Protein AF-0000000081531976 (afdb_homodimer)

Structure (mmCIF, N/CA/C/O backbone):
data_AF-0000000081531976-model_v1
#
loop_
_entity.id
_entity.type
_entity.pdbx_description
1 polymer 'Uncharacterized protein'
#
loop_
_atom_site.group_PDB
_atom_site.id
_atom_site.type_symbol
_atom_site.label_atom_id
_atom_site.label_alt_id
_atom_site.label_comp_id
_atom_site.label_asym_id
_atom_site.label_entity_id
_atom_site.label_seq_id
_atom_site.pdbx_PDB_ins_code
_atom_site.Cartn_x
_atom_site.Cartn_y
_atom_site.Cartn_z
_atom_site.occupancy
_atom_site.B_iso_or_equiv
_atom_site.auth_seq_id
_atom_site.auth_comp_id
_atom_site.auth_asym_id
_atom_site.auth_atom_id
_atom_site.pdbx_PDB_model_num
ATOM 1 N N . MET A 1 1 ? 35.062 -13.469 -3.305 1 40.75 1 MET A N 1
ATOM 2 C CA . MET A 1 1 ? 35.156 -13.234 -1.867 1 40.75 1 MET A CA 1
ATOM 3 C C . MET A 1 1 ? 34.031 -12.359 -1.364 1 40.75 1 MET A C 1
ATOM 5 O O . MET A 1 1 ? 33.406 -12.656 -0.335 1 40.75 1 MET A O 1
ATOM 9 N N . GLN A 1 2 ? 33.688 -11.203 -2.113 1 46.59 2 GLN A N 1
ATOM 10 C CA . GLN A 1 2 ? 32.656 -10.234 -1.742 1 46.59 2 GLN A CA 1
ATOM 11 C C . GLN A 1 2 ? 31.266 -10.867 -1.777 1 46.59 2 GLN A C 1
ATOM 13 O O . GLN A 1 2 ? 30.453 -10.617 -0.894 1 46.59 2 GLN A O 1
ATOM 18 N N . ILE A 1 3 ? 31.141 -11.781 -2.701 1 50.5 3 ILE A N 1
ATOM 19 C CA . ILE A 1 3 ? 29.859 -12.461 -2.887 1 50.5 3 ILE A CA 1
ATOM 20 C C . ILE A 1 3 ? 29.641 -13.461 -1.749 1 50.5 3 ILE A C 1
ATOM 22 O O . ILE A 1 3 ? 28.531 -13.555 -1.205 1 50.5 3 ILE A O 1
ATOM 26 N N . PHE A 1 4 ? 30.734 -14.195 -1.341 1 53.34 4 PHE A N 1
ATOM 27 C CA . PHE A 1 4 ? 30.641 -15.156 -0.247 1 53.34 4 PHE A CA 1
ATOM 28 C C . PHE A 1 4 ? 30.234 -14.461 1.05 1 53.34 4 PHE A C 1
ATOM 30 O O . PHE A 1 4 ? 29.453 -15 1.827 1 53.34 4 PHE A O 1
ATOM 37 N N . ASN A 1 5 ? 30.656 -13.227 1.118 1 65.69 5 ASN A N 1
ATOM 38 C CA . ASN A 1 5 ? 30.422 -12.461 2.334 1 65.69 5 ASN A CA 1
ATOM 39 C C . ASN A 1 5 ? 28.984 -11.953 2.402 1 65.69 5 ASN A C 1
ATOM 41 O O . ASN A 1 5 ? 28.359 -11.992 3.465 1 65.69 5 ASN A O 1
ATOM 45 N N . MET A 1 6 ? 28.422 -11.852 1.236 1 72.12 6 MET A N 1
ATOM 46 C CA . MET A 1 6 ? 27.062 -11.328 1.263 1 72.12 6 MET A CA 1
ATOM 47 C C . MET A 1 6 ? 26.062 -12.445 1.523 1 72.12 6 MET A C 1
ATOM 49 O O . MET A 1 6 ? 25.078 -12.25 2.24 1 72.12 6 MET A O 1
ATOM 53 N N . ASP A 1 7 ? 26.453 -13.656 1.087 1 76.12 7 ASP A N 1
ATOM 54 C CA . ASP A 1 7 ? 25.578 -14.805 1.316 1 76.12 7 ASP A CA 1
ATOM 55 C C . ASP A 1 7 ? 25.531 -15.172 2.799 1 76.12 7 ASP A C 1
ATOM 57 O O . ASP A 1 7 ? 24.469 -15.453 3.338 1 76.12 7 ASP A O 1
ATOM 61 N N . MET A 1 8 ? 26.75 -15.117 3.314 1 76.88 8 MET A N 1
ATOM 62 C CA . MET A 1 8 ? 26.844 -15.453 4.734 1 76.88 8 MET A CA 1
ATOM 63 C C . MET A 1 8 ? 26.078 -14.43 5.578 1 76.88 8 MET A C 1
ATOM 65 O O . MET A 1 8 ? 25.422 -14.797 6.559 1 76.88 8 MET A O 1
ATOM 69 N N . LEU A 1 9 ? 26.188 -13.266 5.113 1 80.44 9 LEU A N 1
ATOM 70 C CA . LEU A 1 9 ? 25.5 -12.211 5.852 1 80.44 9 LEU A CA 1
ATOM 71 C C . LEU A 1 9 ? 23.984 -12.422 5.805 1 80.44 9 LEU A C 1
ATOM 73 O O . LEU A 1 9 ? 23.312 -12.273 6.82 1 80.44 9 LEU A O 1
ATOM 77 N N . HIS A 1 10 ? 23.484 -12.812 4.68 1 82.56 10 HIS A N 1
ATOM 78 C CA . HIS A 1 10 ? 22.047 -13.047 4.559 1 82.56 10 HIS A CA 1
ATOM 79 C C . HIS A 1 10 ? 21.609 -14.234 5.41 1 82.56 10 HIS A C 1
ATOM 81 O O . HIS A 1 10 ? 20.531 -14.211 6.012 1 82.56 10 HIS A O 1
ATOM 87 N N . ILE A 1 11 ? 22.438 -15.164 5.48 1 79 11 ILE A N 1
ATOM 88 C CA . ILE A 1 11 ? 22.141 -16.344 6.293 1 79 11 ILE A CA 1
ATOM 89 C C . ILE A 1 11 ? 22.109 -15.945 7.77 1 79 11 ILE A C 1
ATOM 91 O O . ILE A 1 11 ? 21.203 -16.344 8.5 1 79 11 ILE A O 1
ATOM 95 N N . ILE A 1 12 ? 23.094 -15.164 8.156 1 80.69 12 ILE A N 1
ATOM 96 C CA . ILE A 1 12 ? 23.188 -14.719 9.539 1 80.69 12 ILE A CA 1
ATOM 97 C C . ILE A 1 12 ? 21.938 -13.891 9.898 1 80.69 12 ILE A C 1
ATOM 99 O O . ILE A 1 12 ? 21.344 -14.086 10.961 1 80.69 12 ILE A O 1
ATOM 103 N N . LEU A 1 13 ? 21.562 -13.102 8.969 1 82.44 13 LEU A N 1
ATOM 104 C CA . LEU A 1 13 ? 20.406 -12.25 9.219 1 82.44 13 LEU A CA 1
ATOM 105 C C . LEU A 1 13 ? 19.125 -13.078 9.281 1 82.44 13 LEU A C 1
ATOM 107 O O . LEU A 1 13 ? 18.25 -12.812 10.102 1 82.44 13 LEU A O 1
ATOM 111 N N . ASP A 1 14 ? 19.031 -14.086 8.5 1 82.38 14 ASP A N 1
ATOM 112 C CA . ASP A 1 14 ? 17.844 -14.938 8.477 1 82.38 14 ASP A CA 1
ATOM 113 C C . ASP A 1 14 ? 17.703 -15.719 9.781 1 82.38 14 ASP A C 1
ATOM 115 O O . ASP A 1 14 ? 16.578 -16.016 10.211 1 82.38 14 ASP A O 1
ATOM 119 N N . ILE A 1 15 ? 18.797 -15.953 10.422 1 80.44 15 ILE A N 1
ATOM 120 C CA . ILE A 1 15 ? 18.781 -16.781 11.625 1 80.44 15 ILE A CA 1
ATOM 121 C C . ILE A 1 15 ? 18.641 -15.891 12.859 1 80.44 15 ILE A C 1
ATOM 123 O O . ILE A 1 15 ? 17.859 -16.188 13.766 1 80.44 15 ILE A O 1
ATOM 127 N N . LEU A 1 16 ? 19.359 -14.734 12.82 1 80.94 16 LEU A N 1
ATOM 128 C CA . LEU A 1 16 ? 19.5 -13.977 14.055 1 80.94 16 LEU A CA 1
ATOM 129 C C . LEU A 1 16 ? 18.422 -12.898 14.156 1 80.94 16 LEU A C 1
ATOM 131 O O . LEU A 1 16 ? 18 -12.539 15.258 1 80.94 16 LEU A O 1
ATOM 135 N N . LEU A 1 17 ? 17.953 -12.461 13.102 1 82.56 17 LEU A N 1
ATOM 136 C CA . LEU A 1 17 ? 17.078 -11.289 13.141 1 82.56 17 LEU A CA 1
ATOM 137 C C . LEU A 1 17 ? 15.727 -11.641 13.766 1 82.56 17 LEU A C 1
ATOM 139 O O . LEU A 1 17 ? 15.188 -10.867 14.555 1 82.56 17 LEU A O 1
ATOM 143 N N . PRO A 1 18 ? 15.164 -12.805 13.477 1 80.19 18 PRO A N 1
ATOM 144 C CA . PRO A 1 18 ? 13.859 -13.125 14.047 1 80.19 18 PRO A CA 1
ATOM 145 C C . PRO A 1 18 ? 13.859 -13.125 15.57 1 80.19 18 PRO A C 1
ATOM 147 O O . PRO A 1 18 ? 13.172 -12.312 16.203 1 80.19 18 PRO A O 1
ATOM 150 N N . PRO A 1 19 ? 14.781 -13.906 16.188 1 77.62 19 PRO A N 1
ATOM 151 C CA . PRO A 1 19 ? 14.773 -13.859 17.656 1 77.62 19 PRO A CA 1
ATOM 152 C C . PRO A 1 19 ? 15.203 -12.5 18.203 1 77.62 19 PRO A C 1
ATOM 154 O O . PRO A 1 19 ? 14.688 -12.062 19.234 1 77.62 19 PRO A O 1
ATOM 157 N N . LEU A 1 20 ? 16.125 -11.812 17.547 1 81.25 20 LEU A N 1
ATOM 158 C CA . LEU A 1 20 ? 16.578 -10.508 18.016 1 81.25 20 LEU A CA 1
ATOM 159 C C . LEU A 1 20 ? 15.453 -9.484 17.953 1 81.25 20 LEU A C 1
ATOM 161 O O . LEU A 1 20 ? 15.297 -8.664 18.859 1 81.25 20 LEU A O 1
ATOM 165 N N . THR A 1 21 ? 14.68 -9.531 16.859 1 81.62 21 THR A N 1
ATOM 166 C CA . THR A 1 21 ? 13.562 -8.609 16.719 1 81.62 21 THR A CA 1
ATOM 167 C C . THR A 1 21 ? 12.5 -8.875 17.781 1 81.62 21 THR A C 1
ATOM 169 O O . THR A 1 21 ? 11.977 -7.941 18.391 1 81.62 21 THR A O 1
ATOM 172 N N . LEU A 1 22 ? 12.227 -10.117 18.031 1 79.25 22 LEU A N 1
ATOM 173 C CA . LEU A 1 22 ? 11.219 -10.484 19.016 1 79.25 22 LEU A CA 1
ATOM 174 C C . LEU A 1 22 ? 11.648 -10.07 20.422 1 79.25 22 LEU A C 1
ATOM 176 O O . LEU A 1 22 ? 10.844 -9.547 21.188 1 79.25 22 LEU A O 1
ATOM 180 N N . ILE A 1 23 ? 12.93 -10.273 20.688 1 78.12 23 ILE A N 1
ATOM 181 C CA . ILE A 1 23 ? 13.477 -9.883 21.984 1 78.12 23 ILE A CA 1
ATOM 182 C C . ILE A 1 23 ? 13.438 -8.367 22.125 1 78.12 23 ILE A C 1
ATOM 184 O O . ILE A 1 23 ? 13.031 -7.844 23.172 1 78.12 23 ILE A O 1
ATOM 188 N N . PHE A 1 24 ? 13.812 -7.73 21.094 1 79.94 24 PHE A N 1
ATOM 189 C CA . PHE A 1 24 ? 13.797 -6.273 21.094 1 79.94 24 PHE A CA 1
ATOM 190 C C . PHE A 1 24 ? 12.383 -5.746 21.328 1 79.94 24 PHE A C 1
ATOM 192 O O . PHE A 1 24 ? 12.18 -4.875 22.172 1 79.94 24 PHE A O 1
ATOM 199 N N . LEU A 1 25 ? 11.43 -6.27 20.609 1 78.69 25 LEU A N 1
ATOM 200 C CA . LEU A 1 25 ? 10.047 -5.824 20.75 1 78.69 25 LEU A CA 1
ATOM 201 C C . LEU A 1 25 ? 9.508 -6.16 22.141 1 78.69 25 LEU A C 1
ATOM 203 O O . LEU A 1 25 ? 8.82 -5.344 22.75 1 78.69 25 LEU A O 1
ATOM 207 N N . PHE A 1 26 ? 9.922 -7.281 22.578 1 76.31 26 PHE A N 1
ATOM 208 C CA . PHE A 1 26 ? 9.469 -7.691 23.906 1 76.31 26 PHE A CA 1
ATOM 209 C C . PHE A 1 26 ? 10.055 -6.781 24.984 1 76.31 26 PHE A C 1
ATOM 211 O O . PHE A 1 26 ? 9.344 -6.379 25.906 1 76.31 26 PHE A O 1
ATOM 218 N N . LEU A 1 27 ? 11.297 -6.395 24.844 1 75.69 27 LEU A N 1
ATOM 219 C CA . LEU A 1 27 ? 12.008 -5.637 25.875 1 75.69 27 LEU A CA 1
ATOM 220 C C . LEU A 1 27 ? 11.648 -4.156 25.797 1 75.69 27 LEU A C 1
ATOM 222 O O . LEU A 1 27 ? 11.547 -3.484 26.828 1 75.69 27 LEU A O 1
ATOM 226 N N . PHE A 1 28 ? 11.359 -3.742 24.578 1 79.88 28 PHE A N 1
ATOM 227 C CA . PHE A 1 28 ? 11.352 -2.291 24.438 1 79.88 28 PHE A CA 1
ATOM 228 C C . PHE A 1 28 ? 9.961 -1.786 24.062 1 79.88 28 PHE A C 1
ATOM 230 O O . PHE A 1 28 ? 9.711 -0.579 24.078 1 79.88 28 PHE A O 1
ATOM 237 N N . TYR A 1 29 ? 9.023 -2.648 23.781 1 79.81 29 TYR A N 1
ATOM 238 C CA . TYR A 1 29 ? 7.703 -2.205 23.359 1 79.81 29 TYR A CA 1
ATOM 239 C C . TYR A 1 29 ? 6.977 -1.477 24.484 1 79.81 29 TYR A C 1
ATOM 241 O O . TYR A 1 29 ? 6.262 -0.5 24.234 1 79.81 29 TYR A O 1
ATOM 249 N N . SER A 1 30 ? 7.184 -1.973 25.703 1 77.75 30 SER A N 1
ATOM 250 C CA . SER A 1 30 ? 6.562 -1.285 26.844 1 77.75 30 SER A CA 1
ATOM 251 C C . SER A 1 30 ? 7.113 0.129 27 1 77.75 30 SER A C 1
ATOM 253 O O . SER A 1 30 ? 6.371 1.057 27.312 1 77.75 30 SER A O 1
ATOM 255 N N . PHE A 1 31 ? 8.406 0.309 26.766 1 80.69 31 PHE A N 1
ATOM 256 C CA . PHE A 1 31 ? 9.023 1.628 26.812 1 80.69 31 PHE A CA 1
ATOM 257 C C . PHE A 1 31 ? 8.5 2.52 25.703 1 80.69 31 PHE A C 1
ATOM 259 O O . PHE A 1 31 ? 8.25 3.707 25.906 1 80.69 31 PHE A O 1
ATOM 266 N N . TYR A 1 32 ? 8.312 1.874 24.625 1 83.06 32 TYR A N 1
ATOM 267 C CA . TYR A 1 32 ? 7.758 2.594 23.484 1 83.06 32 TYR A CA 1
ATOM 268 C C . TYR A 1 32 ? 6.359 3.119 23.797 1 83.06 32 TYR A C 1
ATOM 270 O O . TYR A 1 32 ? 6.051 4.281 23.531 1 83.06 32 TYR A O 1
ATOM 278 N N . LEU A 1 33 ? 5.555 2.297 24.391 1 78.62 33 LEU A N 1
ATOM 279 C CA . LEU A 1 33 ? 4.199 2.699 24.734 1 78.62 33 LEU A CA 1
ATOM 280 C C . LEU A 1 33 ? 4.215 3.822 25.766 1 78.62 33 LEU A C 1
ATOM 282 O O . LEU A 1 33 ? 3.375 4.723 25.734 1 78.62 33 LEU A O 1
ATOM 286 N N . PHE A 1 34 ? 5.219 3.766 26.609 1 80.19 34 PHE A N 1
ATOM 287 C CA . PHE A 1 34 ? 5.367 4.805 27.609 1 80.19 34 PHE A CA 1
ATOM 288 C C . PHE A 1 34 ? 5.758 6.133 26.984 1 80.19 34 PHE A C 1
ATOM 290 O O . PHE A 1 34 ? 5.203 7.18 27.312 1 80.19 34 PHE A O 1
ATOM 297 N N . ILE A 1 35 ? 6.633 6.121 26.078 1 83.44 35 ILE A N 1
ATOM 298 C CA . ILE A 1 35 ? 7.07 7.324 25.375 1 83.44 35 ILE A CA 1
ATOM 299 C C . ILE A 1 35 ? 5.906 7.902 24.578 1 83.44 35 ILE A C 1
ATOM 301 O O . ILE A 1 35 ? 5.719 9.117 24.531 1 83.44 35 ILE A O 1
ATOM 305 N N . LYS A 1 36 ? 5.16 7.086 24 1 82.38 36 LYS A N 1
ATOM 306 C CA . LYS A 1 36 ? 3.998 7.52 23.219 1 82.38 36 LYS A CA 1
ATOM 307 C C . LYS A 1 36 ? 2.977 8.211 24.109 1 82.38 36 LYS A C 1
ATOM 309 O O . LYS A 1 36 ? 2.361 9.203 23.719 1 82.38 36 LYS A O 1
ATOM 314 N N . LEU A 1 37 ? 2.846 7.652 25.266 1 80.5 37 LEU A N 1
ATOM 315 C CA . LEU A 1 37 ? 1.92 8.25 26.219 1 80.5 37 LEU A CA 1
ATOM 316 C C . LEU A 1 37 ? 2.396 9.633 26.641 1 80.5 37 LEU A C 1
ATOM 318 O O . LEU A 1 37 ? 1.599 10.57 26.734 1 80.5 37 LEU A O 1
ATOM 322 N N . LEU A 1 38 ? 3.668 9.781 26.859 1 83.12 38 LEU A N 1
ATOM 323 C CA . LEU A 1 38 ? 4.23 11.07 27.25 1 83.12 38 LEU A CA 1
ATOM 324 C C . LEU A 1 38 ? 4.102 12.094 26.125 1 83.12 38 LEU A C 1
ATOM 326 O O . LEU A 1 38 ? 3.795 13.258 26.375 1 83.12 38 LEU A O 1
ATOM 330 N N . ASN A 1 39 ? 4.32 11.609 25 1 82.69 39 ASN A N 1
ATOM 331 C CA . ASN A 1 39 ? 4.215 12.5 23.859 1 82.69 39 ASN A CA 1
ATOM 332 C C . ASN A 1 39 ? 2.775 12.938 23.609 1 82.69 39 ASN A C 1
ATOM 334 O O . ASN A 1 39 ? 2.527 14.07 23.188 1 82.69 39 ASN A O 1
ATOM 338 N N . CYS A 1 40 ? 1.938 12.031 23.781 1 79.62 40 CYS A N 1
ATOM 339 C CA . CYS A 1 40 ? 0.523 12.359 23.672 1 79.62 40 CYS A CA 1
ATOM 340 C C . CYS A 1 40 ? 0.143 13.484 24.625 1 79.62 40 CYS A C 1
ATOM 342 O O . CYS A 1 40 ? -0.577 14.414 24.25 1 79.62 40 CYS A O 1
ATOM 344 N N . ASP A 1 41 ? 0.653 13.438 25.75 1 79.69 41 ASP A N 1
ATOM 345 C CA . ASP A 1 41 ? 0.372 14.469 26.75 1 79.69 41 ASP A CA 1
ATOM 346 C C . ASP A 1 41 ? 0.975 15.812 26.344 1 79.69 41 ASP A C 1
ATOM 348 O O . ASP A 1 41 ? 0.343 16.859 26.516 1 79.69 41 ASP A O 1
ATOM 352 N N . ARG A 1 42 ? 2.09 15.719 25.875 1 81.44 42 ARG A N 1
ATOM 353 C CA . ARG A 1 42 ? 2.752 16.938 25.438 1 81.44 42 ARG A CA 1
ATOM 354 C C . ARG A 1 42 ? 2.014 17.562 24.266 1 81.44 42 ARG A C 1
ATOM 356 O O . ARG A 1 42 ? 1.795 18.781 24.234 1 81.44 42 ARG A O 1
ATOM 363 N N . LYS A 1 43 ? 1.581 16.781 23.359 1 82.06 43 LYS A N 1
ATOM 364 C CA . LYS A 1 43 ? 0.874 17.266 22.172 1 82.06 43 LYS A CA 1
ATOM 365 C C . LYS A 1 43 ? -0.488 17.844 22.547 1 82.06 43 LYS A C 1
ATOM 367 O O . LYS A 1 43 ? -0.981 18.75 21.875 1 82.06 43 LYS A O 1
ATOM 372 N N . HIS A 1 44 ? -0.987 17.266 23.578 1 82.38 44 HIS A N 1
ATOM 373 C CA . HIS A 1 44 ? -2.264 17.781 24.062 1 82.38 44 HIS A CA 1
ATOM 374 C C . HIS A 1 44 ? -2.119 19.203 24.609 1 82.38 44 HIS A C 1
ATOM 376 O O . HIS A 1 44 ? -3.088 19.969 24.625 1 82.38 44 HIS A O 1
ATOM 382 N N . LEU A 1 45 ? -0.881 19.516 24.906 1 83.69 45 LEU A N 1
ATOM 383 C CA . LEU A 1 45 ? -0.621 20.828 25.469 1 83.69 45 LEU A CA 1
ATOM 384 C C . LEU A 1 45 ? -0.251 21.828 24.375 1 83.69 45 LEU A C 1
ATOM 386 O O . LEU A 1 45 ? -0.36 23.031 24.578 1 83.69 45 LEU A O 1
ATOM 390 N N . CYS A 1 46 ? 0.185 21.328 23.219 1 85.69 46 CYS A N 1
ATOM 391 C CA . CYS A 1 46 ? 0.612 22.203 22.125 1 85.69 46 CYS A CA 1
ATOM 392 C C . CYS A 1 46 ? -0.285 22.031 20.906 1 85.69 46 CYS A C 1
ATOM 394 O O . CYS A 1 46 ? 0.167 21.578 19.859 1 85.69 46 CYS A O 1
ATOM 396 N N . VAL A 1 47 ? -1.494 22.5 21.094 1 92 47 VAL A N 1
ATOM 397 C CA . VAL A 1 47 ? -2.473 22.391 20.016 1 92 47 VAL A CA 1
ATOM 398 C C . VAL A 1 47 ? -2.402 23.609 19.109 1 92 47 VAL A C 1
ATOM 400 O O . VAL A 1 47 ? -2.373 24.75 19.594 1 92 47 VAL A O 1
ATOM 403 N N . GLU A 1 48 ? -2.338 23.375 17.844 1 96.06 48 GLU A N 1
ATOM 404 C CA . GLU A 1 48 ? -2.248 24.469 16.875 1 96.06 48 GLU A CA 1
ATOM 405 C C . GLU A 1 48 ? -3.541 25.281 16.828 1 96.06 48 GLU A C 1
ATOM 407 O O . GLU A 1 48 ? -4.637 24.703 16.797 1 96.06 48 GLU A O 1
ATOM 412 N N . ASN A 1 49 ? -3.385 26.562 16.922 1 96.44 49 ASN A N 1
ATOM 413 C CA . ASN A 1 49 ? -4.504 27.469 16.688 1 96.44 49 ASN A CA 1
ATOM 414 C C . ASN A 1 49 ? -4.75 27.688 15.195 1 96.44 49 ASN A C 1
ATOM 416 O O . ASN A 1 49 ? -3.887 28.219 14.492 1 96.44 49 ASN A O 1
ATOM 420 N N . VAL A 1 50 ? -5.961 27.391 14.703 1 97.44 50 VAL A N 1
ATOM 421 C CA . VAL A 1 50 ? -6.195 27.422 13.266 1 97.44 50 VAL A CA 1
ATOM 422 C C . VAL A 1 50 ? -6.977 28.688 12.891 1 97.44 50 VAL A C 1
ATOM 424 O O . VAL A 1 50 ? -7.387 28.844 11.742 1 97.44 50 VAL A O 1
ATOM 427 N N . VAL A 1 51 ? -7.203 29.562 13.859 1 97.44 51 VAL A N 1
ATOM 428 C CA . VAL A 1 51 ? -7.918 30.812 13.578 1 97.44 51 VAL A CA 1
ATOM 429 C C . VAL A 1 51 ? -7.227 31.562 12.445 1 97.44 51 VAL A C 1
ATOM 431 O O . VAL A 1 51 ? -6.02 31.828 12.508 1 97.44 51 VAL A O 1
ATOM 434 N N . GLY A 1 52 ? -7.938 31.828 11.398 1 96.44 52 GLY A N 1
ATOM 435 C CA . GLY A 1 52 ? -7.441 32.625 10.297 1 96.44 52 GLY A CA 1
ATOM 436 C C . GLY A 1 52 ? -6.586 31.844 9.32 1 96.44 52 GLY A C 1
ATOM 437 O O . GLY A 1 52 ? -6.207 32.344 8.266 1 96.44 52 GLY A O 1
ATOM 438 N N . LYS A 1 53 ? -6.297 30.609 9.602 1 96.94 53 LYS A N 1
ATOM 439 C CA . LYS A 1 53 ? -5.504 29.797 8.688 1 96.94 53 LYS A CA 1
ATOM 440 C C . LYS A 1 53 ? -6.316 29.391 7.461 1 96.94 53 LYS A C 1
ATOM 442 O O . LYS A 1 53 ? -7.523 29.156 7.555 1 96.94 53 LYS A O 1
ATOM 447 N N . VAL A 1 54 ? -5.613 29.359 6.348 1 97.31 54 VAL A N 1
ATOM 448 C CA . VAL A 1 54 ? -6.25 28.969 5.094 1 97.31 54 VAL A CA 1
ATOM 449 C C . VAL A 1 54 ? -6.129 27.453 4.895 1 97.31 54 VAL A C 1
ATOM 451 O O . VAL A 1 54 ? -5.02 26.922 4.785 1 97.31 54 VAL A O 1
ATOM 454 N N . VAL A 1 55 ? -7.301 26.797 4.84 1 97.62 55 VAL A N 1
ATOM 455 C CA . VAL A 1 55 ? -7.359 25.344 4.727 1 97.62 55 VAL A CA 1
ATOM 456 C C . VAL A 1 55 ? -8.023 24.953 3.408 1 97.62 55 VAL A C 1
ATOM 458 O O . VAL A 1 55 ? -9.188 25.297 3.166 1 97.62 55 VAL A O 1
ATOM 461 N N . LEU A 1 56 ? -7.266 24.359 2.535 1 96.81 56 LEU A N 1
ATOM 462 C CA . LEU A 1 56 ? -7.762 23.828 1.272 1 96.81 56 LEU A CA 1
ATOM 463 C C . LEU A 1 56 ? -8.195 22.375 1.434 1 96.81 56 LEU A C 1
ATOM 465 O O . LEU A 1 56 ? -7.387 21.516 1.797 1 96.81 56 LEU A O 1
ATOM 469 N N . ILE A 1 57 ? -9.477 22.031 1.199 1 96.69 57 ILE A N 1
ATOM 470 C CA . ILE A 1 57 ? -10.023 20.703 1.393 1 96.69 57 ILE A CA 1
ATOM 471 C C . ILE A 1 57 ? -10.617 20.188 0.08 1 96.69 57 ILE A C 1
ATOM 473 O O . ILE A 1 57 ? -11.492 20.828 -0.506 1 96.69 57 ILE A O 1
ATOM 477 N N . THR A 1 58 ? -10.133 19.094 -0.386 1 95.81 58 THR A N 1
ATOM 478 C CA . THR A 1 58 ? -10.734 18.438 -1.545 1 95.81 58 THR A CA 1
ATOM 479 C C . THR A 1 58 ? -11.805 17.438 -1.11 1 95.81 58 THR A C 1
ATOM 481 O O . THR A 1 58 ? -11.688 16.828 -0.052 1 95.81 58 THR A O 1
ATOM 484 N N . GLY A 1 59 ? -12.852 17.297 -1.963 1 92.88 59 GLY A N 1
ATOM 485 C CA . GLY A 1 59 ? -13.93 16.375 -1.622 1 92.88 59 GLY A CA 1
ATOM 486 C C . GLY A 1 59 ? -14.719 16.812 -0.404 1 92.88 59 GLY A C 1
ATOM 487 O O . GLY A 1 59 ? -15.055 16 0.455 1 92.88 59 GLY A O 1
ATOM 488 N N . ALA A 1 60 ? -14.953 18.062 -0.288 1 91.38 60 ALA A N 1
ATOM 489 C CA . ALA A 1 60 ? -15.562 18.625 0.911 1 91.38 60 ALA A CA 1
ATOM 490 C C . ALA A 1 60 ? -17.078 18.656 0.792 1 91.38 60 ALA A C 1
ATOM 492 O O . ALA A 1 60 ? -17.781 19.125 1.7 1 91.38 60 ALA A O 1
ATOM 493 N N . SER A 1 61 ? -17.641 18.109 -0.227 1 86.88 61 SER A N 1
ATOM 494 C CA . SER A 1 61 ? -19.078 18.219 -0.467 1 86.88 61 SER A CA 1
ATOM 495 C C . SER A 1 61 ? -19.859 17.172 0.314 1 86.88 61 SER A C 1
ATOM 497 O O . SER A 1 61 ? -21.078 17.281 0.474 1 86.88 61 SER A O 1
ATOM 499 N N . SER A 1 62 ? -19.188 16.109 0.765 1 85.56 62 SER A N 1
ATOM 500 C CA . SER A 1 62 ? -19.875 15.062 1.502 1 85.56 62 SER A CA 1
ATOM 501 C C . SER A 1 62 ? -18.922 14.266 2.377 1 85.56 62 SER A C 1
ATOM 503 O O . SER A 1 62 ? -17.703 14.484 2.328 1 85.56 62 SER A O 1
ATOM 505 N N . GLY A 1 63 ? -19.484 13.555 3.332 1 90.81 63 GLY A N 1
ATOM 506 C CA . GLY A 1 63 ? -18.734 12.555 4.082 1 90.81 63 GLY A CA 1
ATOM 507 C C . GLY A 1 63 ? -17.75 13.164 5.059 1 90.81 63 GLY A C 1
ATOM 508 O O . GLY A 1 63 ? -18.078 14.109 5.781 1 90.81 63 GLY A O 1
ATOM 509 N N . ILE A 1 64 ? -16.594 12.609 5.109 1 94.44 64 ILE A N 1
ATOM 510 C CA . ILE A 1 64 ? -15.547 13 6.055 1 94.44 64 ILE A CA 1
ATOM 511 C C . ILE A 1 64 ? -15.094 14.43 5.766 1 94.44 64 ILE A C 1
ATOM 513 O O . ILE A 1 64 ? -14.953 15.234 6.684 1 94.44 64 ILE A O 1
ATOM 517 N N . GLY A 1 65 ? -14.93 14.75 4.473 1 94.69 65 GLY A N 1
ATOM 518 C CA . GLY A 1 65 ? -14.469 16.078 4.078 1 94.69 65 GLY A CA 1
ATOM 519 C C . GLY A 1 65 ? -15.375 17.188 4.543 1 94.69 65 GLY A C 1
ATOM 520 O O . GLY A 1 65 ? -14.906 18.219 5.031 1 94.69 65 GLY A O 1
ATOM 521 N N . GLU A 1 66 ? -16.641 16.969 4.391 1 93.62 66 GLU A N 1
ATOM 522 C CA . GLU A 1 66 ? -17.625 17.953 4.824 1 93.62 66 GLU A CA 1
ATOM 523 C C . GLU A 1 66 ? -17.547 18.188 6.328 1 93.62 66 GLU A C 1
ATOM 525 O O . GLU A 1 66 ? -17.547 19.344 6.781 1 93.62 66 GLU A O 1
ATOM 530 N N . HIS A 1 67 ? -17.453 17.156 7.062 1 95.75 67 HIS A N 1
ATOM 531 C CA . HIS A 1 67 ? -17.469 17.266 8.516 1 95.75 67 HIS A CA 1
ATOM 532 C C . HIS A 1 67 ? -16.141 17.812 9.047 1 95.75 67 HIS A C 1
ATOM 534 O O . HIS A 1 67 ? -16.109 18.5 10.055 1 95.75 67 HIS A O 1
ATOM 540 N N . VAL A 1 68 ? -15.062 17.453 8.383 1 97.56 68 VAL A N 1
ATOM 541 C CA . VAL A 1 68 ? -13.773 18.047 8.734 1 97.56 68 VAL A CA 1
ATOM 542 C C . VAL A 1 68 ? -13.805 19.547 8.484 1 97.56 68 VAL A C 1
ATOM 544 O O . VAL A 1 68 ? -13.305 20.328 9.297 1 97.56 68 VAL A O 1
ATOM 547 N N . ALA A 1 69 ? -14.383 19.938 7.355 1 96.44 69 ALA A N 1
ATOM 548 C CA . ALA A 1 69 ? -14.539 21.359 7.051 1 96.44 69 ALA A CA 1
ATOM 549 C C . ALA A 1 69 ? -15.297 22.078 8.164 1 96.44 69 ALA A C 1
ATOM 551 O O . ALA A 1 69 ? -14.922 23.188 8.57 1 96.44 69 ALA A O 1
ATOM 552 N N . TYR A 1 70 ? -16.328 21.438 8.688 1 96.69 70 TYR A N 1
ATOM 553 C CA . TYR A 1 70 ? -17.109 22.016 9.766 1 96.69 70 TYR A CA 1
ATOM 554 C C . TYR A 1 70 ? -16.266 22.219 11.016 1 96.69 70 TYR A C 1
ATOM 556 O O . TYR A 1 70 ? -16.375 23.25 11.688 1 96.69 70 TYR A O 1
ATOM 564 N N . GLU A 1 71 ? -15.43 21.234 11.336 1 97.62 71 GLU A N 1
ATOM 565 C CA . GLU A 1 71 ? -14.57 21.344 12.516 1 97.62 71 GLU A CA 1
ATOM 566 C C . GLU A 1 71 ? -13.609 22.516 12.391 1 97.62 71 GLU A C 1
ATOM 568 O O . GLU A 1 71 ? -13.383 23.25 13.352 1 97.62 71 GLU A O 1
ATOM 573 N N . TYR A 1 72 ? -13.039 22.766 11.219 1 97.44 72 TYR A N 1
ATOM 574 C CA . TYR A 1 72 ? -12.141 23.875 10.969 1 97.44 72 TYR A CA 1
ATOM 575 C C . TYR A 1 72 ? -12.891 25.203 11.039 1 97.44 72 TYR A C 1
ATOM 577 O O . TYR A 1 72 ? -12.398 26.172 11.633 1 97.44 72 TYR A O 1
ATOM 585 N N . ALA A 1 73 ? -14.07 25.234 10.438 1 97 73 ALA A N 1
ATOM 586 C CA . ALA A 1 73 ? -14.883 26.438 10.414 1 97 73 ALA A CA 1
ATOM 587 C C . ALA A 1 73 ? -15.258 26.875 11.828 1 97 73 ALA A C 1
ATOM 589 O O . ALA A 1 73 ? -15.195 28.062 12.156 1 97 73 ALA A O 1
ATOM 590 N N . LYS A 1 74 ? -15.633 25.906 12.617 1 97.19 74 LYS A N 1
ATOM 591 C CA . LYS A 1 74 ? -16.016 26.172 14.008 1 97.19 74 LYS A CA 1
ATOM 592 C C . LYS A 1 74 ? -14.875 26.859 14.766 1 97.19 74 LYS A C 1
ATOM 594 O O . LYS A 1 74 ? -15.125 27.609 15.711 1 97.19 74 LYS A O 1
ATOM 599 N N . LYS A 1 75 ? -13.672 26.609 14.336 1 97.38 75 LYS A N 1
ATOM 600 C CA . LYS A 1 75 ? -12.508 27.125 15.047 1 97.38 75 LYS A CA 1
ATOM 601 C C . LYS A 1 75 ? -11.953 28.375 14.367 1 97.38 75 LYS A C 1
ATOM 603 O O . LYS A 1 75 ? -10.875 28.859 14.734 1 97.38 75 LYS A O 1
ATOM 608 N N . GLY A 1 76 ? -12.594 28.875 13.289 1 97.19 76 GLY A N 1
ATOM 609 C CA . GLY A 1 76 ? -12.281 30.172 12.727 1 97.19 76 GLY A CA 1
ATOM 610 C C . GLY A 1 76 ? -11.312 30.109 11.562 1 97.19 76 GLY A C 1
ATOM 611 O O . GLY A 1 76 ? -10.703 31.109 11.195 1 97.19 76 GLY A O 1
ATOM 612 N N . ALA A 1 77 ? -11.141 28.938 10.945 1 97.12 77 ALA A N 1
ATOM 613 C CA . ALA A 1 77 ? -10.289 28.812 9.773 1 97.12 77 ALA A CA 1
ATOM 614 C C . ALA A 1 77 ? -10.977 29.359 8.523 1 97.12 77 ALA A C 1
ATOM 616 O O . ALA A 1 77 ? -12.211 29.438 8.469 1 97.12 77 ALA A O 1
ATOM 617 N N . ASN A 1 78 ? -10.172 29.859 7.523 1 96 78 ASN A N 1
ATOM 618 C CA . ASN A 1 78 ? -10.648 30.203 6.191 1 96 78 ASN A CA 1
ATOM 619 C C . ASN A 1 78 ? -10.609 29.016 5.246 1 96 78 ASN A C 1
ATOM 621 O O . ASN A 1 78 ? -9.539 28.469 4.973 1 96 78 ASN A O 1
ATOM 625 N N . LEU A 1 79 ? -11.773 28.672 4.738 1 95 79 LEU A N 1
ATOM 626 C CA . LEU A 1 79 ? -11.875 27.422 4.008 1 95 79 LEU A CA 1
ATOM 627 C C . LEU A 1 79 ? -11.945 27.672 2.504 1 95 79 LEU A C 1
ATOM 629 O O . LEU A 1 79 ? -12.625 28.578 2.053 1 95 79 LEU A O 1
ATOM 633 N N . ALA A 1 80 ? -11.133 26.969 1.722 1 93.44 80 ALA A N 1
ATOM 634 C CA . ALA A 1 80 ? -11.266 26.781 0.28 1 93.44 80 ALA A CA 1
ATOM 635 C C . ALA A 1 80 ? -11.719 25.359 -0.043 1 93.44 80 ALA A C 1
ATOM 637 O O . ALA A 1 80 ? -10.914 24.422 0.014 1 93.44 80 ALA A O 1
ATOM 638 N N . LEU A 1 81 ? -12.992 25.188 -0.405 1 89.5 81 LEU A N 1
ATOM 639 C CA . LEU A 1 81 ? -13.594 23.875 -0.617 1 89.5 81 LEU A CA 1
ATOM 640 C C . LEU A 1 81 ? -13.633 23.531 -2.102 1 89.5 81 LEU A C 1
ATOM 642 O O . LEU A 1 81 ? -14.18 24.297 -2.904 1 89.5 81 LEU A O 1
ATOM 646 N N . VAL A 1 82 ? -13 22.484 -2.424 1 84.69 82 VAL A N 1
ATOM 647 C CA . VAL A 1 82 ? -12.867 22.078 -3.82 1 84.69 82 VAL A CA 1
ATOM 648 C C . VAL A 1 82 ? -13.547 20.734 -4.039 1 84.69 82 VAL A C 1
ATOM 650 O O . VAL A 1 82 ? -13.375 19.797 -3.246 1 84.69 82 VAL A O 1
ATOM 653 N N . ALA A 1 83 ? -14.297 20.688 -5.102 1 77.5 83 ALA A N 1
ATOM 654 C CA . ALA A 1 83 ? -14.883 19.406 -5.496 1 77.5 83 ALA A CA 1
ATOM 655 C C . ALA A 1 83 ? -13.836 18.5 -6.141 1 77.5 83 ALA A C 1
ATOM 657 O O . ALA A 1 83 ? -12.758 18.969 -6.516 1 77.5 83 ALA A O 1
ATOM 658 N N . ARG A 1 84 ? -14.102 17.344 -6.359 1 71.38 84 ARG A N 1
ATOM 659 C CA . ARG A 1 84 ? -13.156 16.328 -6.82 1 71.38 84 ARG A CA 1
ATOM 660 C C . ARG A 1 84 ? -12.766 16.578 -8.273 1 71.38 84 ARG A C 1
ATOM 662 O O . ARG A 1 84 ? -11.68 16.172 -8.703 1 71.38 84 ARG A O 1
ATOM 669 N N . ARG A 1 85 ? -13.469 17.281 -9.031 1 70.25 85 ARG A N 1
ATOM 670 C CA . ARG A 1 85 ? -13.289 17.312 -10.477 1 70.25 85 ARG A CA 1
ATOM 671 C C . ARG A 1 85 ? -12.617 18.609 -10.906 1 70.25 85 ARG A C 1
ATOM 673 O O . ARG A 1 85 ? -12.297 18.781 -12.086 1 70.25 85 ARG A O 1
ATOM 680 N N . GLU A 1 86 ? -12.242 19.344 -10.055 1 72.38 86 GLU A N 1
ATOM 681 C CA . GLU A 1 86 ? -11.727 20.656 -10.438 1 72.38 86 GLU A CA 1
ATOM 682 C C . GLU A 1 86 ? -10.234 20.594 -10.758 1 72.38 86 GLU A C 1
ATOM 684 O O . GLU A 1 86 ? -9.539 19.672 -10.312 1 72.38 86 GLU A O 1
ATOM 689 N N . ASP A 1 87 ? -9.852 21.547 -11.625 1 75.25 87 ASP A N 1
ATOM 690 C CA . ASP A 1 87 ? -8.438 21.641 -12 1 75.25 87 ASP A CA 1
ATOM 691 C C . ASP A 1 87 ? -7.57 21.953 -10.781 1 75.25 87 ASP A C 1
ATOM 693 O O . ASP A 1 87 ? -7.719 23 -10.156 1 75.25 87 ASP A O 1
ATOM 697 N N . ARG A 1 88 ? -6.656 21.219 -10.469 1 80.94 88 ARG A N 1
ATOM 698 C CA . ARG A 1 88 ? -5.883 21.25 -9.234 1 80.94 88 ARG A CA 1
ATOM 699 C C . ARG A 1 88 ? -4.938 22.453 -9.211 1 80.94 88 ARG A C 1
ATOM 701 O O . ARG A 1 88 ? -4.754 23.078 -8.172 1 80.94 88 ARG A O 1
ATOM 708 N N . LEU A 1 89 ? -4.305 22.641 -10.367 1 76.19 89 LEU A N 1
ATOM 709 C CA . LEU A 1 89 ? -3.422 23.812 -10.438 1 76.19 89 LEU A CA 1
ATOM 710 C C . LEU A 1 89 ? -4.199 25.094 -10.203 1 76.19 89 LEU A C 1
ATOM 712 O O . LEU A 1 89 ? -3.775 25.938 -9.414 1 76.19 89 LEU A O 1
ATOM 716 N N . GLN A 1 90 ? -5.25 25.203 -10.82 1 77.19 90 GLN A N 1
ATOM 717 C CA . GLN A 1 90 ? -6.066 26.406 -10.734 1 77.19 90 GLN A CA 1
ATOM 718 C C . GLN A 1 90 ? -6.602 26.609 -9.32 1 77.19 90 GLN A C 1
ATOM 720 O O . GLN A 1 90 ? -6.633 27.734 -8.812 1 77.19 90 GLN A O 1
ATOM 725 N N . ILE A 1 91 ? -6.879 25.594 -8.672 1 80.62 91 ILE A N 1
ATOM 726 C CA . ILE A 1 91 ? -7.48 25.656 -7.348 1 80.62 91 ILE A CA 1
ATOM 727 C C . ILE A 1 91 ? -6.453 26.172 -6.344 1 80.62 91 ILE A C 1
ATOM 729 O O . ILE A 1 91 ? -6.758 27.047 -5.531 1 80.62 91 ILE A O 1
ATOM 733 N N . VAL A 1 92 ? -5.289 25.703 -6.406 1 84 92 VAL A N 1
ATOM 734 C CA . VAL A 1 92 ? -4.246 26.125 -5.469 1 84 92 VAL A CA 1
ATOM 735 C C . VAL A 1 92 ? -3.885 27.594 -5.715 1 84 92 VAL A C 1
ATOM 737 O O . VAL A 1 92 ? -3.756 28.375 -4.77 1 84 92 VAL A O 1
ATOM 740 N N . ALA A 1 93 ? -3.785 27.891 -7 1 77.75 93 ALA A N 1
ATOM 741 C CA . ALA A 1 93 ? -3.441 29.25 -7.363 1 77.75 93 ALA A CA 1
ATOM 742 C C . ALA A 1 93 ? -4.52 30.234 -6.902 1 77.75 93 ALA A C 1
ATOM 744 O O . ALA A 1 93 ? -4.215 31.266 -6.305 1 77.75 93 ALA A O 1
ATOM 745 N N . GLU A 1 94 ? -5.68 29.906 -7.129 1 82.5 94 GLU A N 1
ATOM 746 C CA . GLU A 1 94 ? -6.797 30.781 -6.777 1 82.5 94 GLU A CA 1
ATOM 747 C C . GLU A 1 94 ? -6.934 30.922 -5.262 1 82.5 94 GLU A C 1
ATOM 749 O O . GLU A 1 94 ? -7.211 32 -4.754 1 82.5 94 GLU A O 1
ATOM 754 N N . THR A 1 95 ? -6.789 29.828 -4.621 1 83.06 95 THR A N 1
ATOM 755 C CA . THR A 1 95 ? -6.855 29.859 -3.162 1 83.06 95 THR A CA 1
ATOM 756 C C . THR A 1 95 ? -5.773 30.766 -2.584 1 83.06 95 THR A C 1
ATOM 758 O O . THR A 1 95 ? -6.047 31.594 -1.713 1 83.06 95 THR A O 1
ATOM 761 N N . SER A 1 96 ? -4.605 30.641 -3.111 1 80.94 96 SER A N 1
ATOM 762 C CA . SER A 1 96 ? -3.49 31.438 -2.629 1 80.94 96 SER A CA 1
ATOM 763 C C . SER A 1 96 ? -3.693 32.906 -2.951 1 80.94 96 SER A C 1
ATOM 765 O O . SER A 1 96 ? -3.371 33.781 -2.139 1 80.94 96 SER A O 1
ATOM 767 N N . GLN A 1 97 ? -4.168 33.156 -4.109 1 79.06 97 GLN A N 1
ATOM 768 C CA . GLN A 1 97 ? -4.391 34.531 -4.547 1 79.06 97 GLN A CA 1
ATOM 769 C C . GLN A 1 97 ? -5.516 35.188 -3.75 1 79.06 97 GLN A C 1
ATOM 771 O O . GLN A 1 97 ? -5.402 36.344 -3.342 1 79.06 97 GLN A O 1
ATOM 776 N N . GLN A 1 98 ? -6.5 34.469 -3.484 1 83.94 98 GLN A N 1
ATOM 777 C CA . GLN A 1 98 ? -7.691 35 -2.857 1 83.94 98 GLN A CA 1
ATOM 778 C C . GLN A 1 98 ? -7.535 35.062 -1.341 1 83.94 98 GLN A C 1
ATOM 780 O O . GLN A 1 98 ? -8 36.031 -0.705 1 83.94 98 GLN A O 1
ATOM 785 N N . LEU A 1 99 ? -6.82 34.094 -0.833 1 84.81 99 LEU A N 1
ATOM 786 C CA . LEU A 1 99 ? -6.812 34 0.623 1 84.81 99 LEU A CA 1
ATOM 787 C C . LEU A 1 99 ? -5.414 34.25 1.178 1 84.81 99 LEU A C 1
ATOM 789 O O . LEU A 1 99 ? -5.227 34.312 2.395 1 84.81 99 LEU A O 1
ATOM 793 N N . GLY A 1 100 ? -4.387 34.406 0.332 1 81.62 100 GLY A N 1
ATOM 794 C CA . GLY A 1 100 ? -3.061 34.875 0.702 1 81.62 100 GLY A CA 1
ATOM 795 C C . GLY A 1 100 ? -2.092 33.75 1.007 1 81.62 100 GLY A C 1
ATOM 796 O O . GLY A 1 100 ? -0.876 33.938 1.011 1 81.62 100 GLY A O 1
ATOM 797 N N . SER A 1 101 ? -2.604 32.719 1.414 1 88.56 101 SER A N 1
ATOM 798 C CA . SER A 1 101 ? -1.729 31.594 1.775 1 88.56 101 SER A CA 1
ATOM 799 C C . SER A 1 101 ? -2.465 30.266 1.695 1 88.56 101 SER A C 1
ATOM 801 O O . SER A 1 101 ? -3.654 30.219 1.377 1 88.56 101 SER A O 1
ATOM 803 N N . VAL A 1 102 ? -1.759 29.156 1.775 1 95.12 102 VAL A N 1
ATOM 804 C CA . VAL A 1 102 ? -2.289 27.828 2.064 1 95.12 102 VAL A CA 1
ATOM 805 C C . VAL A 1 102 ? -1.561 27.234 3.268 1 95.12 102 VAL A C 1
ATOM 807 O O . VAL A 1 102 ? -0.363 26.953 3.195 1 95.12 102 VAL A O 1
ATOM 810 N N . ASP A 1 103 ? -2.316 27.062 4.285 1 97.81 103 ASP A N 1
ATOM 811 C CA . ASP A 1 103 ? -1.701 26.609 5.527 1 97.81 103 ASP A CA 1
ATOM 812 C C . ASP A 1 103 ? -1.891 25.109 5.711 1 97.81 103 ASP A C 1
ATOM 814 O O . ASP A 1 103 ? -0.992 24.422 6.199 1 97.81 103 ASP A O 1
ATOM 818 N N . HIS A 1 104 ? -3.09 24.609 5.398 1 98.44 104 HIS A N 1
ATOM 819 C CA . HIS A 1 104 ? -3.379 23.188 5.441 1 98.44 104 HIS A CA 1
ATOM 820 C C . HIS A 1 104 ? -3.973 22.703 4.121 1 98.44 104 HIS A C 1
ATOM 822 O O . HIS A 1 104 ? -4.875 23.344 3.572 1 98.44 104 HIS A O 1
ATOM 828 N N . LEU A 1 105 ? -3.447 21.672 3.582 1 98.25 105 LEU A N 1
ATOM 829 C CA . LEU A 1 105 ? -4.047 20.938 2.477 1 98.25 105 LEU A CA 1
ATOM 830 C C . LEU A 1 105 ? -4.621 19.609 2.9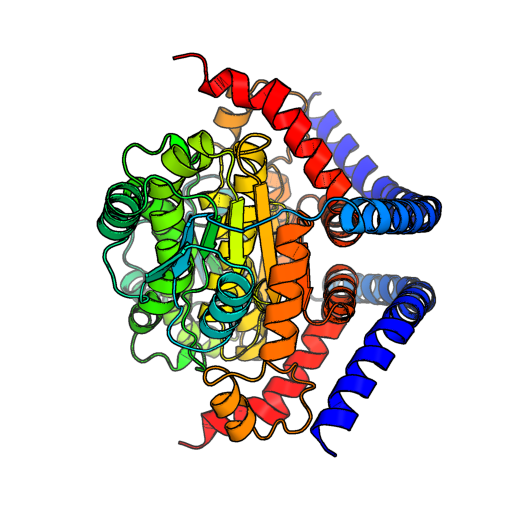61 1 98.25 105 LEU A C 1
ATOM 832 O O . LEU A 1 105 ? -3.889 18.75 3.465 1 98.25 105 LEU A O 1
ATOM 836 N N . ILE A 1 106 ? -5.922 19.453 2.861 1 98.38 106 ILE A N 1
ATOM 837 C CA . ILE A 1 106 ? -6.598 18.219 3.227 1 98.38 106 ILE A CA 1
ATOM 838 C C . ILE A 1 106 ? -7.016 17.469 1.965 1 98.38 106 ILE A C 1
ATOM 840 O O . ILE A 1 106 ? -8.008 17.828 1.327 1 98.38 106 ILE A O 1
ATOM 844 N N . ASN A 1 107 ? -6.27 16.484 1.641 1 97.88 107 ASN A N 1
ATOM 845 C CA . ASN A 1 107 ? -6.602 15.586 0.545 1 97.88 107 ASN A CA 1
ATOM 846 C C . ASN A 1 107 ? -7.629 14.539 0.972 1 97.88 107 ASN A C 1
ATOM 848 O O . ASN A 1 107 ? -7.27 13.5 1.535 1 97.88 107 ASN A O 1
ATOM 852 N N . ASN A 1 108 ? -8.844 14.734 0.616 1 96.75 108 ASN A N 1
ATOM 853 C CA . ASN A 1 108 ? -9.938 13.875 1.068 1 96.75 108 ASN A CA 1
ATOM 854 C C . ASN A 1 108 ? -10.742 13.32 -0.105 1 96.75 108 ASN A C 1
ATOM 856 O O . ASN A 1 108 ? -11.438 12.312 0.033 1 96.75 108 ASN A O 1
ATOM 860 N N . ALA A 1 109 ? -10.641 13.984 -1.284 1 94.31 109 ALA A N 1
ATOM 861 C CA . ALA A 1 109 ? -11.422 13.539 -2.436 1 94.31 109 ALA A CA 1
ATOM 862 C C . ALA A 1 109 ? -11.133 12.078 -2.77 1 94.31 109 ALA A C 1
ATOM 864 O O . ALA A 1 109 ? -9.969 11.664 -2.795 1 94.31 109 ALA A O 1
ATOM 865 N N . GLY A 1 110 ? -12.141 11.312 -2.918 1 93.94 110 GLY A N 1
ATOM 866 C CA . GLY A 1 110 ? -12 9.914 -3.27 1 93.94 110 GLY A CA 1
ATOM 867 C C . GLY A 1 110 ? -13.297 9.273 -3.725 1 93.94 110 GLY A C 1
ATOM 868 O O . GLY A 1 110 ? -14.383 9.781 -3.422 1 93.94 110 GLY A O 1
ATOM 869 N N . VAL A 1 111 ? -13.188 8.289 -4.492 1 93.94 111 VAL A N 1
ATOM 870 C CA . VAL A 1 111 ? -14.328 7.492 -4.949 1 93.94 111 VAL A CA 1
ATOM 871 C C . VAL A 1 111 ? -14.039 6.008 -4.738 1 93.94 111 VAL A C 1
ATOM 873 O O . VAL A 1 111 ? -12.875 5.605 -4.629 1 93.94 111 VAL A O 1
ATOM 876 N N . SER A 1 112 ? -15.062 5.289 -4.57 1 92.25 112 SER A N 1
ATOM 877 C CA . SER A 1 112 ? -14.984 3.834 -4.465 1 92.25 112 SER A CA 1
ATOM 878 C C . SER A 1 112 ? -15.953 3.16 -5.434 1 92.25 112 SER A C 1
ATOM 880 O O . SER A 1 112 ? -16.844 3.809 -5.984 1 92.25 112 SER A O 1
ATOM 882 N N . GLN A 1 113 ? -15.672 1.981 -5.742 1 89.56 113 GLN A N 1
ATOM 883 C CA . GLN A 1 113 ? -16.562 1.136 -6.531 1 89.56 113 GLN A CA 1
ATOM 884 C C . GLN A 1 113 ? -16.547 -0.302 -6.02 1 89.56 113 GLN A C 1
ATOM 886 O O . GLN A 1 113 ? -15.492 -0.919 -5.914 1 89.56 113 GLN A O 1
ATOM 891 N N . THR A 1 114 ? -17.672 -0.768 -5.641 1 90.44 114 THR A N 1
ATOM 892 C CA . THR A 1 114 ? -17.828 -2.166 -5.254 1 90.44 114 THR A CA 1
ATOM 893 C C . THR A 1 114 ? -18.125 -3.035 -6.473 1 90.44 114 THR A C 1
ATOM 895 O O . THR A 1 114 ? -19.188 -2.908 -7.09 1 90.44 114 THR A O 1
ATOM 898 N N . VAL A 1 115 ? -17.234 -3.832 -6.832 1 92.56 115 VAL A N 1
ATOM 899 C CA . VAL A 1 115 ? -17.344 -4.664 -8.023 1 92.56 115 VAL A CA 1
ATOM 900 C C . VAL A 1 115 ? -16.312 -5.789 -7.969 1 92.56 115 VAL A C 1
ATOM 902 O O . VAL A 1 115 ? -15.203 -5.598 -7.469 1 92.56 115 VAL A O 1
ATOM 905 N N . LEU A 1 116 ? -16.734 -6.957 -8.383 1 95.06 116 LEU A N 1
ATOM 906 C CA . LEU A 1 116 ? -15.719 -7.977 -8.625 1 95.06 116 LEU A CA 1
ATOM 907 C C . LEU A 1 116 ? -14.766 -7.551 -9.742 1 95.06 116 LEU A C 1
ATOM 909 O O . LEU A 1 116 ? -15.203 -7.008 -10.758 1 95.06 116 LEU A O 1
ATOM 913 N N . PHE A 1 117 ? -13.531 -7.844 -9.57 1 96.81 117 PHE A N 1
ATOM 914 C CA . PHE A 1 117 ? -12.539 -7.383 -10.539 1 96.81 117 PHE A CA 1
ATOM 915 C C . PHE A 1 117 ? -12.867 -7.898 -11.93 1 96.81 117 PHE A C 1
ATOM 917 O O . PHE A 1 117 ? -12.766 -7.156 -12.914 1 96.81 117 PHE A O 1
ATOM 924 N N . GLU A 1 118 ? -13.344 -9.062 -11.992 1 94.94 118 GLU A N 1
ATOM 925 C CA . GLU A 1 118 ? -13.617 -9.703 -13.273 1 94.94 118 GLU A CA 1
ATOM 926 C C . GLU A 1 118 ? -14.898 -9.148 -13.898 1 94.94 118 GLU A C 1
ATOM 928 O O . GLU A 1 118 ? -15.172 -9.383 -15.078 1 94.94 118 GLU A O 1
ATOM 933 N N . ASP A 1 119 ? -15.641 -8.406 -13.148 1 94.19 119 ASP A N 1
ATOM 934 C CA . ASP A 1 119 ? -16.953 -7.973 -13.633 1 94.19 119 ASP A CA 1
ATOM 935 C C . ASP A 1 119 ? -16.875 -6.578 -14.242 1 94.19 119 ASP A C 1
ATOM 937 O O . ASP A 1 119 ? -17.859 -6.055 -14.742 1 94.19 119 ASP A O 1
ATOM 941 N N . PHE A 1 120 ? -15.68 -5.992 -14.195 1 95 120 PHE A N 1
ATOM 942 C CA . PHE A 1 120 ? -15.547 -4.773 -14.984 1 95 120 PHE A CA 1
ATOM 943 C C . PHE A 1 120 ? -15.828 -5.043 -16.453 1 95 120 PHE A C 1
ATOM 945 O O . PHE A 1 120 ? -15.32 -6.012 -17.031 1 95 120 PHE A O 1
ATOM 952 N N . SER A 1 121 ? -16.688 -4.195 -17.078 1 93.62 121 SER A N 1
ATOM 953 C CA . SER A 1 121 ? -16.984 -4.375 -18.5 1 93.62 121 SER A CA 1
ATOM 954 C C . SER A 1 121 ? -15.734 -4.23 -19.344 1 93.62 121 SER A C 1
ATOM 956 O O . SER A 1 121 ? -15.508 -5.016 -20.266 1 93.62 121 SER A O 1
ATOM 958 N N . GLN A 1 122 ? -15.031 -3.189 -19.016 1 94.69 122 GLN A N 1
ATOM 959 C CA . GLN A 1 122 ? -13.68 -2.939 -19.5 1 94.69 122 GLN A CA 1
ATOM 960 C C . GLN A 1 122 ? -12.773 -2.451 -18.375 1 94.69 122 GLN A C 1
ATOM 962 O O . GLN A 1 122 ? -13.203 -1.679 -17.516 1 94.69 122 GLN A O 1
ATOM 967 N N . ILE A 1 123 ? -11.609 -2.969 -18.391 1 93.19 123 ILE A N 1
ATOM 968 C CA . ILE A 1 123 ? -10.719 -2.709 -17.266 1 93.19 123 ILE A CA 1
ATOM 969 C C . ILE A 1 123 ? -10.469 -1.206 -17.141 1 93.19 123 ILE A C 1
ATOM 971 O O . ILE A 1 123 ? -10.305 -0.689 -16.031 1 93.19 123 ILE A O 1
ATOM 975 N N . GLN A 1 124 ? -10.562 -0.518 -18.234 1 94.75 124 GLN A N 1
ATOM 976 C CA . GLN A 1 124 ? -10.281 0.916 -18.25 1 94.75 124 GLN A CA 1
ATOM 977 C C . GLN A 1 124 ? -11.328 1.687 -17.453 1 94.75 124 GLN A C 1
ATOM 979 O O . GLN A 1 124 ? -11.094 2.83 -17.047 1 94.75 124 GLN A O 1
ATOM 984 N N . VAL A 1 125 ? -12.492 1.087 -17.234 1 96.06 125 VAL A N 1
ATOM 985 C CA . VAL A 1 125 ? -13.547 1.714 -16.438 1 96.06 125 VAL A CA 1
ATOM 986 C C . VAL A 1 125 ? -13.078 1.878 -15 1 96.06 125 VAL A C 1
ATOM 988 O O . VAL A 1 125 ? -13.641 2.674 -14.242 1 96.06 125 VAL A O 1
ATOM 991 N N . ALA A 1 126 ? -12.047 1.221 -14.625 1 97.25 126 ALA A N 1
ATOM 992 C CA . ALA A 1 126 ? -11.516 1.277 -13.266 1 97.25 126 ALA A CA 1
ATOM 993 C C . ALA A 1 126 ? -10.555 2.451 -13.102 1 97.25 126 ALA A C 1
ATOM 995 O O . ALA A 1 126 ? -10.234 2.852 -11.977 1 97.25 126 ALA A O 1
ATOM 996 N N . ASN A 1 127 ? -10.062 3.064 -14.164 1 97.44 127 ASN A N 1
ATOM 997 C CA . ASN A 1 127 ? -8.984 4.047 -14.141 1 97.44 127 ASN A CA 1
ATOM 998 C C . ASN A 1 127 ? -9.359 5.273 -13.32 1 97.44 127 ASN A C 1
ATOM 1000 O O . ASN A 1 127 ? -8.531 5.812 -12.586 1 97.44 127 ASN A O 1
ATOM 1004 N N . PRO A 1 128 ? -10.688 5.695 -13.406 1 96.56 128 PRO A N 1
ATOM 1005 C CA . PRO A 1 128 ? -11.07 6.922 -12.695 1 96.56 128 PRO A CA 1
ATOM 1006 C C . PRO A 1 128 ? -10.875 6.812 -11.188 1 96.56 128 PRO A C 1
ATOM 1008 O O . PRO A 1 128 ? -10.656 7.82 -10.508 1 96.56 128 PRO A O 1
ATOM 1011 N N . ILE A 1 129 ? -10.914 5.621 -10.625 1 97.25 129 ILE A N 1
ATOM 1012 C CA . ILE A 1 129 ? -10.719 5.434 -9.188 1 97.25 129 ILE A CA 1
ATOM 1013 C C . ILE A 1 129 ? -9.297 5.836 -8.797 1 97.25 129 ILE A C 1
ATOM 1015 O O . ILE A 1 129 ? -9.102 6.625 -7.871 1 97.25 129 ILE A O 1
ATOM 1019 N N . MET A 1 130 ? -8.32 5.359 -9.555 1 98.06 130 MET A N 1
ATOM 1020 C CA . MET A 1 130 ? -6.926 5.711 -9.32 1 98.06 130 MET A CA 1
ATOM 1021 C C . MET A 1 130 ? -6.668 7.176 -9.648 1 98.06 130 MET A C 1
ATOM 1023 O O . MET A 1 130 ? -5.926 7.855 -8.938 1 98.06 130 MET A O 1
ATOM 1027 N N . ASP A 1 131 ? -7.309 7.652 -10.688 1 96.69 131 ASP A N 1
ATOM 1028 C CA . ASP A 1 131 ? -7.148 9.039 -11.117 1 96.69 131 ASP A CA 1
ATOM 1029 C C . ASP A 1 131 ? -7.617 10.008 -10.031 1 96.69 131 ASP A C 1
ATOM 1031 O O . ASP A 1 131 ? -6.93 10.977 -9.719 1 96.69 131 ASP A O 1
ATOM 1035 N N . THR A 1 132 ? -8.719 9.719 -9.484 1 95.88 132 THR A N 1
ATOM 1036 C CA . THR A 1 132 ? -9.305 10.594 -8.477 1 95.88 132 THR A CA 1
ATOM 1037 C C . THR A 1 132 ? -8.594 10.438 -7.137 1 95.88 132 THR A C 1
ATOM 1039 O O . THR A 1 132 ? -8.117 11.414 -6.559 1 95.88 132 THR A O 1
ATOM 1042 N N . ASN A 1 133 ? -8.5 9.219 -6.695 1 97.56 133 ASN A N 1
ATOM 1043 C CA . ASN A 1 133 ? -8.008 8.969 -5.344 1 97.56 133 ASN A CA 1
ATOM 1044 C C . ASN A 1 133 ? -6.516 9.266 -5.23 1 97.56 133 ASN A C 1
ATOM 1046 O O . ASN A 1 133 ? -6.09 9.992 -4.332 1 97.56 133 ASN A O 1
ATOM 1050 N N . PHE A 1 134 ? -5.773 8.758 -6.16 1 98.31 134 PHE A N 1
ATOM 1051 C CA . PHE A 1 134 ? -4.324 8.859 -6.039 1 98.31 134 PHE A CA 1
ATOM 1052 C C . PHE A 1 134 ? -3.812 10.109 -6.746 1 98.31 134 PHE A C 1
ATOM 1054 O O . PHE A 1 134 ? -3.229 10.992 -6.113 1 98.31 134 PHE A O 1
ATOM 1061 N N . TRP A 1 135 ? -4.043 10.172 -8.055 1 97.5 135 TRP A N 1
ATOM 1062 C CA . TRP A 1 135 ? -3.463 11.266 -8.82 1 97.5 135 TRP A CA 1
ATOM 1063 C C . TRP A 1 135 ? -4.094 12.602 -8.422 1 97.5 135 TRP A C 1
ATOM 1065 O O . TRP A 1 135 ? -3.42 13.633 -8.398 1 97.5 135 TRP A O 1
ATOM 1075 N N . GLY A 1 136 ? -5.387 12.617 -8.133 1 95.62 136 GLY A N 1
ATOM 1076 C CA . GLY A 1 136 ? -6.023 13.82 -7.637 1 95.62 136 GLY A CA 1
ATOM 1077 C C . GLY A 1 136 ? -5.332 14.398 -6.418 1 95.62 136 GLY A C 1
ATOM 1078 O O . GLY A 1 136 ? -5.145 15.617 -6.32 1 95.62 136 GLY A O 1
ATOM 1079 N N . SER A 1 137 ? -4.914 13.539 -5.492 1 96.88 137 SER A N 1
ATOM 1080 C CA . SER A 1 137 ? -4.238 13.953 -4.266 1 96.88 137 SER A CA 1
ATOM 1081 C C . SER A 1 137 ? -2.789 14.344 -4.539 1 96.88 137 SER A C 1
ATOM 1083 O O . SER A 1 137 ? -2.279 15.297 -3.957 1 96.88 137 SER A O 1
ATOM 1085 N N . THR A 1 138 ? -2.135 13.625 -5.43 1 97.06 138 THR A N 1
ATOM 1086 C CA . THR A 1 138 ? -0.722 13.852 -5.707 1 97.06 138 THR A CA 1
ATOM 1087 C C . THR A 1 138 ? -0.529 15.148 -6.488 1 97.06 138 THR A C 1
ATOM 1089 O O . THR A 1 138 ? 0.393 15.922 -6.211 1 97.06 138 THR A O 1
ATOM 1092 N N . TYR A 1 139 ? -1.399 15.422 -7.465 1 95.81 139 TYR A N 1
ATOM 1093 C CA . TYR A 1 139 ? -1.288 16.625 -8.281 1 95.81 139 TYR A CA 1
ATOM 1094 C C . TYR A 1 139 ? -1.457 17.875 -7.438 1 95.81 139 TYR A C 1
ATOM 1096 O O . TYR A 1 139 ? -0.634 18.797 -7.504 1 95.81 139 TYR A O 1
ATOM 1104 N N . ILE A 1 140 ? -2.477 17.938 -6.652 1 95.88 140 ILE A N 1
ATOM 1105 C CA . ILE A 1 140 ? -2.719 19.141 -5.859 1 95.88 140 ILE A CA 1
ATOM 1106 C C . ILE A 1 140 ? -1.6 19.328 -4.836 1 95.88 140 ILE A C 1
ATOM 1108 O O . ILE A 1 140 ? -1.214 20.453 -4.516 1 95.88 140 ILE A O 1
ATOM 1112 N N . THR A 1 141 ? -1.102 18.219 -4.297 1 97.62 141 THR A N 1
ATOM 1113 C CA . THR A 1 141 ? 0.035 18.266 -3.385 1 97.62 141 THR A CA 1
ATOM 1114 C C . THR A 1 141 ? 1.245 18.906 -4.059 1 97.62 141 THR A C 1
ATOM 1116 O O . THR A 1 141 ? 1.886 19.781 -3.482 1 97.62 141 THR A O 1
ATOM 1119 N N . TYR A 1 142 ? 1.514 18.453 -5.281 1 96.94 142 TYR A N 1
ATOM 1120 C CA . TYR A 1 142 ? 2.641 18.969 -6.051 1 96.94 142 TYR A CA 1
ATOM 1121 C C . TYR A 1 142 ? 2.562 20.484 -6.176 1 96.94 142 TYR A C 1
ATOM 1123 O O . TYR A 1 142 ? 3.537 21.188 -5.895 1 96.94 142 TYR A O 1
ATOM 1131 N N . TYR A 1 143 ? 1.451 21.016 -6.473 1 94.75 143 TYR A N 1
ATOM 1132 C CA . TYR A 1 143 ? 1.282 22.453 -6.719 1 94.75 143 TYR A CA 1
ATOM 1133 C C . TYR A 1 143 ? 1.205 23.219 -5.41 1 94.75 143 TYR A C 1
ATOM 1135 O O . TYR A 1 143 ? 1.51 24.422 -5.367 1 94.75 143 TYR A O 1
ATOM 1143 N N . ALA A 1 144 ? 0.813 22.562 -4.336 1 96.31 144 ALA A N 1
ATOM 1144 C CA . ALA A 1 144 ? 0.615 23.234 -3.055 1 96.31 144 ALA A CA 1
ATOM 1145 C C . ALA A 1 144 ? 1.93 23.359 -2.289 1 96.31 144 ALA A C 1
ATOM 1147 O O . ALA A 1 144 ? 2.061 24.203 -1.396 1 96.31 144 ALA A O 1
ATOM 1148 N N . ILE A 1 145 ? 2.91 22.5 -2.557 1 96.94 145 ILE A N 1
ATOM 1149 C CA . ILE A 1 145 ? 4.129 22.359 -1.769 1 96.94 145 ILE A CA 1
ATOM 1150 C C . ILE A 1 145 ? 4.828 23.703 -1.629 1 96.94 145 ILE A C 1
ATOM 1152 O O . ILE A 1 145 ? 5.172 24.125 -0.521 1 96.94 145 ILE A O 1
ATOM 1156 N N . PRO A 1 146 ? 4.977 24.5 -2.738 1 94.62 146 PRO A N 1
ATOM 1157 C CA . PRO A 1 146 ? 5.656 25.781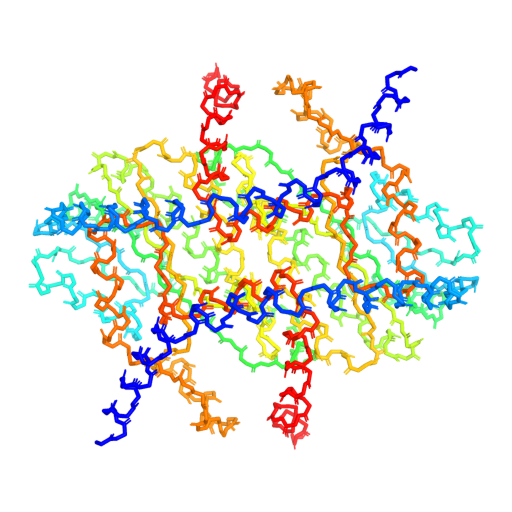 -2.566 1 94.62 146 PRO A CA 1
ATOM 1158 C C . PRO A 1 146 ? 4.914 26.719 -1.618 1 94.62 146 PRO A C 1
ATOM 1160 O O . PRO A 1 146 ? 5.543 27.453 -0.845 1 94.62 146 PRO A O 1
ATOM 1163 N N . HIS A 1 147 ? 3.66 26.734 -1.618 1 94.5 147 HIS A N 1
ATOM 1164 C CA . HIS A 1 147 ? 2.85 27.578 -0.759 1 94.5 147 HIS A CA 1
ATOM 1165 C C . HIS A 1 147 ? 2.885 27.109 0.688 1 94.5 147 HIS A C 1
ATOM 1167 O O . HIS A 1 147 ? 2.963 27.906 1.613 1 94.5 147 HIS A O 1
ATOM 1173 N N . LEU A 1 148 ? 2.842 25.797 0.867 1 97.31 148 LEU A N 1
ATOM 1174 C CA . LEU A 1 148 ? 2.863 25.188 2.199 1 97.31 148 LEU A CA 1
ATOM 1175 C C . LEU A 1 148 ? 4.215 25.422 2.871 1 97.31 148 LEU A C 1
ATOM 1177 O O . LEU A 1 148 ? 4.285 25.578 4.094 1 97.31 148 LEU A O 1
ATOM 1181 N N . ARG A 1 149 ? 5.211 25.375 2.064 1 95.75 149 ARG A N 1
ATOM 1182 C CA . ARG A 1 149 ? 6.539 25.625 2.615 1 95.75 149 ARG A CA 1
ATOM 1183 C C . ARG A 1 149 ? 6.641 27.031 3.172 1 95.75 149 ARG A C 1
ATOM 1185 O O . ARG A 1 149 ? 7.234 27.25 4.23 1 95.75 149 ARG A O 1
ATOM 1192 N N . GLN A 1 150 ? 6.074 27.984 2.508 1 94.12 150 GLN A N 1
ATOM 1193 C CA . GLN A 1 150 ? 6.098 29.375 2.93 1 94.12 150 GLN A CA 1
ATOM 1194 C C . GLN A 1 150 ? 5.324 29.578 4.23 1 94.12 150 GLN A C 1
ATOM 1196 O O . GLN A 1 150 ? 5.75 30.328 5.105 1 94.12 150 GLN A O 1
ATOM 1201 N N . SER A 1 151 ? 4.266 28.875 4.398 1 94.62 151 SER A N 1
ATOM 1202 C CA . SER A 1 151 ? 3.408 29.047 5.562 1 94.62 151 SER A CA 1
ATOM 1203 C C . SER A 1 151 ? 3.809 28.094 6.688 1 94.62 151 SER A C 1
ATOM 1205 O O . SER A 1 151 ? 3.229 28.125 7.773 1 94.62 151 SER A O 1
ATOM 1207 N N . LYS A 1 152 ? 4.836 27.203 6.391 1 94.38 152 LYS A N 1
ATOM 1208 C CA . LYS A 1 152 ? 5.152 26.109 7.312 1 94.38 152 LYS A CA 1
ATOM 1209 C C . LYS A 1 152 ? 3.906 25.297 7.648 1 94.38 152 LYS A C 1
ATOM 1211 O O . LYS A 1 152 ? 3.609 25.062 8.82 1 94.38 152 LYS A O 1
ATOM 1216 N N . GLY A 1 153 ? 3.223 24.969 6.574 1 96.81 153 GLY A N 1
ATOM 1217 C CA . GLY A 1 153 ? 1.904 24.359 6.68 1 96.81 153 GLY A CA 1
ATOM 1218 C C . GLY A 1 153 ? 1.95 22.844 6.793 1 96.81 153 GLY A C 1
ATOM 1219 O O . GLY A 1 153 ? 2.965 22.281 7.203 1 96.81 153 GLY A O 1
ATOM 1220 N N . LYS A 1 154 ? 0.701 22.234 6.594 1 98 154 LYS A N 1
ATOM 1221 C CA . LYS A 1 154 ? 0.519 20.797 6.781 1 98 154 LYS A CA 1
ATOM 1222 C C . LYS A 1 154 ? -0.229 20.172 5.602 1 98 154 LYS A C 1
ATOM 1224 O O . LYS A 1 154 ? -1.024 20.844 4.945 1 98 154 LYS A O 1
ATOM 1229 N N . ILE A 1 155 ? 0.11 18.984 5.367 1 98.75 155 ILE A N 1
ATOM 1230 C CA . ILE A 1 155 ? -0.662 18.156 4.453 1 98.75 155 ILE A CA 1
ATOM 1231 C C . ILE A 1 155 ? -1.354 17.047 5.234 1 98.75 155 ILE A C 1
ATOM 1233 O O . ILE A 1 155 ? -0.733 16.391 6.074 1 98.75 155 ILE A O 1
ATOM 1237 N N . VAL A 1 156 ? -2.621 16.875 5.055 1 98.88 156 VAL A N 1
ATOM 1238 C CA . VAL A 1 156 ? -3.406 15.773 5.582 1 98.88 156 VAL A CA 1
ATOM 1239 C C . VAL A 1 156 ? -3.951 14.93 4.43 1 98.88 156 VAL A C 1
ATOM 1241 O O . VAL A 1 156 ? -4.477 15.469 3.455 1 98.88 156 VAL A O 1
ATOM 1244 N N . VAL A 1 157 ? -3.77 13.672 4.484 1 98.81 157 VAL A N 1
ATOM 1245 C CA . VAL A 1 157 ? -4.328 12.789 3.467 1 98.81 157 VAL A CA 1
ATOM 1246 C C . VAL A 1 157 ? -5.242 11.758 4.121 1 98.81 157 VAL A C 1
ATOM 1248 O O . VAL A 1 157 ? -4.875 11.141 5.121 1 98.81 157 VAL A O 1
ATOM 1251 N N . ILE A 1 158 ? -6.414 11.656 3.578 1 98.38 158 ILE A N 1
ATOM 1252 C CA . ILE A 1 158 ? -7.367 10.648 4.035 1 98.38 158 ILE A CA 1
ATOM 1253 C C . ILE A 1 158 ? -7.223 9.383 3.195 1 98.38 158 ILE A C 1
ATOM 1255 O O . ILE A 1 158 ? -7.645 9.344 2.035 1 98.38 158 ILE A O 1
ATOM 1259 N N . THR A 1 159 ? -6.637 8.383 3.756 1 98.31 159 THR A N 1
ATOM 1260 C CA . THR A 1 159 ? -6.516 7.094 3.084 1 98.31 159 THR A CA 1
ATOM 1261 C C . THR A 1 159 ? -7.68 6.18 3.453 1 98.31 159 THR A C 1
ATOM 1263 O O . THR A 1 159 ? -8.82 6.43 3.055 1 98.31 159 THR A O 1
ATOM 1266 N N . SER A 1 160 ? -7.387 5.059 4.094 1 97.19 160 SER A N 1
ATOM 1267 C CA . SER A 1 160 ? -8.383 4.078 4.512 1 97.19 160 SER A CA 1
ATOM 1268 C C . SER A 1 160 ? -7.723 2.865 5.164 1 97.19 160 SER A C 1
ATOM 1270 O O . SER A 1 160 ? -6.551 2.574 4.906 1 97.19 160 SER A O 1
ATOM 1272 N N . ALA A 1 161 ? -8.492 2.215 6.035 1 96.25 161 ALA A N 1
ATOM 1273 C CA . ALA A 1 161 ? -8.039 0.919 6.527 1 96.25 161 ALA A CA 1
ATOM 1274 C C . ALA A 1 161 ? -7.789 -0.05 5.375 1 96.25 161 ALA A C 1
ATOM 1276 O O . ALA A 1 161 ? -6.938 -0.935 5.473 1 96.25 161 ALA A O 1
ATOM 1277 N N . ALA A 1 162 ? -8.414 0.168 4.254 1 96.75 162 ALA A N 1
ATOM 1278 C CA . ALA A 1 162 ? -8.266 -0.66 3.061 1 96.75 162 ALA A CA 1
ATOM 1279 C C . ALA A 1 162 ? -6.863 -0.529 2.471 1 96.75 162 ALA A C 1
ATOM 1281 O O . ALA A 1 162 ? -6.445 -1.356 1.659 1 96.75 162 ALA A O 1
ATOM 1282 N N . ALA A 1 163 ? -6.16 0.549 2.85 1 98.38 163 ALA A N 1
ATOM 1283 C CA . ALA A 1 163 ? -4.785 0.721 2.393 1 98.38 163 ALA A CA 1
ATOM 1284 C C . ALA A 1 163 ? -3.865 -0.328 3.012 1 98.38 163 ALA A C 1
ATOM 1286 O O . ALA A 1 163 ? -2.848 -0.699 2.422 1 98.38 163 ALA A O 1
ATOM 1287 N N . LYS A 1 164 ? -4.262 -0.796 4.172 1 97.56 164 LYS A N 1
ATOM 1288 C CA . LYS A 1 164 ? -3.428 -1.723 4.934 1 97.56 164 LYS A CA 1
ATOM 1289 C C . LYS A 1 164 ? -3.979 -3.145 4.863 1 97.56 164 LYS A C 1
ATOM 1291 O O . LYS A 1 164 ? -3.215 -4.113 4.887 1 97.56 164 LYS A O 1
ATOM 1296 N N . ILE A 1 165 ? -5.234 -3.264 4.859 1 97 165 ILE A N 1
ATOM 1297 C CA . ILE A 1 165 ? -5.934 -4.531 4.676 1 97 165 ILE A CA 1
ATOM 1298 C C . ILE A 1 165 ? -6.875 -4.434 3.479 1 97 165 ILE A C 1
ATOM 1300 O O . ILE A 1 165 ? -7.969 -3.877 3.586 1 97 165 ILE A O 1
ATOM 1304 N N . ALA A 1 166 ? -6.426 -4.988 2.402 1 97 166 ALA A N 1
ATOM 1305 C CA . ALA A 1 166 ? -7.148 -4.863 1.138 1 97 166 ALA A CA 1
ATOM 1306 C C . ALA A 1 166 ? -8.469 -5.625 1.182 1 97 166 ALA A C 1
ATOM 1308 O O . ALA A 1 166 ? -8.539 -6.719 1.746 1 97 166 ALA A O 1
ATOM 1309 N N . ILE A 1 167 ? -9.461 -5.098 0.529 1 94.12 167 ILE A N 1
ATOM 1310 C CA . ILE A 1 167 ? -10.828 -5.594 0.626 1 94.12 167 ILE A CA 1
ATOM 1311 C C . ILE A 1 167 ? -11.258 -6.207 -0.707 1 94.12 167 ILE A C 1
ATOM 1313 O O . ILE A 1 167 ? -11.211 -5.543 -1.745 1 94.12 167 ILE A O 1
ATOM 1317 N N . PRO A 1 168 ? -11.719 -7.496 -0.659 1 95.06 168 PRO A N 1
ATOM 1318 C CA . PRO A 1 168 ? -12.344 -8.016 -1.877 1 95.06 168 PRO A CA 1
ATOM 1319 C C . PRO A 1 168 ? -13.562 -7.203 -2.307 1 95.06 168 PRO A C 1
ATOM 1321 O O . PRO A 1 168 ? -14.203 -6.559 -1.475 1 95.06 168 PRO A O 1
ATOM 1324 N N . VAL A 1 169 ? -13.859 -7.141 -3.633 1 93.94 169 VAL A N 1
ATOM 1325 C CA . VAL A 1 169 ? -14.945 -6.418 -4.277 1 93.94 169 VAL A CA 1
ATOM 1326 C C . VAL A 1 169 ? -14.633 -4.926 -4.301 1 93.94 169 VAL A C 1
ATOM 1328 O O . VAL A 1 169 ? -15.484 -4.109 -4.672 1 93.94 169 VAL A O 1
ATOM 1331 N N . ALA A 1 170 ? -13.461 -4.562 -3.865 1 95.81 170 ALA A N 1
ATOM 1332 C CA . ALA A 1 170 ? -12.945 -3.199 -3.938 1 95.81 170 ALA A CA 1
ATOM 1333 C C . ALA A 1 170 ? -11.445 -3.195 -4.227 1 95.81 170 ALA A C 1
ATOM 1335 O O . ALA A 1 170 ? -10.68 -2.49 -3.564 1 95.81 170 ALA A O 1
ATOM 1336 N N . THR A 1 171 ? -11.039 -3.988 -5.152 1 97.75 171 THR A N 1
ATOM 1337 C CA . THR A 1 171 ? -9.633 -4.242 -5.426 1 97.75 171 THR A CA 1
ATOM 1338 C C . THR A 1 171 ? -8.93 -2.961 -5.863 1 97.75 171 THR A C 1
ATOM 1340 O O . THR A 1 171 ? -7.875 -2.613 -5.328 1 97.75 171 THR A O 1
ATOM 1343 N N . ILE A 1 172 ? -9.578 -2.191 -6.777 1 98.5 172 ILE A N 1
ATOM 1344 C CA . ILE A 1 172 ? -8.945 -0.987 -7.309 1 98.5 172 ILE A CA 1
ATOM 1345 C C . ILE A 1 172 ? -8.969 0.116 -6.254 1 98.5 172 ILE A C 1
ATOM 1347 O O . ILE A 1 172 ? -8.016 0.892 -6.133 1 98.5 172 ILE A O 1
ATOM 1351 N N . TYR A 1 173 ? -10.031 0.189 -5.5 1 97.5 173 TYR A N 1
ATOM 1352 C CA . TYR A 1 173 ? -10.094 1.13 -4.387 1 97.5 173 TYR A CA 1
ATOM 1353 C C . TYR A 1 173 ? -8.977 0.864 -3.387 1 97.5 173 TYR A C 1
ATOM 1355 O O . TYR A 1 173 ? -8.234 1.779 -3.012 1 97.5 173 TYR A O 1
ATOM 1363 N N . SER A 1 174 ? -8.844 -0.429 -2.969 1 98.44 174 SER A N 1
ATOM 1364 C CA . SER A 1 174 ? -7.789 -0.808 -2.035 1 98.44 174 SER A CA 1
ATOM 1365 C C . SER A 1 174 ? -6.41 -0.444 -2.578 1 98.44 174 SER A C 1
ATOM 1367 O O . SER A 1 174 ? -5.562 0.071 -1.846 1 98.44 174 SER A O 1
ATOM 1369 N N . ALA A 1 175 ? -6.23 -0.675 -3.855 1 98.88 175 ALA A N 1
ATOM 1370 C CA . ALA A 1 175 ? -4.969 -0.333 -4.508 1 98.88 175 ALA A CA 1
ATOM 1371 C C . ALA A 1 175 ? -4.707 1.169 -4.441 1 98.88 175 ALA A C 1
ATOM 1373 O O . ALA A 1 175 ? -3.598 1.598 -4.117 1 98.88 175 ALA A O 1
ATOM 1374 N N . SER A 1 176 ? -5.695 1.965 -4.723 1 98.81 176 SER A N 1
ATOM 1375 C CA . SER A 1 176 ? -5.543 3.416 -4.758 1 98.81 176 SER A CA 1
ATOM 1376 C C . SER A 1 176 ? -5.211 3.969 -3.375 1 98.81 176 SER A C 1
ATOM 1378 O O . SER A 1 176 ? -4.395 4.883 -3.246 1 98.81 176 SER A O 1
ATOM 1380 N N . LYS A 1 177 ? -5.859 3.402 -2.365 1 98.75 177 LYS A N 1
ATOM 1381 C CA . LYS A 1 177 ? -5.609 3.869 -1.004 1 98.75 177 LYS A CA 1
ATOM 1382 C C . LYS A 1 177 ? -4.254 3.391 -0.499 1 98.75 177 LYS A C 1
ATOM 1384 O O . LYS A 1 177 ? -3.578 4.098 0.251 1 98.75 177 LYS A O 1
ATOM 1389 N N . ALA A 1 178 ? -3.881 2.207 -0.935 1 98.88 178 ALA A N 1
ATOM 1390 C CA . ALA A 1 178 ? -2.527 1.744 -0.636 1 98.88 178 ALA A CA 1
ATOM 1391 C C . ALA A 1 178 ? -1.482 2.646 -1.284 1 98.88 178 ALA A C 1
ATOM 1393 O O . ALA A 1 178 ? -0.452 2.951 -0.677 1 98.88 178 ALA A O 1
ATOM 1394 N N . ALA A 1 179 ? -1.76 3.021 -2.484 1 98.94 179 ALA A N 1
ATOM 1395 C CA . ALA A 1 179 ? -0.862 3.938 -3.182 1 98.94 179 ALA A CA 1
ATOM 1396 C C . ALA A 1 179 ? -0.716 5.25 -2.418 1 98.94 179 ALA A C 1
ATOM 1398 O O . ALA A 1 179 ? 0.392 5.773 -2.275 1 98.94 179 ALA A O 1
ATOM 1399 N N . LEU A 1 180 ? -1.813 5.777 -1.911 1 98.88 180 LEU A N 1
ATOM 1400 C CA . LEU A 1 180 ? -1.779 7.004 -1.12 1 98.88 180 LEU A CA 1
ATOM 1401 C C . LEU A 1 180 ? -0.885 6.836 0.103 1 98.88 180 LEU A C 1
ATOM 1403 O O . LEU A 1 180 ? -0.043 7.691 0.384 1 98.88 180 LEU A O 1
ATOM 1407 N N . LEU A 1 181 ? -1.136 5.758 0.769 1 98.81 181 LEU A N 1
ATOM 1408 C CA . LEU A 1 181 ? -0.368 5.488 1.979 1 98.81 181 LEU A CA 1
ATOM 1409 C C . LEU A 1 181 ? 1.126 5.445 1.677 1 98.81 181 LEU A C 1
ATOM 1411 O O . LEU A 1 181 ? 1.916 6.137 2.326 1 98.81 181 LEU A O 1
ATOM 1415 N N . GLY A 1 182 ? 1.494 4.656 0.672 1 98.69 182 GLY A N 1
ATOM 1416 C CA . GLY A 1 182 ? 2.896 4.551 0.305 1 98.69 182 GLY A CA 1
ATOM 1417 C C . GLY A 1 182 ? 3.502 5.867 -0.137 1 98.69 182 GLY A C 1
ATOM 1418 O O . GLY A 1 182 ? 4.625 6.203 0.248 1 98.69 182 GLY A O 1
ATOM 1419 N N . PHE A 1 183 ? 2.764 6.645 -0.884 1 98.88 183 PHE A N 1
ATOM 1420 C CA . PHE A 1 183 ? 3.232 7.922 -1.407 1 98.88 183 PHE A CA 1
ATOM 1421 C C . PHE A 1 183 ? 3.52 8.898 -0.273 1 98.88 183 PHE A C 1
ATOM 1423 O O . PHE A 1 183 ? 4.613 9.461 -0.194 1 98.88 183 PHE A O 1
ATOM 1430 N N . TYR A 1 184 ? 2.625 9.086 0.566 1 98.88 184 TYR A N 1
ATOM 1431 C CA . TYR A 1 184 ? 2.738 10.141 1.569 1 98.88 184 TYR A CA 1
ATOM 1432 C C . TYR A 1 184 ? 3.699 9.734 2.68 1 98.88 184 TYR A C 1
ATOM 1434 O O . TYR A 1 184 ? 4.316 10.586 3.318 1 98.88 184 TYR A O 1
ATOM 1442 N N . GLU A 1 185 ? 3.834 8.398 2.93 1 98.5 185 GLU A N 1
ATOM 1443 C CA . GLU A 1 185 ? 4.863 7.965 3.869 1 98.5 185 GLU A CA 1
ATOM 1444 C C . GLU A 1 185 ? 6.258 8.32 3.365 1 98.5 185 GLU A C 1
ATOM 1446 O O . GLU A 1 185 ? 7.129 8.703 4.148 1 98.5 185 GLU A O 1
ATOM 1451 N N . ALA A 1 186 ? 6.441 8.188 2.088 1 97.94 186 ALA A N 1
ATOM 1452 C CA . ALA A 1 186 ? 7.727 8.562 1.507 1 97.94 186 ALA A CA 1
ATOM 1453 C C . ALA A 1 186 ? 7.871 10.086 1.441 1 97.94 186 ALA A C 1
ATOM 1455 O O . ALA A 1 186 ? 8.922 10.625 1.781 1 97.94 186 ALA A O 1
ATOM 1456 N N . LEU A 1 187 ? 6.84 10.734 1.039 1 98.5 187 LEU A N 1
ATOM 1457 C CA . LEU A 1 187 ? 6.867 12.18 0.854 1 98.5 187 LEU A CA 1
ATOM 1458 C C . LEU A 1 187 ? 7.16 12.891 2.172 1 98.5 187 LEU A C 1
ATOM 1460 O O . LEU A 1 187 ? 7.836 13.922 2.189 1 98.5 187 LEU A O 1
ATOM 1464 N N . ARG A 1 188 ? 6.652 12.383 3.234 1 97.88 188 ARG A N 1
ATOM 1465 C CA . ARG A 1 188 ? 6.832 12.984 4.551 1 97.88 188 ARG A CA 1
ATOM 1466 C C . ARG A 1 188 ? 8.312 13.141 4.883 1 97.88 188 ARG A C 1
ATOM 1468 O O . ARG A 1 188 ? 8.719 14.133 5.5 1 97.88 188 ARG A O 1
ATOM 1475 N N . ILE A 1 189 ? 9.07 12.172 4.488 1 97.06 189 ILE A N 1
ATOM 1476 C CA . ILE A 1 189 ? 10.508 12.211 4.742 1 97.06 189 ILE A CA 1
ATOM 1477 C C . ILE A 1 189 ? 11.141 13.344 3.934 1 97.06 189 ILE A C 1
ATOM 1479 O O . ILE A 1 189 ? 11.953 14.109 4.457 1 97.06 189 ILE A O 1
ATOM 1483 N N . GLU A 1 190 ? 10.727 13.5 2.717 1 96.75 190 GLU A N 1
ATOM 1484 C CA . GLU A 1 190 ? 11.305 14.5 1.822 1 96.75 190 GLU A CA 1
ATOM 1485 C C . GLU A 1 190 ? 10.953 15.914 2.281 1 96.75 190 GLU A C 1
ATOM 1487 O O . GLU A 1 190 ? 11.734 16.844 2.076 1 96.75 190 GLU A O 1
ATOM 1492 N N . LEU A 1 191 ? 9.828 16.062 2.891 1 97.38 191 LEU A N 1
ATOM 1493 C CA . LEU A 1 191 ? 9.328 17.391 3.223 1 97.38 191 LEU A CA 1
ATOM 1494 C C . LEU A 1 191 ? 9.727 17.797 4.641 1 97.38 191 LEU A C 1
ATOM 1496 O O . LEU A 1 191 ? 9.633 18.969 5.008 1 97.38 191 LEU A O 1
ATOM 1500 N N . ASN A 1 192 ? 10.133 16.797 5.371 1 94.75 192 ASN A N 1
ATOM 1501 C CA . ASN A 1 192 ? 10.523 17.062 6.754 1 94.75 192 ASN A CA 1
ATOM 1502 C C . ASN A 1 192 ? 11.766 17.938 6.836 1 94.75 192 ASN A C 1
ATOM 1504 O O . ASN A 1 192 ? 12.719 17.734 6.086 1 94.75 192 ASN A O 1
ATOM 1508 N N . PRO A 1 193 ? 11.812 18.922 7.617 1 93.69 193 PRO A N 1
ATOM 1509 C CA . PRO A 1 193 ? 10.805 19.328 8.602 1 93.69 193 PRO A CA 1
ATOM 1510 C C . PRO A 1 193 ? 9.914 20.469 8.102 1 93.69 193 PRO A C 1
ATOM 1512 O O . PRO A 1 193 ? 9.094 20.984 8.859 1 93.69 193 PRO A O 1
ATOM 1515 N N . ASP A 1 194 ? 10.008 20.875 6.922 1 95.62 194 ASP A N 1
ATOM 1516 C CA . ASP A 1 194 ? 9.375 22.078 6.406 1 95.62 194 ASP A CA 1
ATOM 1517 C C . ASP A 1 194 ? 7.855 21.969 6.434 1 95.62 194 ASP A C 1
ATOM 1519 O O . ASP A 1 194 ? 7.16 22.922 6.785 1 95.62 194 ASP A O 1
ATOM 1523 N N . ILE A 1 195 ? 7.352 20.875 6.027 1 97.75 195 ILE A N 1
ATOM 1524 C CA . ILE A 1 195 ? 5.922 20.609 5.93 1 97.75 195 ILE A CA 1
ATOM 1525 C C . ILE A 1 195 ? 5.586 19.312 6.668 1 97.75 195 ILE A C 1
ATOM 1527 O O . ILE A 1 195 ? 6.188 18.281 6.406 1 97.75 195 ILE A O 1
ATOM 1531 N N . GLN A 1 196 ? 4.652 19.375 7.59 1 97.12 196 GLN A N 1
ATOM 1532 C CA . GLN A 1 196 ? 4.215 18.188 8.312 1 97.12 196 GLN A CA 1
ATOM 1533 C C . GLN A 1 196 ? 3.162 17.422 7.512 1 97.12 196 GLN A C 1
ATOM 1535 O O . GLN A 1 196 ? 2.27 18.031 6.91 1 97.12 196 GLN A O 1
ATOM 1540 N N . VAL A 1 197 ? 3.279 16.125 7.492 1 98.44 197 VAL A N 1
ATOM 1541 C CA . VAL A 1 197 ? 2.324 15.281 6.789 1 98.44 197 VAL A CA 1
ATOM 1542 C C . VAL A 1 197 ? 1.616 14.359 7.785 1 98.44 197 VAL A C 1
ATOM 1544 O O . VAL A 1 197 ? 2.266 13.617 8.523 1 98.44 197 VAL A O 1
ATOM 1547 N N . THR A 1 198 ? 0.317 14.445 7.84 1 98.44 198 THR A N 1
ATOM 1548 C CA . THR A 1 198 ? -0.521 13.562 8.648 1 98.44 198 THR A CA 1
ATOM 1549 C C . THR A 1 198 ? -1.289 12.586 7.762 1 98.44 198 THR A C 1
ATOM 1551 O O . THR A 1 198 ? -1.939 12.992 6.797 1 98.44 198 THR A O 1
ATOM 1554 N N . ILE A 1 199 ? -1.178 11.344 8.055 1 98.69 199 ILE A N 1
ATOM 1555 C CA . ILE A 1 199 ? -1.88 10.297 7.312 1 98.69 199 ILE A CA 1
ATOM 1556 C C . ILE A 1 199 ? -3.039 9.766 8.148 1 98.69 199 ILE A C 1
ATOM 1558 O O . ILE A 1 199 ? -2.834 9.258 9.258 1 98.69 199 ILE A O 1
ATOM 1562 N N . VAL A 1 200 ? -4.219 9.906 7.633 1 98.75 200 VAL A N 1
ATOM 1563 C CA . VAL A 1 200 ? -5.43 9.445 8.305 1 98.75 200 VAL A CA 1
ATOM 1564 C C . VAL A 1 200 ? -5.855 8.094 7.734 1 98.75 200 VAL A C 1
ATOM 1566 O O . VAL A 1 200 ? -5.895 7.914 6.516 1 98.75 200 VAL A O 1
ATOM 1569 N N . ILE A 1 201 ? -6.164 7.164 8.609 1 98.06 201 ILE A N 1
ATOM 1570 C CA . ILE A 1 201 ? -6.547 5.809 8.227 1 98.06 201 ILE A CA 1
ATOM 1571 C C . ILE A 1 201 ? -7.895 5.457 8.859 1 98.06 201 ILE A C 1
ATOM 1573 O O . ILE A 1 201 ? -7.945 4.77 9.883 1 98.06 201 ILE A O 1
ATOM 1577 N N . PRO A 1 202 ? -8.953 5.852 8.195 1 96.44 202 PRO A N 1
ATOM 1578 C CA . PRO A 1 202 ? -10.281 5.523 8.719 1 96.44 202 PRO A CA 1
ATOM 1579 C C . PRO A 1 202 ? -10.688 4.078 8.438 1 96.44 202 PRO A C 1
ATOM 1581 O O . PRO A 1 202 ? -10.359 3.533 7.383 1 96.44 202 PRO A O 1
ATOM 1584 N N . GLY A 1 203 ? -11.328 3.521 9.406 1 92.69 203 GLY A N 1
ATOM 1585 C CA . GLY A 1 203 ? -12.039 2.273 9.164 1 92.69 203 GLY A CA 1
ATOM 1586 C C . GLY A 1 203 ? -13.375 2.471 8.484 1 92.69 203 GLY A C 1
ATOM 1587 O O . GLY A 1 203 ? -13.492 3.27 7.551 1 92.69 203 GLY A O 1
ATOM 1588 N N . LEU A 1 204 ? -14.32 1.716 8.906 1 85 204 LEU A N 1
ATOM 1589 C CA . LEU A 1 204 ? -15.664 1.861 8.352 1 85 204 LEU A CA 1
ATOM 1590 C C . LEU A 1 204 ? -16.391 3.035 8.992 1 85 204 LEU A C 1
ATOM 1592 O O . LEU A 1 204 ? -16.719 2.994 10.188 1 85 204 LEU A O 1
ATOM 1596 N N . ILE A 1 205 ? -16.562 4.027 8.156 1 86.62 205 ILE A N 1
ATOM 1597 C CA . ILE A 1 205 ? -17.219 5.238 8.633 1 86.62 205 ILE A CA 1
ATOM 1598 C C . ILE A 1 205 ? -18.609 5.359 7.992 1 86.62 205 ILE A C 1
ATOM 1600 O O . ILE A 1 205 ? -18.766 5.133 6.789 1 86.62 205 ILE A O 1
ATOM 1604 N N . SER A 1 206 ? -19.531 5.68 8.742 1 78.5 206 SER A N 1
ATOM 1605 C CA . SER A 1 206 ? -20.891 5.836 8.234 1 78.5 206 SER A CA 1
ATOM 1606 C C . SER A 1 206 ? -21.031 7.105 7.398 1 78.5 206 SER A C 1
ATOM 1608 O O . SER A 1 206 ? -21.125 8.211 7.945 1 78.5 206 SER A O 1
ATOM 1610 N N . THR A 1 207 ? -20.922 6.926 6.09 1 76.5 207 THR A N 1
ATOM 1611 C CA . THR A 1 207 ? -21.062 8.008 5.121 1 76.5 207 THR A CA 1
ATOM 1612 C C . THR A 1 207 ? -21.922 7.562 3.938 1 76.5 207 THR A C 1
ATOM 1614 O O . THR A 1 207 ? -22.328 6.402 3.863 1 76.5 207 THR A O 1
ATOM 1617 N N . ASP A 1 208 ? -22.25 8.445 3.129 1 68.81 208 ASP A N 1
ATOM 1618 C CA . ASP A 1 208 ? -22.984 8.125 1.907 1 68.81 208 ASP A CA 1
ATOM 1619 C C . ASP A 1 208 ? -22.203 7.141 1.043 1 68.81 208 ASP A C 1
ATOM 1621 O O . ASP A 1 208 ? -22.797 6.375 0.278 1 68.81 208 ASP A O 1
ATOM 1625 N N . MET A 1 209 ? -20.969 7.105 1.167 1 65.56 209 MET A N 1
ATOM 1626 C CA . MET A 1 209 ? -20.109 6.207 0.389 1 65.56 209 MET A CA 1
ATOM 1627 C C . MET A 1 209 ? -20.281 4.766 0.856 1 65.56 209 MET A C 1
ATOM 1629 O O . MET A 1 209 ? -20.281 3.842 0.041 1 65.56 209 MET A O 1
ATOM 1633 N N . THR A 1 210 ? -20.328 4.547 2.098 1 70.5 210 THR A N 1
ATOM 1634 C CA . THR A 1 210 ? -20.25 3.203 2.654 1 70.5 210 THR A CA 1
ATOM 1635 C C . THR A 1 210 ? -21.656 2.656 2.951 1 70.5 210 THR A C 1
ATOM 1637 O O . THR A 1 210 ? -21.844 1.441 2.988 1 70.5 210 THR A O 1
ATOM 1640 N N . THR A 1 211 ? -22.531 3.488 3.15 1 57 211 THR A N 1
ATOM 1641 C CA . THR A 1 211 ? -23.859 3.102 3.631 1 57 211 THR A CA 1
ATOM 1642 C C . THR A 1 211 ? -24.562 2.201 2.617 1 57 211 THR A C 1
ATOM 1644 O O . THR A 1 211 ? -25.109 1.157 2.98 1 57 211 THR A O 1
ATOM 1647 N N . PRO A 1 212 ? -24.5 2.68 1.397 1 53.97 212 PRO A N 1
ATOM 1648 C CA . PRO A 1 212 ? -25.188 1.787 0.467 1 53.97 212 PRO A CA 1
ATOM 1649 C C . PRO A 1 212 ? -24.578 0.394 0.408 1 53.97 212 PRO A C 1
ATOM 1651 O O . PRO A 1 212 ? -25.281 -0.601 0.271 1 53.97 212 PRO A O 1
ATOM 1654 N N . GLU A 1 213 ? -23.375 0.333 0.558 1 57.38 213 GLU A N 1
ATOM 1655 C CA . GLU A 1 213 ? -22.672 -0.945 0.457 1 57.38 213 GLU A CA 1
ATOM 1656 C C . GLU A 1 213 ? -22.969 -1.83 1.665 1 57.38 213 GLU A C 1
ATOM 1658 O O . GLU A 1 213 ? -23.141 -3.043 1.526 1 57.38 213 GLU A O 1
ATOM 1663 N N . PHE A 1 214 ? -23.047 -1.188 2.811 1 55.16 214 PHE A N 1
ATOM 1664 C CA . PHE A 1 214 ? -23.375 -1.887 4.047 1 55.16 214 PHE A CA 1
ATOM 1665 C C . PHE A 1 214 ? -24.797 -2.424 3.992 1 55.16 214 PHE A C 1
ATOM 1667 O O . PHE A 1 214 ? -25.062 -3.541 4.441 1 55.16 214 PHE A O 1
ATOM 1674 N N . ILE A 1 215 ? -25.609 -1.611 3.529 1 48.91 215 ILE A N 1
ATOM 1675 C CA . ILE A 1 215 ? -27.016 -1.991 3.436 1 48.91 215 ILE A CA 1
ATOM 1676 C C . ILE A 1 215 ? -27.172 -3.135 2.438 1 48.91 215 ILE A C 1
ATOM 1678 O O . ILE A 1 215 ? -27.922 -4.082 2.684 1 48.91 215 ILE A O 1
ATOM 1682 N N . ARG A 1 216 ? -26.547 -2.898 1.403 1 49.66 216 ARG A N 1
ATOM 1683 C CA . ARG A 1 216 ? -26.719 -3.873 0.333 1 49.66 216 ARG A CA 1
ATOM 1684 C C . ARG A 1 216 ? -26.141 -5.23 0.725 1 49.66 216 ARG A C 1
ATOM 1686 O O . ARG A 1 216 ? -26.703 -6.273 0.377 1 49.66 216 ARG A O 1
ATOM 1693 N N . HIS A 1 217 ? -25.156 -5.195 1.383 1 55.91 217 HIS A N 1
ATOM 1694 C CA . HIS A 1 217 ? -24.5 -6.477 1.631 1 55.91 217 HIS A CA 1
ATOM 1695 C C . HIS A 1 217 ? -24.781 -6.969 3.049 1 55.91 217 HIS A C 1
ATOM 1697 O O . HIS A 1 217 ? -24.203 -7.969 3.484 1 55.91 217 HIS A O 1
ATOM 1703 N N . GLY A 1 218 ? -25.906 -6.395 3.688 1 48.28 218 GLY A N 1
ATOM 1704 C CA . GLY A 1 218 ? -26.531 -6.91 4.898 1 48.28 218 GLY A CA 1
ATOM 1705 C C . GLY A 1 218 ? -25.656 -6.758 6.129 1 48.28 218 GLY A C 1
ATOM 1706 O O . GLY A 1 218 ? -25.766 -7.543 7.07 1 48.28 218 GLY A O 1
ATOM 1707 N N . SER A 1 219 ? -24.578 -6.004 6.082 1 51.56 219 SER A N 1
ATOM 1708 C CA . SER A 1 219 ? -23.656 -6.16 7.199 1 51.56 219 SER A CA 1
ATOM 1709 C C . SER A 1 219 ? -24.047 -5.266 8.367 1 51.56 219 SER A C 1
ATOM 1711 O O . SER A 1 219 ? -23.406 -4.234 8.602 1 51.56 219 SER A O 1
ATOM 1713 N N . ASP A 1 220 ? -25.25 -5.426 8.828 1 48.94 220 ASP A N 1
ATOM 1714 C CA . ASP A 1 220 ? -25.609 -4.816 10.102 1 48.94 220 ASP A CA 1
ATOM 1715 C C . ASP A 1 220 ? -24.516 -5.043 11.141 1 48.94 220 ASP A C 1
ATOM 1717 O O . ASP A 1 220 ? -24.531 -4.426 12.211 1 48.94 220 ASP A O 1
ATOM 1721 N N . CYS A 1 221 ? -23.734 -5.984 10.953 1 47.53 221 CYS A N 1
ATOM 1722 C CA . CYS A 1 221 ? -22.781 -6.395 11.984 1 47.53 221 CYS A CA 1
ATOM 1723 C C . CYS A 1 221 ? -21.469 -5.629 11.859 1 47.53 221 CYS A C 1
ATOM 1725 O O . CYS A 1 221 ? -20.594 -5.754 12.719 1 47.53 221 CYS A O 1
ATOM 1727 N N . ILE A 1 222 ? -21.453 -4.672 10.922 1 60.41 222 ILE A N 1
ATOM 1728 C CA . ILE A 1 222 ? -20.125 -4.082 10.797 1 60.41 222 ILE A CA 1
ATOM 1729 C C . ILE A 1 222 ? -20.047 -2.814 11.648 1 60.41 222 ILE A C 1
ATOM 1731 O O . ILE A 1 222 ? -20.891 -1.923 11.523 1 60.41 222 ILE A O 1
ATOM 1735 N N . VAL A 1 223 ? -19.234 -2.863 12.711 1 67.5 223 VAL A N 1
ATOM 1736 C CA . VAL A 1 223 ? -18.969 -1.772 13.641 1 67.5 223 VAL A CA 1
ATOM 1737 C C . VAL A 1 223 ? -18.469 -0.55 12.867 1 67.5 223 VAL A C 1
ATOM 1739 O O . VAL A 1 223 ? -17.312 -0.5 12.453 1 67.5 223 VAL A O 1
ATOM 1742 N N . SER A 1 224 ? -19.484 0.316 12.516 1 79.88 224 SER A N 1
ATOM 1743 C CA . SER A 1 224 ? -19.141 1.548 11.812 1 79.88 224 SER A CA 1
ATOM 1744 C C . SER A 1 224 ? -18.984 2.713 12.789 1 79.88 224 SER A C 1
ATOM 1746 O O . SER A 1 224 ? -19.625 2.732 13.844 1 79.88 224 SER A O 1
ATOM 1748 N N . GLU A 1 225 ? -18.094 3.641 12.492 1 85.31 225 GLU A N 1
ATOM 1749 C CA . GLU A 1 225 ? -17.859 4.863 13.25 1 85.31 225 GLU A CA 1
ATOM 1750 C C . GLU A 1 225 ? -18.641 6.035 12.664 1 85.31 225 GLU A C 1
ATOM 1752 O O . GLU A 1 225 ? -18.656 6.23 11.445 1 85.31 225 GLU A O 1
ATOM 1757 N N . PRO A 1 226 ? -19.375 6.789 13.547 1 87.5 226 PRO A N 1
ATOM 1758 C CA . PRO A 1 226 ? -20.047 7.98 13.039 1 87.5 226 PRO A CA 1
ATOM 1759 C C . PRO A 1 226 ? -19.078 9 12.43 1 87.5 226 PRO A C 1
ATOM 1761 O O . PRO A 1 226 ? -17.984 9.188 12.953 1 87.5 226 PRO A O 1
ATOM 1764 N N . VAL A 1 227 ? -19.5 9.625 11.367 1 92.31 227 VAL A N 1
ATOM 1765 C CA . VAL A 1 227 ? -18.641 10.523 10.602 1 92.31 227 VAL A CA 1
ATOM 1766 C C . VAL A 1 227 ? -18.25 11.719 11.469 1 92.31 227 VAL A C 1
ATOM 1768 O O . VAL A 1 227 ? -17.125 12.234 11.352 1 92.31 227 VAL A O 1
ATOM 1771 N N . ASN A 1 228 ? -19.109 12.203 12.398 1 91.62 228 ASN A N 1
ATOM 1772 C CA . ASN A 1 228 ? -18.812 13.336 13.266 1 91.62 228 ASN A CA 1
ATOM 1773 C C . ASN A 1 228 ? -17.656 13.023 14.219 1 91.62 228 ASN A C 1
ATOM 1775 O O . ASN A 1 228 ? -16.781 13.867 14.43 1 91.62 228 ASN A O 1
ATOM 1779 N N . ARG A 1 229 ? -17.656 11.844 14.688 1 91.38 229 ARG A N 1
ATOM 1780 C CA . ARG A 1 229 ? -16.562 11.43 15.578 1 91.38 229 ARG A CA 1
ATOM 1781 C C . ARG A 1 229 ? -15.258 11.297 14.812 1 91.38 229 ARG A C 1
ATOM 1783 O O . ARG A 1 229 ? -14.188 11.648 15.328 1 91.38 229 ARG A O 1
ATOM 1790 N N . CYS A 1 230 ? -15.383 10.758 13.68 1 94.81 230 CYS A N 1
ATOM 1791 C CA . CYS A 1 230 ? -14.203 10.633 12.828 1 94.81 230 CYS A CA 1
ATOM 1792 C C . CYS A 1 230 ? -13.609 12.008 12.523 1 94.81 230 CYS A C 1
ATOM 1794 O O . CYS A 1 230 ? -12.406 12.219 12.68 1 94.81 230 CYS A O 1
ATOM 1796 N N . ALA A 1 231 ? -14.453 12.938 12.133 1 96.75 231 ALA A N 1
ATOM 1797 C CA . ALA A 1 231 ? -14.008 14.281 11.773 1 96.75 231 ALA A CA 1
ATOM 1798 C C . ALA A 1 231 ? -13.352 14.977 12.961 1 96.75 231 ALA A C 1
ATOM 1800 O O . ALA A 1 231 ? -12.32 15.641 12.805 1 96.75 231 ALA A O 1
ATOM 1801 N N . LYS A 1 232 ? -13.914 14.82 14.133 1 96.12 232 LYS A N 1
ATOM 1802 C CA . LYS A 1 232 ? -13.352 15.414 15.344 1 96.12 232 LYS A CA 1
ATOM 1803 C C . LYS A 1 232 ? -11.969 14.836 15.648 1 96.12 232 LYS A C 1
ATOM 1805 O O . LYS A 1 232 ? -11.055 15.57 16.031 1 96.12 232 LYS A O 1
ATOM 1810 N N . ALA A 1 233 ? -11.875 13.547 15.508 1 95.75 233 ALA A N 1
ATOM 1811 C CA . ALA A 1 233 ? -10.594 12.883 15.75 1 95.75 233 ALA A CA 1
ATOM 1812 C C . ALA A 1 233 ? -9.531 13.375 14.773 1 95.75 233 ALA A C 1
ATOM 1814 O O . ALA A 1 233 ? -8.391 13.617 15.164 1 95.75 233 ALA A O 1
ATOM 1815 N N . ILE A 1 234 ? -9.93 13.531 13.539 1 98.06 234 ILE A N 1
ATOM 1816 C CA . ILE A 1 234 ? -9.008 14 12.516 1 98.06 234 ILE A CA 1
ATOM 1817 C C . ILE A 1 234 ? -8.555 15.422 12.844 1 98.06 234 ILE A C 1
ATOM 1819 O O . ILE A 1 234 ? -7.355 15.703 12.883 1 98.06 234 ILE A O 1
ATOM 1823 N N . PHE A 1 235 ? -9.508 16.312 13.141 1 98 235 PHE A N 1
ATOM 1824 C CA . PHE A 1 235 ? -9.195 17.703 13.43 1 98 235 PHE A CA 1
ATOM 1825 C C . PHE A 1 235 ? -8.258 17.812 14.625 1 98 235 PHE A C 1
ATOM 1827 O O . PHE A 1 235 ? -7.234 18.5 14.555 1 98 235 PHE A O 1
ATOM 1834 N N . LYS A 1 236 ? -8.578 17.109 15.688 1 96.56 236 LYS A N 1
ATOM 1835 C CA . LYS A 1 236 ? -7.758 17.156 16.891 1 96.56 236 LYS A CA 1
ATOM 1836 C C . LYS A 1 236 ? -6.355 16.625 16.625 1 96.56 236 LYS A C 1
ATOM 1838 O O . LYS A 1 236 ? -5.367 17.203 17.078 1 96.56 236 LYS A O 1
ATOM 1843 N N . GLY A 1 237 ? -6.293 15.492 15.938 1 96.56 237 GLY A N 1
ATOM 1844 C CA . GLY A 1 237 ? -5.004 14.898 15.625 1 96.56 237 GLY A CA 1
ATOM 1845 C C . GLY A 1 237 ? -4.133 15.789 14.758 1 96.56 237 GLY A C 1
ATOM 1846 O O . GLY A 1 237 ? -2.918 15.867 14.961 1 96.56 237 GLY A O 1
ATOM 1847 N N . VAL A 1 238 ? -4.781 16.422 13.805 1 97.62 238 VAL A N 1
ATOM 1848 C CA . VAL A 1 238 ? -4.055 17.328 12.922 1 97.62 238 VAL A CA 1
ATOM 1849 C C . VAL A 1 238 ? -3.512 18.5 13.734 1 97.62 238 VAL A C 1
ATOM 1851 O O . VAL A 1 238 ? -2.344 18.875 13.594 1 97.62 238 VAL A O 1
ATOM 1854 N N . CYS A 1 239 ? -4.273 19.078 14.625 1 97 239 CYS A N 1
ATOM 1855 C CA . CYS A 1 239 ? -3.867 20.219 15.43 1 97 239 CYS A CA 1
ATOM 1856 C C . CYS A 1 239 ? -2.758 19.828 16.406 1 97 239 CYS A C 1
ATOM 1858 O O . CYS A 1 239 ? -1.928 20.672 16.766 1 97 239 CYS A O 1
ATOM 1860 N N . ARG A 1 240 ? -2.744 18.578 16.781 1 94.69 240 ARG A N 1
ATOM 1861 C CA . ARG A 1 240 ? -1.721 18.094 17.703 1 94.69 240 ARG A CA 1
ATOM 1862 C C . ARG A 1 240 ? -0.455 17.688 16.938 1 94.69 240 ARG A C 1
ATOM 1864 O O . ARG A 1 240 ? 0.562 17.359 17.562 1 94.69 240 ARG A O 1
ATOM 1871 N N . GLY A 1 241 ? -0.52 17.625 15.625 1 94.25 241 GLY A N 1
ATOM 1872 C CA . GLY A 1 241 ? 0.643 17.297 14.82 1 94.25 241 GLY A CA 1
ATOM 1873 C C . GLY A 1 241 ? 0.924 15.805 14.75 1 94.25 241 GLY A C 1
ATOM 1874 O O . GLY A 1 241 ? 2.082 15.391 14.664 1 94.25 241 GLY A O 1
ATOM 1875 N N . GLU A 1 242 ? -0.102 14.992 14.836 1 94.25 242 GLU A N 1
ATOM 1876 C CA . GLU A 1 242 ? 0.072 13.547 14.781 1 94.25 242 GLU A CA 1
ATOM 1877 C C . GLU A 1 242 ? 0.461 13.086 13.383 1 94.25 242 GLU A C 1
ATOM 1879 O O . GLU A 1 242 ? -0.031 13.625 12.391 1 94.25 242 GLU A O 1
ATOM 1884 N N . SER A 1 243 ? 1.331 12.055 13.336 1 94.81 243 SER A N 1
ATOM 1885 C CA . SER A 1 243 ? 1.786 11.539 12.047 1 94.81 243 SER A CA 1
ATOM 1886 C C . SER A 1 243 ? 0.75 10.609 11.43 1 94.81 243 SER A C 1
ATOM 1888 O O . SER A 1 243 ? 0.567 10.602 10.211 1 94.81 243 SER A O 1
ATOM 1890 N N . TYR A 1 244 ? 0.141 9.797 12.32 1 96.38 244 TYR A N 1
ATOM 1891 C CA . TYR A 1 244 ? -0.928 8.891 11.914 1 96.38 244 TYR A CA 1
ATOM 1892 C C . TYR A 1 244 ? -2.176 9.109 12.766 1 96.38 244 TYR A C 1
ATOM 1894 O O . TYR A 1 244 ? -2.08 9.359 13.969 1 96.38 244 TYR A O 1
ATOM 1902 N N . ILE A 1 245 ? -3.32 9.039 12.117 1 96.62 245 ILE A N 1
ATOM 1903 C CA . ILE A 1 245 ? -4.598 9.07 12.82 1 96.62 245 ILE A CA 1
ATOM 1904 C C . ILE A 1 245 ? -5.457 7.887 12.375 1 96.62 245 ILE A C 1
ATOM 1906 O O . ILE A 1 245 ? -6 7.887 11.266 1 96.62 245 ILE A O 1
ATOM 1910 N N . GLU A 1 246 ? -5.527 6.879 13.141 1 94.94 246 GLU A N 1
ATOM 1911 C CA . GLU A 1 246 ? -6.398 5.738 12.883 1 94.94 246 GLU A CA 1
ATOM 1912 C C . GLU A 1 246 ? -7.754 5.914 13.57 1 94.94 246 GLU A C 1
ATOM 1914 O O . GLU A 1 246 ? -7.816 6.164 14.773 1 94.94 246 GLU A O 1
ATOM 1919 N N . VAL A 1 247 ? -8.781 5.777 12.773 1 93.56 247 VAL A N 1
ATOM 1920 C CA . VAL A 1 247 ? -10.117 5.953 13.328 1 93.56 247 VAL A CA 1
ATOM 1921 C C . VAL A 1 247 ? -11 4.77 12.938 1 93.56 247 VAL A C 1
ATOM 1923 O O . VAL A 1 247 ? -11.242 4.535 11.75 1 93.56 247 VAL A O 1
ATOM 1926 N N . PRO A 1 248 ? -11.586 4.012 13.914 1 90.5 248 PRO A N 1
ATOM 1927 C CA . PRO A 1 248 ? -11.273 4.059 15.352 1 90.5 248 PRO A CA 1
ATOM 1928 C C . PRO A 1 248 ? -9.867 3.57 15.664 1 90.5 248 PRO A C 1
ATOM 1930 O O . PRO A 1 248 ? -9.227 2.93 14.828 1 90.5 248 PRO A O 1
ATOM 1933 N N . SER A 1 249 ? -9.352 3.877 16.781 1 88.5 249 SER A N 1
ATOM 1934 C CA . SER A 1 249 ? -7.953 3.617 17.109 1 88.5 249 SER A CA 1
ATOM 1935 C C . SER A 1 249 ? -7.676 2.121 17.203 1 88.5 249 SER A C 1
ATOM 1937 O O . SER A 1 249 ? -6.555 1.678 16.938 1 88.5 249 SER A O 1
ATOM 1939 N N . TRP A 1 250 ? -8.719 1.308 17.531 1 86.56 250 TRP A N 1
ATOM 1940 C CA . TRP A 1 250 ? -8.508 -0.118 17.766 1 86.56 250 TRP A CA 1
ATOM 1941 C C . TRP A 1 250 ? -8.203 -0.844 16.453 1 86.56 250 TRP A C 1
ATOM 1943 O O . TRP A 1 250 ? -7.727 -1.982 16.469 1 86.56 250 TRP A O 1
ATOM 1953 N N . ILE A 1 251 ? -8.438 -0.243 15.336 1 89.75 251 ILE A N 1
ATOM 1954 C CA . ILE A 1 251 ? -8.258 -0.919 14.055 1 89.75 251 ILE A CA 1
ATOM 1955 C C . ILE A 1 251 ? -6.785 -1.24 13.844 1 89.75 251 ILE A C 1
ATOM 1957 O O . ILE A 1 251 ? -6.445 -2.156 13.094 1 89.75 251 ILE A O 1
ATOM 1961 N N . LYS A 1 252 ? -5.898 -0.48 14.477 1 89.38 252 LYS A N 1
ATOM 1962 C CA . LYS A 1 252 ? -4.461 -0.653 14.297 1 89.38 252 LYS A CA 1
ATOM 1963 C C . LYS A 1 252 ? -4.008 -2.031 14.766 1 89.38 252 LYS A C 1
ATOM 1965 O O . LYS A 1 252 ? -3.006 -2.561 14.289 1 89.38 252 LYS A O 1
ATOM 1970 N N . TRP A 1 253 ? -4.758 -2.639 15.602 1 86.69 253 TRP A N 1
ATOM 1971 C CA . TRP A 1 253 ? -4.395 -3.949 16.125 1 86.69 253 TRP A CA 1
ATOM 1972 C C . TRP A 1 253 ? -4.664 -5.043 15.102 1 86.69 253 TRP A C 1
ATOM 1974 O O . TRP A 1 253 ? -4.016 -6.09 15.117 1 86.69 253 TRP A O 1
ATOM 1984 N N . PHE A 1 254 ? -5.582 -4.754 14.219 1 88.88 254 PHE A N 1
ATOM 1985 C CA . PHE A 1 254 ? -5.789 -5.684 13.117 1 88.88 254 PHE A CA 1
ATOM 1986 C C . PHE A 1 254 ? -4.637 -5.602 12.117 1 88.88 254 PHE A C 1
ATOM 1988 O O . PHE A 1 254 ? -4.27 -6.605 11.508 1 88.88 254 PHE A O 1
ATOM 1995 N N . PHE A 1 255 ? -4.059 -4.383 12.039 1 93.38 255 PHE A N 1
ATOM 1996 C CA . PHE A 1 255 ? -2.891 -4.246 11.172 1 93.38 255 PHE A CA 1
ATOM 1997 C C . PHE A 1 255 ? -1.72 -5.059 11.711 1 93.38 255 PHE A C 1
ATOM 1999 O O . PHE A 1 255 ? -0.958 -5.645 10.938 1 93.38 255 PHE A O 1
ATOM 2006 N N . LEU A 1 256 ? -1.59 -5.098 13.016 1 89.38 256 LEU A N 1
ATOM 2007 C CA . LEU A 1 256 ? -0.54 -5.887 13.648 1 89.38 256 LEU A CA 1
ATOM 2008 C C . LEU A 1 256 ? -0.756 -7.375 13.398 1 89.38 256 LEU A C 1
ATOM 2010 O O . LEU A 1 256 ? 0.185 -8.094 13.055 1 89.38 256 LEU A O 1
ATOM 2014 N N . VAL A 1 257 ? -2.031 -7.855 13.516 1 88.62 257 VAL A N 1
ATOM 2015 C CA . VAL A 1 257 ? -2.35 -9.258 13.273 1 88.62 257 VAL A CA 1
ATOM 2016 C C . VAL A 1 257 ? -2.053 -9.609 11.812 1 88.62 257 VAL A C 1
ATOM 2018 O O . VAL A 1 257 ? -1.483 -10.664 11.523 1 88.62 257 VAL A O 1
ATOM 2021 N N . LYS A 1 258 ? -2.406 -8.703 10.93 1 92.12 258 LYS A N 1
ATOM 2022 C CA . LYS A 1 258 ? -2.158 -8.93 9.508 1 92.12 258 LYS A CA 1
ATOM 2023 C C . LYS A 1 258 ? -0.669 -9.125 9.234 1 92.12 258 LYS A C 1
ATOM 2025 O O . LYS A 1 258 ? -0.288 -9.953 8.406 1 92.12 258 LYS A O 1
ATOM 2030 N N . THR A 1 259 ? 0.131 -8.352 9.906 1 90.19 259 THR A N 1
ATOM 2031 C CA . THR A 1 259 ? 1.572 -8.398 9.688 1 90.19 259 THR A CA 1
ATOM 2032 C C . THR A 1 259 ? 2.164 -9.672 10.281 1 90.19 259 THR A C 1
ATOM 2034 O O . THR A 1 259 ? 3.02 -10.312 9.664 1 90.19 259 THR A O 1
ATOM 2037 N N . MET A 1 260 ? 1.648 -10.109 11.414 1 85.44 260 MET A N 1
ATOM 2038 C CA . MET A 1 260 ? 2.244 -11.234 12.117 1 85.44 260 MET A CA 1
ATOM 2039 C C . MET A 1 260 ? 1.636 -12.555 11.656 1 85.44 260 MET A C 1
ATOM 2041 O O . MET A 1 260 ? 2.324 -13.57 11.594 1 85.44 260 MET A O 1
ATOM 2045 N N . TRP A 1 261 ? 0.317 -12.469 11.359 1 87.69 261 TRP A N 1
ATOM 2046 C CA . TRP A 1 261 ? -0.427 -13.672 11 1 87.69 261 TRP A CA 1
ATOM 2047 C C . TRP A 1 261 ? -1.381 -13.398 9.844 1 87.69 261 TRP A C 1
ATOM 2049 O O . TRP A 1 261 ? -2.598 -13.531 9.992 1 87.69 261 TRP A O 1
ATOM 2059 N N . PRO A 1 262 ? -0.767 -13.18 8.719 1 89.75 262 PRO A N 1
ATOM 2060 C CA . PRO A 1 262 ? -1.604 -12.789 7.582 1 89.75 262 PRO A CA 1
ATOM 2061 C C . PRO A 1 262 ? -2.658 -13.844 7.238 1 89.75 262 PRO A C 1
ATOM 2063 O O . PRO A 1 262 ? -3.736 -13.5 6.742 1 89.75 262 PRO A O 1
ATOM 2066 N N . GLU A 1 263 ? -2.438 -15.117 7.555 1 89.5 263 GLU A N 1
ATOM 2067 C CA . GLU A 1 263 ? -3.367 -16.188 7.207 1 89.5 263 GLU A CA 1
ATOM 2068 C C . GLU A 1 263 ? -4.699 -16.016 7.93 1 89.5 263 GLU A C 1
ATOM 2070 O O . GLU A 1 263 ? -5.746 -16.422 7.418 1 89.5 263 GLU A O 1
ATOM 2075 N N . VAL A 1 264 ? -4.617 -15.477 9.125 1 87.25 264 VAL A N 1
ATOM 2076 C CA . VAL A 1 264 ? -5.84 -15.258 9.891 1 87.25 264 VAL A CA 1
ATOM 2077 C C . VAL A 1 264 ? -6.738 -14.258 9.164 1 87.25 264 VAL A C 1
ATOM 2079 O O . VAL A 1 264 ? -7.938 -14.492 9.008 1 87.25 264 VAL A O 1
ATOM 2082 N N . ILE A 1 265 ? -6.156 -13.164 8.688 1 90 265 ILE A N 1
ATOM 2083 C CA . ILE A 1 265 ? -6.914 -12.133 7.988 1 90 265 ILE A CA 1
ATOM 2084 C C . ILE A 1 265 ? -7.453 -12.688 6.672 1 90 265 ILE A C 1
ATOM 2086 O O . ILE A 1 265 ? -8.617 -12.461 6.324 1 90 265 ILE A O 1
ATOM 2090 N N . VAL A 1 266 ? -6.605 -13.422 5.984 1 91.88 266 VAL A N 1
ATOM 2091 C CA . VAL A 1 266 ? -7 -14.016 4.711 1 91.88 266 VAL A CA 1
ATOM 2092 C C . VAL A 1 266 ? -8.172 -14.969 4.926 1 91.88 266 VAL A C 1
ATOM 2094 O O . VAL A 1 266 ? -9.133 -14.961 4.156 1 91.88 266 VAL A O 1
ATOM 2097 N N . SER A 1 267 ? -8.094 -15.773 5.98 1 91.62 267 SER A N 1
ATOM 2098 C CA . SER A 1 267 ? -9.164 -16.734 6.273 1 91.62 267 SER A CA 1
ATOM 2099 C C . SER A 1 267 ? -10.469 -16.016 6.578 1 91.62 267 SER A C 1
ATOM 2101 O O . SER A 1 267 ? -11.539 -16.453 6.152 1 91.62 267 SER A O 1
ATOM 2103 N N . ILE A 1 268 ? -10.367 -14.969 7.301 1 90.44 268 ILE A N 1
ATOM 2104 C CA . ILE A 1 268 ? -11.547 -14.18 7.641 1 90.44 268 ILE A CA 1
ATOM 2105 C C . ILE A 1 268 ? -12.18 -13.625 6.367 1 90.44 268 ILE A C 1
ATOM 2107 O O . ILE A 1 268 ? -13.391 -13.727 6.172 1 90.44 268 ILE A O 1
ATOM 2111 N N . PHE A 1 269 ? -11.438 -13.148 5.441 1 92.81 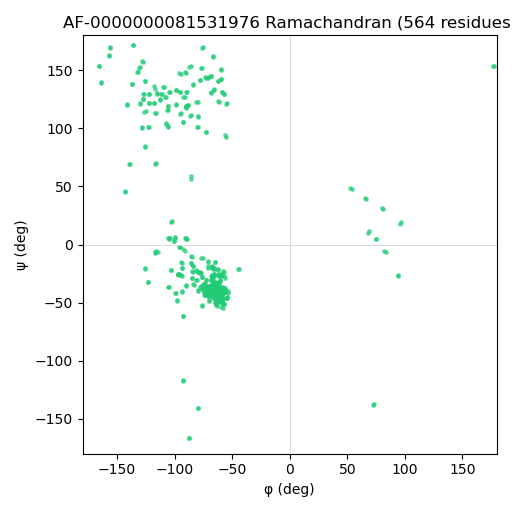269 PHE A N 1
ATOM 2112 C CA . PHE A 1 269 ? -11.961 -12.516 4.234 1 92.81 269 PHE A CA 1
ATOM 2113 C C . PHE A 1 269 ? -12.445 -13.57 3.242 1 92.81 269 PHE A C 1
ATOM 2115 O O . PHE A 1 269 ? -13.422 -13.344 2.521 1 92.81 269 PHE A O 1
ATOM 2122 N N . ASN A 1 270 ? -11.711 -14.719 3.191 1 93.25 270 ASN A N 1
ATOM 2123 C CA . ASN A 1 270 ? -12.211 -15.805 2.361 1 93.25 270 ASN A CA 1
ATOM 2124 C C . ASN A 1 270 ? -13.602 -16.25 2.799 1 93.25 270 ASN A C 1
ATOM 2126 O O . ASN A 1 270 ? -14.5 -16.422 1.967 1 93.25 270 ASN A O 1
ATOM 2130 N N . TYR A 1 271 ? -13.719 -16.359 4.098 1 91.19 271 TYR A N 1
ATOM 2131 C CA . TYR A 1 271 ? -15 -16.766 4.645 1 91.19 271 TYR A CA 1
ATOM 2132 C C . TYR A 1 271 ? -16.078 -15.727 4.355 1 91.19 271 TYR A C 1
ATOM 2134 O O . TYR A 1 271 ? -17.156 -16.047 3.859 1 91.19 271 TYR A O 1
ATOM 2142 N N . SER A 1 272 ? -15.789 -14.492 4.664 1 88.44 272 SER A N 1
ATOM 2143 C CA . SER A 1 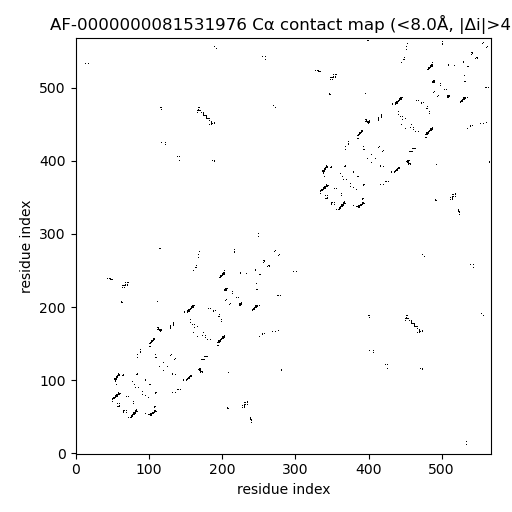272 ? -16.75 -13.406 4.469 1 88.44 272 SER A CA 1
ATOM 2144 C C . SER A 1 272 ? -17.109 -13.25 2.998 1 88.44 272 SER A C 1
ATOM 2146 O O . SER A 1 272 ? -18.266 -13.008 2.662 1 88.44 272 SER A O 1
ATOM 2148 N N . PHE A 1 273 ? -16.172 -13.344 2.107 1 92 273 PHE A N 1
ATOM 2149 C CA . PHE A 1 273 ? -16.391 -13.195 0.673 1 92 273 PHE A CA 1
ATOM 2150 C C . PHE A 1 273 ? -17.297 -14.297 0.15 1 92 273 PHE A C 1
ATOM 2152 O O . PHE A 1 273 ? -18.266 -14.023 -0.576 1 92 273 PHE A O 1
ATOM 2159 N N . LEU A 1 274 ? -17.031 -15.5 0.554 1 89.25 274 LEU A N 1
ATOM 2160 C CA . LEU A 1 274 ? -17.781 -16.656 0.062 1 89.25 274 LEU A CA 1
ATOM 2161 C C . LEU A 1 274 ? -19.203 -16.641 0.587 1 89.25 274 LEU A C 1
ATOM 2163 O O . LEU A 1 274 ? -20.141 -16.984 -0.141 1 89.25 274 LEU A O 1
ATOM 2167 N N . HIS A 1 275 ? -19.391 -16.172 1.833 1 85.75 275 HIS A N 1
ATOM 2168 C CA . HIS A 1 275 ? -20.688 -16.391 2.475 1 85.75 275 HIS A CA 1
ATOM 2169 C C . HIS A 1 275 ? -21.531 -15.117 2.453 1 85.75 275 HIS A C 1
ATOM 2171 O O . HIS A 1 275 ? -22.766 -15.18 2.451 1 85.75 275 HIS A O 1
ATOM 2177 N N . PHE A 1 276 ? -20.812 -14 2.299 1 81.25 276 PHE A N 1
ATOM 2178 C CA . PHE A 1 276 ? -21.594 -12.781 2.469 1 81.25 276 PHE A CA 1
ATOM 2179 C C . PHE A 1 276 ? -21.5 -11.898 1.231 1 81.25 276 PHE A C 1
ATOM 2181 O O . PHE A 1 276 ? -22.438 -11.195 0.887 1 81.25 276 PHE A O 1
ATOM 2188 N N . MET A 1 277 ? -20.422 -11.914 0.555 1 82.81 277 MET A N 1
ATOM 2189 C CA . MET A 1 277 ? -20.219 -10.945 -0.52 1 82.81 277 MET A CA 1
ATOM 2190 C C . MET A 1 277 ? -20.547 -11.562 -1.877 1 82.81 277 MET A C 1
ATOM 2192 O O . MET A 1 277 ? -21.312 -11 -2.652 1 82.81 277 MET A O 1
ATOM 2196 N N . LYS A 1 278 ? -20.031 -12.68 -2.088 1 82.81 278 LYS A N 1
ATOM 2197 C CA . LYS A 1 278 ? -20.109 -13.328 -3.393 1 82.81 278 LYS A CA 1
ATOM 2198 C C . LYS A 1 278 ? -21.547 -13.57 -3.803 1 82.81 278 LYS A C 1
ATOM 2200 O O . LYS A 1 278 ? -21.922 -13.352 -4.957 1 82.81 278 LYS A O 1
ATOM 2205 N N . PRO A 1 279 ? -22.422 -13.922 -2.904 1 77.25 279 PRO A N 1
ATOM 2206 C CA . PRO A 1 279 ? -23.812 -14.188 -3.285 1 77.25 279 PRO A CA 1
ATOM 2207 C C . PRO A 1 279 ? -24.531 -12.945 -3.82 1 77.25 279 PRO A C 1
ATOM 2209 O O . PRO A 1 279 ? -25.5 -13.062 -4.578 1 77.25 279 PRO A O 1
ATOM 2212 N N . TYR A 1 280 ? -24.031 -11.828 -3.49 1 75.38 280 TYR A N 1
ATOM 2213 C CA . TYR A 1 280 ? -24.641 -10.594 -3.961 1 75.38 280 TYR A CA 1
ATOM 2214 C C . TYR A 1 280 ? -24.219 -10.281 -5.391 1 75.38 280 TYR A C 1
ATOM 2216 O O . TYR A 1 280 ? -24.891 -9.523 -6.098 1 75.38 280 TYR A O 1
ATOM 2224 N N . PHE A 1 281 ? -23.141 -10.781 -5.855 1 73.56 281 PHE A N 1
ATOM 2225 C CA . PHE A 1 281 ? -22.641 -10.531 -7.199 1 73.56 281 PHE A CA 1
ATOM 2226 C C . PHE A 1 281 ? -23.047 -11.656 -8.148 1 73.56 281 PHE A C 1
ATOM 2228 O O . PHE A 1 281 ? -22.938 -11.516 -9.367 1 73.56 281 PHE A O 1
ATOM 2235 N N . LYS A 1 282 ? -23.297 -12.867 -7.746 1 60.97 282 LYS A N 1
ATOM 2236 C CA . LYS A 1 282 ? -23.75 -13.992 -8.562 1 60.97 282 LYS A CA 1
ATOM 2237 C C . LYS A 1 282 ? -25.172 -13.75 -9.078 1 60.97 282 LYS A C 1
ATOM 2239 O O . LYS A 1 282 ? -25.578 -14.352 -10.07 1 60.97 282 LYS A O 1
ATOM 2244 N N . ARG A 1 283 ? -26.062 -13.117 -8.328 1 45.91 283 ARG A N 1
ATOM 2245 C CA . ARG A 1 283 ? -27.484 -13.133 -8.633 1 45.91 283 ARG A CA 1
ATOM 2246 C C . ARG A 1 283 ? -27.766 -12.477 -9.984 1 45.91 283 ARG A C 1
ATOM 2248 O O . ARG A 1 283 ? -28.828 -12.68 -10.57 1 45.91 283 ARG A O 1
ATOM 2255 N N . ASP A 1 284 ? -27.062 -11.492 -10.664 1 37.28 284 ASP A N 1
ATOM 2256 C CA . ASP A 1 284 ? -27.828 -11.258 -11.891 1 37.28 284 ASP A CA 1
ATOM 2257 C C . ASP A 1 284 ? -27.484 -12.305 -12.953 1 37.28 284 ASP A C 1
ATOM 2259 O O . ASP A 1 284 ? -26.312 -12.68 -13.109 1 37.28 284 ASP A O 1
ATOM 2263 N N . MET B 1 1 ? -30.516 5.148 20.938 1 40.22 1 MET B N 1
ATOM 2264 C CA . MET B 1 1 ? -30.109 3.941 21.641 1 40.22 1 MET B CA 1
ATOM 2265 C C . MET B 1 1 ? -29.031 3.197 20.875 1 40.22 1 MET B C 1
ATOM 2267 O O . MET B 1 1 ? -28.031 2.768 21.469 1 40.22 1 MET B O 1
ATOM 2271 N N . GLN B 1 2 ? -29.188 3.023 19.484 1 46.03 2 GLN B N 1
ATOM 2272 C CA . GLN B 1 2 ? -28.281 2.285 18.609 1 46.03 2 GLN B CA 1
ATOM 2273 C C . GLN B 1 2 ? -26.922 2.977 18.516 1 46.03 2 GLN B C 1
ATOM 2275 O O . GLN B 1 2 ? -25.875 2.316 18.547 1 46.03 2 GLN B O 1
ATOM 2280 N N . ILE B 1 3 ? -27 4.285 18.609 1 50.5 3 ILE B N 1
ATOM 2281 C CA . ILE B 1 3 ? -25.781 5.098 18.516 1 50.5 3 ILE B CA 1
ATOM 2282 C C . ILE B 1 3 ? -24.984 4.984 19.812 1 50.5 3 ILE B C 1
ATOM 2284 O O . ILE B 1 3 ? -23.766 4.844 19.781 1 50.5 3 ILE B O 1
ATOM 2288 N N . PHE B 1 4 ? -25.688 4.996 20.984 1 53.72 4 PHE B N 1
ATOM 2289 C CA . PHE B 1 4 ? -25.031 4.863 22.281 1 53.72 4 PHE B CA 1
ATOM 2290 C C . PHE B 1 4 ? -24.297 3.533 22.375 1 53.72 4 PHE B C 1
ATOM 2292 O O . PHE B 1 4 ? -23.188 3.473 22.906 1 53.72 4 PHE B O 1
ATOM 2299 N N . ASN B 1 5 ? -24.859 2.578 21.688 1 65.44 5 ASN B N 1
ATOM 2300 C CA . ASN B 1 5 ? -24.312 1.228 21.75 1 65.44 5 ASN B CA 1
ATOM 2301 C C . ASN B 1 5 ? -23.062 1.091 20.875 1 65.44 5 ASN B C 1
ATOM 2303 O O . ASN B 1 5 ? -22.078 0.464 21.297 1 65.44 5 ASN B O 1
ATOM 2307 N N . MET B 1 6 ? -23.031 1.96 19.922 1 72 6 MET B N 1
ATOM 2308 C CA . MET B 1 6 ? -21.859 1.828 19.047 1 72 6 MET B CA 1
ATOM 2309 C C . MET B 1 6 ? -20.656 2.562 19.625 1 72 6 MET B C 1
ATOM 2311 O O . MET B 1 6 ? -19.531 2.082 19.531 1 72 6 MET B O 1
ATOM 2315 N N . ASP B 1 7 ? -20.984 3.621 20.391 1 76.25 7 ASP B N 1
ATOM 2316 C CA . ASP B 1 7 ? -19.906 4.375 21.031 1 76.25 7 ASP B CA 1
ATOM 2317 C C . ASP B 1 7 ? -19.234 3.557 22.125 1 76.25 7 ASP B C 1
ATOM 2319 O O . ASP B 1 7 ? -18 3.545 22.25 1 76.25 7 ASP B O 1
ATOM 2323 N N . MET B 1 8 ? -20.156 2.92 22.844 1 77.06 8 MET B N 1
ATOM 2324 C CA . MET B 1 8 ? -19.641 2.098 23.938 1 77.06 8 MET B CA 1
ATOM 2325 C C . MET B 1 8 ? -18.797 0.942 23.406 1 77.06 8 MET B C 1
ATOM 2327 O O . MET B 1 8 ? -17.766 0.59 23.984 1 77.06 8 MET B O 1
ATOM 2331 N N . LEU B 1 9 ? -19.281 0.485 22.328 1 80.44 9 LEU B N 1
ATOM 2332 C CA . LEU B 1 9 ? -18.547 -0.629 21.734 1 80.44 9 LEU B CA 1
ATOM 2333 C C . LEU B 1 9 ? -17.156 -0.191 21.297 1 80.44 9 LEU B C 1
ATOM 2335 O O . LEU B 1 9 ? -16.172 -0.906 21.516 1 80.44 9 LEU B O 1
ATOM 2339 N N . HIS B 1 10 ? -17.062 0.971 20.734 1 82.69 10 HIS B N 1
ATOM 2340 C CA . HIS B 1 10 ? -15.766 1.469 20.297 1 82.69 10 HIS B CA 1
ATOM 2341 C C . HIS B 1 10 ? -14.836 1.727 21.469 1 82.69 10 HIS B C 1
ATOM 2343 O O . HIS B 1 10 ? -13.633 1.467 21.391 1 82.69 10 HIS B O 1
ATOM 2349 N N . ILE B 1 11 ? -15.406 2.162 22.5 1 79.12 11 ILE B N 1
ATOM 2350 C CA . ILE B 1 11 ? -14.617 2.414 23.703 1 79.12 11 ILE B CA 1
ATOM 2351 C C . ILE B 1 11 ? -14.094 1.094 24.266 1 79.12 11 ILE B C 1
ATOM 2353 O O . ILE B 1 11 ? -12.922 0.988 24.625 1 79.12 11 ILE B O 1
ATOM 2357 N N . ILE B 1 12 ? -14.969 0.114 24.297 1 80.88 12 ILE B N 1
ATOM 2358 C CA . ILE B 1 12 ? -14.602 -1.203 24.812 1 80.88 12 ILE B CA 1
ATOM 2359 C C . ILE B 1 12 ? -13.484 -1.793 23.953 1 80.88 12 ILE B C 1
ATOM 2361 O O . ILE B 1 12 ? -12.5 -2.322 24.484 1 80.88 12 ILE B O 1
ATOM 2365 N N . LEU B 1 13 ? -13.633 -1.582 22.719 1 82.62 13 LEU B N 1
ATOM 2366 C CA . LEU B 1 13 ? -12.625 -2.133 21.812 1 82.62 13 LEU B CA 1
ATOM 2367 C C . LEU B 1 13 ? -11.305 -1.392 21.953 1 82.62 13 LEU B C 1
ATOM 2369 O O . LEU B 1 13 ? -10.234 -2.008 21.906 1 82.62 13 LEU B O 1
ATOM 2373 N N . ASP B 1 14 ? -11.336 -0.139 22.188 1 82.25 14 ASP B N 1
ATOM 2374 C CA . ASP B 1 14 ? -10.117 0.659 22.344 1 82.25 14 ASP B CA 1
ATOM 2375 C C . ASP B 1 14 ? -9.359 0.263 23.594 1 82.25 14 ASP B C 1
ATOM 2377 O O . ASP B 1 14 ? -8.125 0.353 23.641 1 82.25 14 ASP B O 1
ATOM 2381 N N . ILE B 1 15 ? -10.055 -0.232 24.547 1 80.5 15 ILE B N 1
ATOM 2382 C CA . ILE B 1 15 ? -9.445 -0.547 25.844 1 80.5 15 ILE B CA 1
ATOM 2383 C C . ILE B 1 15 ? -9.008 -2.01 25.859 1 80.5 15 ILE B C 1
ATOM 2385 O O . ILE B 1 15 ? -7.898 -2.324 26.297 1 80.5 15 ILE B O 1
ATOM 2389 N N . LEU B 1 16 ? -9.875 -2.873 25.281 1 81.06 16 LEU B N 1
ATOM 2390 C CA . LEU B 1 16 ? -9.672 -4.301 25.5 1 81.06 16 LEU B CA 1
ATOM 2391 C C . LEU B 1 16 ? -8.844 -4.91 24.375 1 81.06 16 LEU B C 1
ATOM 2393 O O . LEU B 1 16 ? -8.102 -5.871 24.594 1 81.06 16 LEU B O 1
ATOM 2397 N N . LEU B 1 17 ? -8.891 -4.363 23.266 1 82.5 17 LEU B N 1
ATOM 2398 C CA . LEU B 1 17 ? -8.289 -5.02 22.109 1 82.5 17 LEU B CA 1
ATOM 2399 C C . LEU B 1 17 ? -6.766 -5 22.219 1 82.5 17 LEU B C 1
ATOM 2401 O O . LEU B 1 17 ? -6.105 -5.996 21.906 1 82.5 17 LEU B O 1
ATOM 2405 N N . PRO B 1 18 ? -6.168 -3.906 22.656 1 80.31 18 PRO B N 1
ATOM 2406 C CA . PRO B 1 18 ? -4.703 -3.875 22.719 1 80.31 18 PRO B CA 1
ATOM 2407 C C . PRO B 1 18 ? -4.125 -4.977 23.594 1 80.31 18 PRO B C 1
ATOM 2409 O O . PRO B 1 18 ? -3.4 -5.848 23.109 1 80.31 18 PRO B O 1
ATOM 2412 N N . PRO B 1 19 ? -4.578 -5.055 24.859 1 77.62 19 PRO B N 1
ATOM 2413 C CA . PRO B 1 19 ? -4.016 -6.133 25.672 1 77.62 19 PRO B CA 1
ATOM 2414 C C . PRO B 1 19 ? -4.434 -7.52 25.188 1 77.62 19 PRO B C 1
ATOM 2416 O O . PRO B 1 19 ? -3.648 -8.469 25.266 1 77.62 19 PRO B O 1
ATOM 2419 N N . LEU B 1 20 ? -5.641 -7.664 24.656 1 81.31 20 LEU B N 1
ATOM 2420 C CA . LEU B 1 20 ? -6.105 -8.961 24.172 1 81.31 20 LEU B CA 1
ATOM 2421 C C . LEU B 1 20 ? -5.289 -9.406 22.969 1 81.31 20 LEU B C 1
ATOM 2423 O O . LEU B 1 20 ? -4.945 -10.586 22.844 1 81.31 20 LEU B O 1
ATOM 2427 N N . THR B 1 21 ? -4.996 -8.461 22.078 1 81.69 21 THR B N 1
ATOM 2428 C CA . THR B 1 21 ? -4.203 -8.781 20.906 1 81.69 21 THR B CA 1
ATOM 2429 C C . THR B 1 21 ? -2.781 -9.18 21.297 1 81.69 21 THR B C 1
ATOM 2431 O O . THR B 1 21 ? -2.238 -10.156 20.781 1 81.69 21 THR B O 1
ATOM 2434 N N . LEU B 1 22 ? -2.217 -8.477 22.234 1 79.25 22 LEU B N 1
ATOM 2435 C CA . LEU B 1 22 ? -0.856 -8.766 22.672 1 79.25 22 LEU B CA 1
ATOM 2436 C C . LEU B 1 22 ? -0.783 -10.125 23.359 1 79.25 22 LEU B C 1
ATOM 2438 O O . LEU B 1 22 ? 0.149 -10.891 23.125 1 79.25 22 LEU B O 1
ATOM 2442 N N . ILE B 1 23 ? -1.796 -10.406 24.156 1 78.19 23 ILE B N 1
ATOM 2443 C CA . ILE B 1 23 ? -1.867 -11.695 24.844 1 78.19 23 ILE B CA 1
ATOM 2444 C C . ILE B 1 23 ? -2.045 -12.812 23.812 1 78.19 23 ILE B C 1
ATOM 2446 O O . ILE B 1 23 ? -1.363 -13.844 23.891 1 78.19 23 ILE B O 1
ATOM 2450 N N . PHE B 1 24 ? -2.893 -12.555 22.906 1 79.81 24 PHE B N 1
ATOM 2451 C CA . PHE B 1 24 ? -3.137 -13.531 21.844 1 79.81 24 PHE B CA 1
ATOM 2452 C C . PHE B 1 24 ? -1.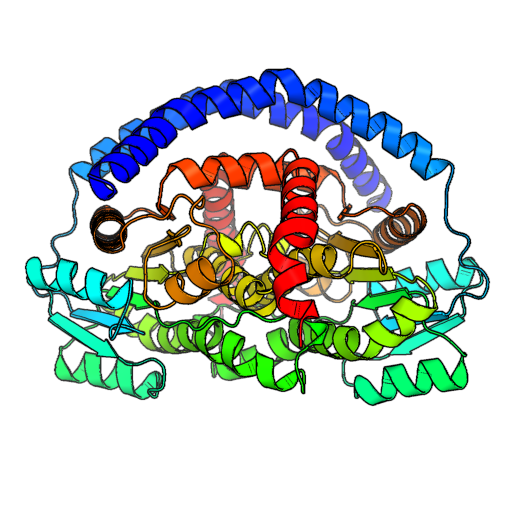859 -13.812 21.062 1 79.81 24 PHE B C 1
ATOM 2454 O O . PHE B 1 24 ? -1.504 -14.977 20.844 1 79.81 24 PHE B O 1
ATOM 2461 N N . LEU B 1 25 ? -1.186 -12.773 20.656 1 78.5 25 LEU B N 1
ATOM 2462 C CA . LEU B 1 25 ? 0.043 -12.93 19.891 1 78.5 25 LEU B CA 1
ATOM 2463 C C . LEU B 1 25 ? 1.125 -13.609 20.719 1 78.5 25 LEU B C 1
ATOM 2465 O O . LEU B 1 25 ? 1.841 -14.484 20.219 1 78.5 25 LEU B O 1
ATOM 2469 N N . PHE B 1 26 ? 1.124 -13.258 21.938 1 76.19 26 PHE B N 1
ATOM 2470 C CA . PHE B 1 26 ? 2.117 -13.852 22.812 1 76.19 26 PHE B CA 1
ATOM 2471 C C . PHE B 1 26 ? 1.84 -15.344 23.016 1 76.19 26 PHE B C 1
ATOM 2473 O O . PHE B 1 26 ? 2.762 -16.156 22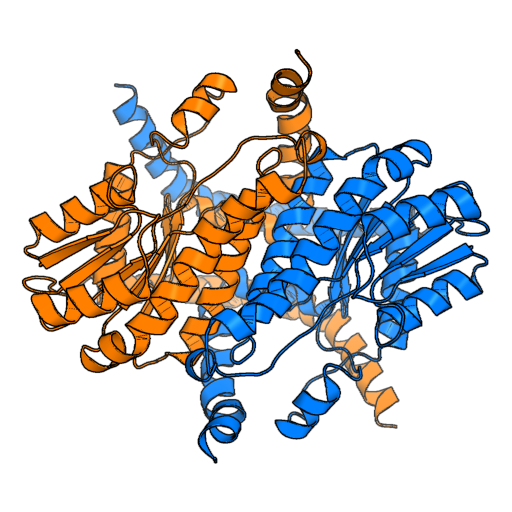.984 1 76.19 26 PHE B O 1
ATOM 2480 N N . LEU B 1 27 ? 0.591 -15.711 23.141 1 75.69 27 LEU B N 1
ATOM 2481 C CA . LEU B 1 27 ? 0.211 -17.094 23.453 1 75.69 27 LEU B CA 1
ATOM 2482 C C . LEU B 1 27 ? 0.248 -17.969 22.219 1 75.69 27 LEU B C 1
ATOM 2484 O O . LEU B 1 27 ? 0.611 -19.141 22.281 1 75.69 27 LEU B O 1
ATOM 2488 N N . PHE B 1 28 ? -0.026 -17.312 21.094 1 79.69 28 PHE B N 1
ATOM 2489 C CA . PHE B 1 28 ? -0.322 -18.188 19.969 1 79.69 28 PHE B CA 1
ATOM 2490 C C . PHE B 1 28 ? 0.711 -18.016 18.875 1 79.69 28 PHE B C 1
ATOM 2492 O O . PHE B 1 28 ? 0.728 -18.781 17.906 1 79.69 28 PHE B O 1
ATOM 2499 N N . TYR B 1 29 ? 1.611 -17.078 18.984 1 79.81 29 TYR B N 1
ATOM 2500 C CA . TYR B 1 29 ? 2.568 -16.844 17.906 1 79.81 29 TYR B CA 1
ATOM 2501 C C . TYR B 1 29 ? 3.525 -18.016 17.75 1 79.81 29 TYR B C 1
ATOM 2503 O O . TYR B 1 29 ? 3.904 -18.375 16.625 1 79.81 29 TYR B O 1
ATOM 2511 N N . SER B 1 30 ? 3.896 -18.609 18.906 1 77.56 30 SER B N 1
ATOM 2512 C CA . SER B 1 30 ? 4.762 -19.781 18.812 1 77.56 30 SER B CA 1
ATOM 2513 C C . SER B 1 30 ? 4.07 -20.938 18.094 1 77.56 30 SER B C 1
ATOM 2515 O O . SER B 1 30 ? 4.703 -21.672 17.328 1 77.56 30 SER B O 1
ATOM 2517 N N . PHE B 1 31 ? 2.771 -21.109 18.328 1 80.31 31 PHE B N 1
ATOM 2518 C CA . PHE B 1 31 ? 1.995 -22.125 17.656 1 80.31 31 PHE B CA 1
ATOM 2519 C C . PHE B 1 31 ? 1.891 -21.828 16.156 1 80.31 31 PHE B C 1
ATOM 2521 O O . PHE B 1 31 ? 1.983 -22.734 15.336 1 80.31 31 PHE B O 1
ATOM 2528 N N . TYR B 1 32 ? 1.768 -20.594 15.922 1 83 32 TYR B N 1
ATOM 2529 C CA . TYR B 1 32 ? 1.717 -20.156 14.531 1 83 32 TYR B CA 1
ATOM 2530 C C . TYR B 1 32 ? 3.012 -20.5 13.805 1 83 32 TYR B C 1
ATOM 2532 O O . TYR B 1 32 ? 2.984 -21.031 12.695 1 83 32 TYR B O 1
ATOM 2540 N N . LEU B 1 33 ? 4.105 -20.234 14.43 1 78.38 33 LEU B N 1
ATOM 2541 C CA . LEU B 1 33 ? 5.402 -20.531 13.836 1 78.38 33 LEU B CA 1
ATOM 2542 C C . LEU B 1 33 ? 5.574 -22.031 13.625 1 78.38 33 LEU B C 1
ATOM 2544 O O . LEU B 1 33 ? 6.164 -22.469 12.633 1 78.38 33 LEU B O 1
ATOM 2548 N N . PHE B 1 34 ? 4.992 -22.766 14.531 1 80.31 34 PHE B N 1
ATOM 2549 C CA . PHE B 1 34 ? 5.059 -24.219 14.43 1 80.31 34 PHE B CA 1
ATOM 2550 C C . PHE B 1 34 ? 4.227 -24.719 13.258 1 80.31 34 PHE B C 1
ATOM 2552 O O . PHE B 1 34 ? 4.68 -25.562 12.484 1 80.31 34 PHE B O 1
ATOM 2559 N N . ILE B 1 35 ? 3.1 -24.203 13.07 1 83.31 35 ILE B N 1
ATOM 2560 C CA . ILE B 1 35 ? 2.227 -24.578 11.969 1 83.31 35 ILE B CA 1
ATOM 2561 C C . ILE B 1 35 ? 2.873 -24.188 10.641 1 83.31 35 ILE B C 1
ATOM 2563 O O . ILE B 1 35 ? 2.814 -24.953 9.664 1 83.31 35 ILE B O 1
ATOM 2567 N N . LYS B 1 36 ? 3.473 -23.109 10.609 1 82.44 36 LYS B N 1
ATOM 2568 C CA . LYS B 1 36 ? 4.16 -22.641 9.414 1 82.44 36 LYS B CA 1
ATOM 2569 C C . LYS B 1 36 ? 5.305 -23.578 9.039 1 82.44 36 LYS B C 1
ATOM 2571 O O . LYS B 1 36 ? 5.539 -23.844 7.859 1 82.44 36 LYS B O 1
ATOM 2576 N N . LEU B 1 37 ? 5.957 -24 10.055 1 80.44 37 LEU B N 1
ATOM 2577 C CA . LEU B 1 37 ? 7.055 -24.938 9.828 1 80.44 37 LEU B CA 1
ATOM 2578 C C . LEU B 1 37 ? 6.539 -26.25 9.258 1 80.44 37 LEU B C 1
ATOM 2580 O O . LEU B 1 37 ? 7.137 -26.812 8.336 1 80.44 37 LEU B O 1
ATOM 2584 N N . LEU B 1 38 ? 5.441 -26.719 9.758 1 83.06 38 LEU B N 1
ATOM 2585 C CA . LEU B 1 38 ? 4.855 -27.969 9.273 1 83.06 38 LEU B CA 1
ATOM 2586 C C . LEU B 1 38 ? 4.367 -27.812 7.836 1 83.06 38 LEU B C 1
ATOM 2588 O O . LEU B 1 38 ? 4.539 -28.734 7.023 1 83.06 38 LEU B O 1
ATOM 2592 N N . ASN B 1 39 ? 3.834 -26.719 7.613 1 82.69 39 ASN B N 1
ATOM 2593 C CA . ASN B 1 39 ? 3.336 -26.469 6.266 1 82.69 39 ASN B CA 1
ATOM 2594 C C . ASN B 1 39 ? 4.477 -26.344 5.262 1 82.69 39 ASN B C 1
ATOM 2596 O O . ASN B 1 39 ? 4.348 -26.75 4.109 1 82.69 39 ASN B O 1
ATOM 2600 N N . CYS B 1 40 ? 5.461 -25.719 5.699 1 79.38 40 CYS B N 1
ATOM 2601 C CA . CYS B 1 40 ? 6.645 -25.609 4.852 1 79.38 40 CYS B CA 1
ATOM 2602 C C . CYS B 1 40 ? 7.156 -27 4.449 1 79.38 40 CYS B C 1
ATOM 2604 O O . CYS B 1 40 ? 7.5 -27.219 3.289 1 79.38 40 CYS B O 1
ATOM 2606 N N . ASP B 1 41 ? 7.125 -27.859 5.328 1 79.56 41 ASP B N 1
ATOM 2607 C CA . ASP B 1 41 ? 7.582 -29.219 5.059 1 79.56 41 ASP B CA 1
ATOM 2608 C C . ASP B 1 41 ? 6.645 -29.922 4.082 1 79.56 41 ASP B C 1
ATOM 2610 O O . ASP B 1 41 ? 7.098 -30.641 3.18 1 79.56 41 ASP B O 1
ATOM 2614 N N . ARG B 1 42 ? 5.477 -29.719 4.297 1 81.31 42 ARG B N 1
ATOM 2615 C CA . ARG B 1 42 ? 4.492 -30.328 3.406 1 81.31 42 ARG B CA 1
ATOM 2616 C C . ARG B 1 42 ? 4.609 -29.766 1.993 1 81.31 42 ARG B C 1
ATOM 2618 O O . ARG B 1 42 ? 4.586 -30.531 1.018 1 81.31 42 ARG B O 1
ATOM 2625 N N . LYS B 1 43 ? 4.793 -28.516 1.885 1 81.94 43 LYS B N 1
ATOM 2626 C CA . LYS B 1 43 ? 4.906 -27.859 0.586 1 81.94 43 LYS B CA 1
ATOM 2627 C C . LYS B 1 43 ? 6.184 -28.281 -0.135 1 81.94 43 LYS B C 1
ATOM 2629 O O . LYS B 1 43 ? 6.223 -28.328 -1.366 1 81.94 43 LYS B O 1
ATOM 2634 N N . HIS B 1 44 ? 7.129 -28.578 0.684 1 82.56 44 HIS B N 1
ATOM 2635 C CA . HIS B 1 44 ? 8.383 -29.047 0.106 1 82.56 44 HIS B CA 1
ATOM 2636 C C . HIS B 1 44 ? 8.195 -30.422 -0.555 1 82.56 44 HIS B C 1
ATOM 2638 O O . HIS B 1 44 ? 8.945 -30.766 -1.468 1 82.56 44 HIS B O 1
ATOM 2644 N N . LEU B 1 45 ? 7.133 -31.047 -0.13 1 83.56 45 LEU B N 1
ATOM 2645 C CA . LEU B 1 45 ? 6.879 -32.375 -0.655 1 83.56 45 LEU B CA 1
ATOM 2646 C C . LEU B 1 45 ? 5.953 -32.312 -1.867 1 83.56 45 LEU B C 1
ATOM 2648 O O . LEU B 1 45 ? 5.918 -33.25 -2.674 1 83.56 45 LEU B O 1
ATOM 2652 N N . CYS B 1 46 ? 5.211 -31.219 -2 1 85.56 46 CYS B N 1
ATOM 2653 C CA . CYS B 1 46 ? 4.258 -31.094 -3.098 1 85.56 46 CYS B CA 1
ATOM 2654 C C . CYS B 1 46 ? 4.645 -29.953 -4.027 1 85.56 46 CYS B C 1
ATOM 2656 O O . CYS B 1 46 ? 3.926 -28.953 -4.129 1 85.56 46 CYS B O 1
ATOM 2658 N N . VAL B 1 47 ? 5.723 -30.188 -4.73 1 92 47 VAL B N 1
ATOM 2659 C CA . VAL B 1 47 ? 6.23 -29.172 -5.641 1 92 47 VAL B CA 1
ATOM 2660 C C . VAL B 1 47 ? 5.609 -29.359 -7.023 1 92 47 VAL B C 1
ATOM 2662 O O . VAL B 1 47 ? 5.574 -30.469 -7.551 1 92 47 VAL B O 1
ATOM 2665 N N . GLU B 1 48 ? 5.109 -28.281 -7.562 1 96.06 48 GLU B N 1
ATOM 2666 C CA . GLU B 1 48 ? 4.473 -28.344 -8.875 1 96.06 48 GLU B CA 1
ATOM 2667 C C . GLU B 1 48 ? 5.492 -28.625 -9.969 1 96.06 48 GLU B C 1
ATOM 2669 O O . GLU B 1 48 ? 6.57 -28.031 -9.992 1 96.06 48 GLU B O 1
ATOM 2674 N N . ASN B 1 49 ? 5.152 -29.578 -10.797 1 96.44 49 ASN B N 1
ATOM 2675 C CA . ASN B 1 49 ? 5.926 -29.828 -12.008 1 96.44 49 ASN B CA 1
ATOM 2676 C C . ASN B 1 49 ? 5.543 -28.859 -13.125 1 96.44 49 ASN B C 1
ATOM 2678 O O . ASN B 1 49 ? 4.402 -28.844 -13.578 1 96.44 49 ASN B O 1
ATOM 2682 N N . VAL B 1 50 ? 6.512 -28.094 -13.664 1 97.44 50 VAL B N 1
ATOM 2683 C CA . VAL B 1 50 ? 6.168 -27.031 -14.602 1 97.44 50 VAL B CA 1
ATOM 2684 C C . VAL B 1 50 ? 6.52 -27.469 -16.031 1 97.44 50 VAL B C 1
ATOM 2686 O O . VAL B 1 50 ? 6.43 -26.672 -16.969 1 97.44 50 VAL B O 1
ATOM 2689 N N . VAL B 1 51 ? 6.938 -28.719 -16.203 1 97.5 51 VAL B N 1
ATOM 2690 C CA . VAL B 1 51 ? 7.27 -29.219 -17.531 1 97.5 51 VAL B CA 1
ATOM 2691 C C . VAL B 1 51 ? 6.078 -29.031 -18.469 1 97.5 51 VAL B C 1
ATOM 2693 O O . VAL B 1 51 ? 4.965 -29.469 -18.156 1 97.5 51 VAL B O 1
ATOM 2696 N N . GLY B 1 52 ? 6.297 -28.312 -19.516 1 96.5 52 GLY B N 1
ATOM 2697 C CA . GLY B 1 52 ? 5.285 -28.156 -20.562 1 96.5 52 GLY B CA 1
ATOM 2698 C C . GLY B 1 52 ? 4.277 -27.062 -20.234 1 96.5 52 GLY B C 1
ATOM 2699 O O . GLY B 1 52 ? 3.439 -26.719 -21.062 1 96.5 52 GLY B O 1
ATOM 2700 N N . LYS B 1 53 ? 4.332 -26.5 -19.078 1 96.94 53 LYS B N 1
ATOM 2701 C CA . LYS B 1 53 ? 3.406 -25.438 -18.703 1 96.94 53 LYS B CA 1
ATOM 2702 C C . LYS B 1 53 ? 3.746 -24.141 -19.438 1 96.94 53 LYS B C 1
ATOM 2704 O O . LYS B 1 53 ? 4.922 -23.844 -19.672 1 96.94 53 LYS B O 1
ATOM 2709 N N . VAL B 1 54 ? 2.697 -23.422 -19.797 1 97.38 54 VAL B N 1
ATOM 2710 C CA . VAL B 1 54 ? 2.865 -22.141 -20.484 1 97.38 54 VAL B CA 1
ATOM 2711 C C . VAL B 1 54 ? 2.941 -21.016 -19.453 1 97.38 54 VAL B C 1
ATOM 2713 O O . VAL B 1 54 ? 1.985 -20.781 -18.719 1 97.38 54 VAL B O 1
ATOM 2716 N N . VAL B 1 55 ? 4.098 -20.344 -19.453 1 97.62 55 VAL B N 1
ATOM 2717 C CA . VAL B 1 55 ? 4.363 -19.281 -18.484 1 97.62 55 VAL B CA 1
ATOM 2718 C C . VAL B 1 55 ? 4.531 -17.953 -19.219 1 97.62 55 VAL B C 1
ATOM 2720 O O . VAL B 1 55 ? 5.438 -17.797 -20.047 1 97.62 55 VAL B O 1
ATOM 2723 N N . LEU B 1 56 ? 3.615 -17.047 -19.016 1 96.81 56 LEU B N 1
ATOM 2724 C CA . LEU B 1 56 ? 3.682 -15.688 -19.547 1 96.81 56 LEU B CA 1
ATOM 2725 C C . LEU B 1 56 ? 4.391 -14.75 -18.562 1 96.81 56 LEU B C 1
ATOM 2727 O O . LEU B 1 56 ? 3.941 -14.578 -17.438 1 96.81 56 LEU B O 1
ATOM 2731 N N . ILE B 1 57 ? 5.523 -14.141 -18.953 1 96.69 57 ILE B N 1
ATOM 2732 C CA . ILE B 1 57 ? 6.324 -13.289 -18.078 1 96.69 57 ILE B CA 1
ATOM 2733 C C . ILE B 1 57 ? 6.453 -11.898 -18.688 1 96.69 57 ILE B C 1
ATOM 2735 O O . ILE B 1 57 ? 6.914 -11.758 -19.828 1 96.69 57 ILE B O 1
ATOM 2739 N N . THR B 1 58 ? 6.027 -10.914 -17.984 1 95.81 58 THR B N 1
ATOM 2740 C CA . THR B 1 58 ? 6.25 -9.539 -18.422 1 95.81 58 THR B CA 1
ATOM 2741 C C . THR B 1 58 ? 7.562 -9 -17.859 1 95.81 58 THR B C 1
ATOM 2743 O O . THR B 1 58 ? 7.969 -9.367 -16.75 1 95.81 58 THR B O 1
ATOM 2746 N N . GLY B 1 59 ? 8.211 -8.102 -18.641 1 92.81 59 GLY B N 1
ATOM 2747 C CA . GLY B 1 59 ? 9.477 -7.547 -18.203 1 92.81 59 GLY B CA 1
ATOM 2748 C C . GLY B 1 59 ? 10.586 -8.586 -18.109 1 92.81 59 GLY B C 1
ATOM 2749 O O . GLY B 1 59 ? 11.359 -8.594 -17.156 1 92.81 59 GLY B O 1
ATOM 2750 N N . ALA B 1 60 ? 10.633 -9.461 -19.031 1 91.38 60 ALA B N 1
ATOM 2751 C CA . ALA B 1 60 ? 11.539 -10.602 -18.969 1 91.38 60 ALA B CA 1
ATOM 2752 C C . ALA B 1 60 ? 12.875 -10.273 -19.641 1 91.38 60 ALA B C 1
ATOM 2754 O O . ALA B 1 60 ? 13.773 -11.117 -19.703 1 91.38 60 ALA B O 1
ATOM 2755 N N . SER B 1 61 ? 13.086 -9.078 -20.047 1 86.81 61 SER B N 1
ATOM 2756 C CA . SER B 1 61 ? 14.281 -8.734 -20.812 1 86.81 61 SER B CA 1
ATOM 2757 C C . SER B 1 61 ? 15.461 -8.461 -19.891 1 86.81 61 SER B C 1
ATOM 2759 O O . SER B 1 61 ? 16.609 -8.445 -20.344 1 86.81 61 SER B O 1
ATOM 2761 N N . SER B 1 62 ? 15.195 -8.188 -18.609 1 85.62 62 SER B N 1
ATOM 2762 C CA . SER B 1 62 ? 16.297 -7.891 -17.703 1 85.62 62 SER B CA 1
ATOM 2763 C C . SER B 1 62 ? 15.891 -8.156 -16.25 1 85.62 62 SER B C 1
ATOM 2765 O O . SER B 1 62 ? 14.734 -8.477 -15.969 1 85.62 62 SER B O 1
ATOM 2767 N N . GLY B 1 63 ? 16.906 -8.258 -15.391 1 90.81 63 GLY B N 1
ATOM 2768 C CA . GLY B 1 63 ? 16.672 -8.266 -13.953 1 90.81 63 GLY B CA 1
ATOM 2769 C C . GLY B 1 63 ? 16.047 -9.547 -13.453 1 90.81 63 GLY B C 1
ATOM 2770 O O . GLY B 1 63 ? 16.453 -10.641 -13.836 1 90.81 63 GLY B O 1
ATOM 2771 N N . ILE B 1 64 ? 15.109 -9.414 -12.578 1 94.38 64 ILE B N 1
ATOM 2772 C CA . ILE B 1 64 ? 14.453 -10.539 -11.914 1 94.38 64 ILE B CA 1
ATOM 2773 C C . ILE B 1 64 ? 13.68 -11.367 -12.938 1 94.38 64 ILE B C 1
ATOM 2775 O O . ILE B 1 64 ? 13.758 -12.594 -12.938 1 94.38 64 ILE B O 1
ATOM 2779 N N . GLY B 1 65 ? 12.984 -10.68 -13.859 1 94.69 65 GLY B N 1
ATOM 2780 C CA . GLY B 1 65 ? 12.18 -11.359 -14.867 1 94.69 65 GLY B CA 1
ATOM 2781 C C . GLY B 1 65 ? 12.992 -12.289 -15.75 1 94.69 65 GLY B C 1
ATOM 2782 O O . GLY B 1 65 ? 12.57 -13.414 -16.031 1 94.69 65 GLY B O 1
ATOM 2783 N N . GLU B 1 66 ? 14.117 -11.812 -16.172 1 93.75 66 GLU B N 1
ATOM 2784 C CA . GLU B 1 66 ? 15.008 -12.609 -17 1 93.75 66 GLU B CA 1
ATOM 2785 C C . GLU B 1 66 ? 15.461 -13.867 -16.281 1 93.75 66 GLU B C 1
ATOM 2787 O O . GLU B 1 66 ? 15.43 -14.961 -16.844 1 93.75 66 GLU B O 1
ATOM 2792 N N . HIS B 1 67 ? 15.844 -13.734 -15.07 1 95.81 67 HIS B N 1
ATOM 2793 C CA . HIS B 1 67 ? 16.391 -14.852 -14.312 1 95.81 67 HIS B CA 1
ATOM 2794 C C . HIS B 1 67 ? 15.289 -15.82 -13.883 1 95.81 67 HIS B C 1
ATOM 2796 O O . HIS B 1 67 ? 15.523 -17.031 -13.789 1 95.81 67 HIS B O 1
ATOM 2802 N N . VAL B 1 68 ? 14.117 -15.281 -13.602 1 97.62 68 VAL B N 1
ATOM 2803 C CA . VAL B 1 68 ? 12.984 -16.156 -13.328 1 97.62 68 VAL B CA 1
ATOM 2804 C C . VAL B 1 68 ? 12.648 -16.984 -14.578 1 97.62 68 VAL B C 1
ATOM 2806 O O . VAL B 1 68 ? 12.367 -18.172 -14.477 1 97.62 68 VAL B O 1
ATOM 2809 N N . ALA B 1 69 ? 12.68 -16.328 -15.742 1 96.5 69 ALA B N 1
ATOM 2810 C CA . ALA B 1 69 ? 12.461 -17.031 -17 1 96.5 69 ALA B CA 1
ATOM 2811 C C . ALA B 1 69 ? 13.445 -18.188 -17.156 1 96.5 69 ALA B C 1
ATOM 2813 O O . ALA B 1 69 ? 13.062 -19.281 -17.578 1 96.5 69 ALA B O 1
ATOM 2814 N N . TYR B 1 70 ? 14.688 -17.953 -16.781 1 96.81 70 TYR B N 1
ATOM 2815 C CA . TYR B 1 70 ? 15.719 -18.984 -16.875 1 96.81 70 TYR B CA 1
ATOM 2816 C C . TYR B 1 70 ? 15.375 -20.172 -15.977 1 96.81 70 TYR B C 1
ATOM 2818 O O . TYR B 1 70 ? 15.562 -21.328 -16.375 1 96.81 70 TYR B O 1
ATOM 2826 N N . GLU B 1 71 ? 14.906 -19.891 -14.75 1 97.69 71 GLU B N 1
ATOM 2827 C CA . GLU B 1 71 ? 14.555 -20.969 -13.828 1 97.69 71 GLU B CA 1
ATOM 2828 C C . GLU B 1 71 ? 13.43 -21.828 -14.383 1 97.69 71 GLU B C 1
ATOM 2830 O O . GLU B 1 71 ? 13.461 -23.047 -14.266 1 97.69 71 GLU B O 1
ATOM 2835 N N . TYR B 1 72 ? 12.43 -21.234 -15.023 1 97.5 72 TYR B N 1
ATOM 2836 C CA . TYR B 1 72 ? 11.328 -21.969 -15.633 1 97.5 72 TYR B CA 1
ATOM 2837 C C . TYR B 1 72 ? 11.805 -22.781 -16.828 1 97.5 72 TYR B C 1
ATOM 2839 O O . TYR B 1 72 ? 11.414 -23.938 -17 1 97.5 72 TYR B O 1
ATOM 2847 N N . ALA B 1 73 ? 12.641 -22.172 -17.641 1 97.12 73 ALA B N 1
ATOM 2848 C CA . ALA B 1 73 ? 13.156 -22.828 -18.844 1 97.12 73 ALA B CA 1
ATOM 2849 C C . ALA B 1 73 ? 13.961 -24.062 -18.484 1 97.12 73 ALA B C 1
ATOM 2851 O O . ALA B 1 73 ? 13.82 -25.109 -19.125 1 97.12 73 ALA B O 1
ATOM 2852 N N . LYS B 1 74 ? 14.781 -23.922 -17.469 1 97.25 74 LYS B N 1
ATOM 2853 C CA . LYS B 1 74 ? 15.602 -25.031 -16.984 1 97.25 74 LYS B CA 1
ATOM 2854 C C . LYS B 1 74 ? 14.734 -26.234 -16.625 1 97.25 74 LYS B C 1
ATOM 2856 O O . LYS B 1 74 ? 15.188 -27.375 -16.703 1 97.25 74 LYS B O 1
ATOM 2861 N N . LYS B 1 75 ? 13.523 -25.953 -16.234 1 97.44 75 LYS B N 1
ATOM 2862 C CA . LYS B 1 75 ? 12.648 -27.016 -15.75 1 97.44 75 LYS B CA 1
ATOM 2863 C C . LYS B 1 75 ? 11.664 -27.453 -16.828 1 97.44 75 LYS B C 1
ATOM 2865 O O . LYS B 1 75 ? 10.75 -28.234 -16.562 1 97.44 75 LYS B O 1
ATOM 2870 N N . GLY B 1 76 ? 11.742 -26.906 -18.047 1 97.25 76 GLY B N 1
ATOM 2871 C CA . GLY B 1 76 ? 11.023 -27.438 -19.203 1 97.25 76 GLY B CA 1
ATOM 2872 C C . GLY B 1 76 ? 9.711 -26.719 -19.453 1 97.25 76 GLY B C 1
ATOM 2873 O O . GLY B 1 76 ? 8.844 -27.219 -20.172 1 97.25 76 GLY B O 1
ATOM 2874 N N . ALA B 1 77 ? 9.523 -25.516 -18.922 1 97.19 77 ALA B N 1
ATOM 2875 C CA . ALA B 1 77 ? 8.328 -24.734 -19.188 1 97.19 77 ALA B CA 1
ATOM 2876 C C . ALA B 1 77 ? 8.383 -24.078 -20.562 1 97.19 77 ALA B C 1
ATOM 2878 O O . ALA B 1 77 ? 9.469 -23.875 -21.109 1 97.19 77 ALA B O 1
ATOM 2879 N N . ASN B 1 78 ? 7.199 -23.828 -21.188 1 96.06 78 ASN B N 1
ATOM 2880 C CA . ASN B 1 78 ? 7.062 -23.016 -22.406 1 96.06 78 ASN B CA 1
ATOM 2881 C C . ASN B 1 78 ? 6.883 -21.531 -22.062 1 96.06 78 ASN B C 1
ATOM 2883 O O . ASN B 1 78 ? 5.898 -21.156 -21.422 1 96.06 78 ASN B O 1
ATOM 2887 N N . LEU B 1 79 ? 7.805 -20.75 -22.547 1 95.06 79 LEU B N 1
ATOM 2888 C CA . LEU B 1 79 ? 7.84 -19.359 -22.109 1 95.06 79 LEU B CA 1
ATOM 2889 C C . LEU B 1 79 ? 7.285 -18.438 -23.188 1 95.06 79 LEU B C 1
ATOM 2891 O O . LEU B 1 79 ? 7.578 -18.609 -24.359 1 95.06 79 LEU B O 1
ATOM 2895 N N . ALA B 1 80 ? 6.371 -17.531 -22.828 1 93.5 80 ALA B N 1
ATOM 2896 C CA . ALA B 1 80 ? 5.98 -16.344 -23.578 1 93.5 80 ALA B CA 1
ATOM 2897 C C . ALA B 1 80 ? 6.512 -15.07 -22.906 1 93.5 80 ALA B C 1
ATOM 2899 O O . ALA B 1 80 ? 5.965 -14.625 -21.891 1 93.5 80 ALA B O 1
ATOM 2900 N N . LEU B 1 81 ? 7.566 -14.492 -23.469 1 89.69 81 LEU B N 1
ATOM 2901 C CA . LEU B 1 81 ? 8.258 -13.352 -22.875 1 89.69 81 LEU B CA 1
ATOM 2902 C C . LEU B 1 81 ? 7.805 -12.047 -23.516 1 89.69 81 LEU B C 1
ATOM 2904 O O . LEU B 1 81 ? 7.871 -11.883 -24.734 1 89.69 81 LEU B O 1
ATOM 2908 N N . VAL B 1 82 ? 7.289 -11.203 -22.703 1 84.94 82 VAL B N 1
ATOM 2909 C CA . VAL B 1 82 ? 6.719 -9.953 -23.188 1 84.94 82 VAL B CA 1
ATOM 2910 C C . VAL B 1 82 ? 7.477 -8.773 -22.594 1 84.94 82 VAL B C 1
ATOM 2912 O O . VAL B 1 82 ? 7.77 -8.758 -21.391 1 84.94 82 VAL B O 1
ATOM 2915 N N . ALA B 1 83 ? 7.742 -7.836 -23.453 1 77.81 83 ALA B N 1
ATOM 2916 C CA . ALA B 1 83 ? 8.336 -6.594 -22.969 1 77.81 83 ALA B CA 1
ATOM 2917 C C . ALA B 1 83 ? 7.293 -5.711 -22.281 1 77.81 83 ALA B C 1
ATOM 2919 O O . ALA B 1 83 ? 6.09 -5.938 -22.438 1 77.81 83 ALA B O 1
ATOM 2920 N N . ARG B 1 84 ? 7.648 -4.754 -21.656 1 71.81 84 ARG B N 1
ATOM 2921 C CA . ARG B 1 84 ? 6.777 -3.922 -20.844 1 71.81 84 ARG B CA 1
ATOM 2922 C C . ARG B 1 84 ? 5.84 -3.088 -21.703 1 71.81 84 ARG B C 1
ATOM 2924 O O . ARG B 1 84 ? 4.762 -2.693 -21.25 1 71.81 84 ARG B O 1
ATOM 2931 N N . ARG B 1 85 ? 6.074 -2.883 -22.922 1 70.25 85 ARG B N 1
ATOM 2932 C CA . ARG B 1 85 ? 5.352 -1.891 -23.719 1 70.25 85 ARG B CA 1
ATOM 2933 C C . ARG B 1 85 ? 4.355 -2.561 -24.656 1 70.25 85 ARG B C 1
ATOM 2935 O O . ARG B 1 85 ? 3.578 -1.881 -25.328 1 70.25 85 ARG B O 1
ATOM 2942 N N . GLU B 1 86 ? 4.223 -3.744 -24.562 1 72.5 86 GLU B N 1
ATOM 2943 C CA . GLU B 1 86 ? 3.379 -4.43 -25.531 1 72.5 86 GLU B CA 1
ATOM 2944 C C . GLU B 1 86 ? 1.914 -4.414 -25.109 1 72.5 86 GLU B C 1
ATOM 2946 O O . GLU B 1 86 ? 1.609 -4.242 -23.922 1 72.5 86 GLU B O 1
ATOM 2951 N N . ASP B 1 87 ? 1.071 -4.492 -26.141 1 75.38 87 ASP B N 1
ATOM 2952 C CA . ASP B 1 87 ? -0.367 -4.531 -25.906 1 75.38 87 ASP B CA 1
ATOM 2953 C C . ASP B 1 87 ? -0.753 -5.762 -25.078 1 75.38 87 ASP B C 1
ATOM 2955 O O . ASP B 1 87 ? -0.566 -6.895 -25.531 1 75.38 87 ASP B O 1
ATOM 2959 N N . ARG B 1 88 ? -1.341 -5.645 -24.031 1 81.12 88 ARG B N 1
ATOM 2960 C CA . ARG B 1 88 ? -1.58 -6.691 -23.047 1 81.12 88 ARG B CA 1
ATOM 2961 C C . ARG B 1 88 ? -2.637 -7.676 -23.531 1 81.12 88 ARG B C 1
ATOM 2963 O O . ARG B 1 88 ? -2.514 -8.883 -23.328 1 81.12 88 ARG B O 1
ATOM 2970 N N . LEU B 1 89 ? -3.686 -7.094 -24.109 1 77.69 89 LEU B N 1
ATOM 2971 C CA . LEU B 1 89 ? -4.715 -7.973 -24.641 1 77.69 89 LEU B CA 1
ATOM 2972 C C . LEU B 1 89 ? -4.145 -8.875 -25.734 1 77.69 89 LEU B C 1
ATOM 2974 O O . LEU B 1 89 ? -4.375 -10.086 -25.719 1 77.69 89 LEU B O 1
ATOM 2978 N N . GLN B 1 90 ? -3.434 -8.328 -26.562 1 77.88 90 GLN B N 1
ATOM 2979 C CA . GLN B 1 90 ? -2.867 -9.062 -27.688 1 77.88 90 GLN B CA 1
ATOM 2980 C C . GLN B 1 90 ? -1.875 -10.117 -27.219 1 77.88 90 GLN B C 1
ATOM 2982 O O . GLN B 1 90 ? -1.849 -11.234 -27.75 1 77.88 90 GLN B O 1
ATOM 2987 N N . ILE B 1 91 ? -1.196 -9.836 -26.219 1 81 91 ILE B N 1
ATOM 2988 C CA . ILE B 1 91 ? -0.16 -10.734 -25.734 1 81 91 ILE B CA 1
ATOM 2989 C C . ILE B 1 91 ? -0.804 -11.992 -25.141 1 81 91 ILE B C 1
ATOM 2991 O O . ILE B 1 91 ? -0.369 -13.109 -25.422 1 81 91 ILE B O 1
ATOM 2995 N N . VAL B 1 92 ? -1.806 -11.828 -24.391 1 84.5 92 VAL B N 1
ATOM 2996 C CA . VAL B 1 92 ? -2.469 -12.961 -23.766 1 84.5 92 VAL B CA 1
ATOM 2997 C C . VAL B 1 92 ? -3.146 -13.828 -24.828 1 84.5 92 VAL B C 1
ATOM 2999 O O . VAL B 1 92 ? -3.035 -15.055 -24.797 1 84.5 92 VAL B O 1
ATOM 3002 N N . ALA B 1 93 ? -3.783 -13.125 -25.734 1 78.44 93 ALA B N 1
ATOM 3003 C CA . ALA B 1 93 ? -4.473 -13.836 -26.812 1 78.44 93 ALA B CA 1
ATOM 3004 C C . ALA B 1 93 ? -3.49 -14.641 -27.656 1 78.44 93 ALA B C 1
ATOM 3006 O O . ALA B 1 93 ? -3.719 -15.82 -27.938 1 78.44 93 ALA B O 1
ATOM 3007 N N . GLU B 1 94 ? -2.461 -14.055 -27.984 1 82.94 94 GLU B N 1
ATOM 3008 C CA . GLU B 1 94 ? -1.467 -14.703 -28.844 1 82.94 94 GLU B CA 1
ATOM 3009 C C . GLU B 1 94 ? -0.793 -15.859 -28.109 1 82.94 94 GLU B C 1
ATOM 3011 O O . GLU B 1 94 ? -0.538 -16.906 -28.703 1 82.94 94 GLU B O 1
ATOM 3016 N N . THR B 1 95 ? -0.487 -15.625 -26.906 1 83.19 95 THR B N 1
ATOM 3017 C CA . THR B 1 95 ? 0.122 -16.688 -26.109 1 83.19 95 THR B CA 1
ATOM 3018 C C . THR B 1 95 ? -0.804 -17.891 -26.016 1 83.19 95 THR B C 1
ATOM 3020 O O . THR B 1 95 ? -0.371 -19.031 -26.219 1 83.19 95 THR B O 1
ATOM 3023 N N . SER B 1 96 ? -2.047 -17.641 -25.781 1 81.31 96 SER B N 1
ATOM 3024 C CA . SER B 1 96 ? -3.021 -18.719 -25.656 1 81.31 96 SER B CA 1
ATOM 3025 C C . SER B 1 96 ? -3.219 -19.438 -26.984 1 81.31 96 SER B C 1
ATOM 3027 O O . SER B 1 96 ? -3.355 -20.672 -27.031 1 81.31 96 SER B O 1
ATOM 3029 N N . GLN B 1 97 ? -3.273 -18.672 -27.984 1 80.12 97 GLN B N 1
ATOM 3030 C CA . GLN B 1 97 ? -3.479 -19.234 -29.312 1 80.12 97 GLN B CA 1
ATOM 3031 C C . GLN B 1 97 ? -2.27 -20.047 -29.766 1 80.12 97 GLN B C 1
ATOM 3033 O O . GLN B 1 97 ? -2.422 -21.141 -30.312 1 80.12 97 GLN B O 1
ATOM 3038 N N . GLN B 1 98 ? -1.151 -19.594 -29.484 1 84.19 98 GLN B N 1
ATOM 3039 C CA . GLN B 1 98 ? 0.073 -20.203 -29.969 1 84.19 98 GLN B CA 1
ATOM 3040 C C . GLN B 1 98 ? 0.497 -21.375 -29.094 1 84.19 98 GLN B C 1
ATOM 3042 O O . GLN B 1 98 ? 0.989 -22.391 -29.578 1 84.19 98 GLN B O 1
ATOM 3047 N N . LEU B 1 99 ? 0.227 -21.203 -27.797 1 85.25 99 LEU B N 1
ATOM 3048 C CA . LEU B 1 99 ? 0.791 -22.188 -26.891 1 85.25 99 LEU B CA 1
ATOM 3049 C C . LEU B 1 99 ? -0.312 -23.016 -26.219 1 85.25 99 LEU B C 1
ATOM 3051 O O . LEU B 1 99 ? -0.029 -23.969 -25.5 1 85.25 99 LEU B O 1
ATOM 3055 N N . GLY B 1 100 ? -1.588 -22.672 -26.422 1 82.12 100 GLY B N 1
ATOM 3056 C CA . GLY B 1 100 ? -2.732 -23.484 -26.047 1 82.12 100 GLY B CA 1
ATOM 3057 C C . GLY B 1 100 ? -3.295 -23.125 -24.688 1 82.12 100 GLY B C 1
ATOM 3058 O O . GLY B 1 100 ? -4.434 -23.484 -24.375 1 82.12 100 GLY B O 1
ATOM 3059 N N . SER B 1 101 ? -2.494 -22.625 -23.906 1 88.44 101 SER B N 1
ATOM 3060 C CA . SER B 1 101 ? -2.949 -22.297 -22.562 1 88.44 101 SER B CA 1
ATOM 3061 C C . SER B 1 101 ? -2.092 -21.203 -21.938 1 88.44 101 SER B C 1
ATOM 3063 O O . SER B 1 101 ? -1.146 -20.719 -22.562 1 88.44 101 SER B O 1
ATOM 3065 N N . VAL B 1 102 ? -2.502 -20.672 -20.812 1 95.12 102 VAL B N 1
ATOM 3066 C CA . VAL B 1 102 ? -1.684 -19.891 -19.891 1 95.12 102 VAL B CA 1
ATOM 3067 C C . VAL B 1 102 ? -1.786 -20.484 -18.484 1 95.12 102 VAL B C 1
ATOM 3069 O O . VAL B 1 102 ? -2.852 -20.438 -17.859 1 95.12 102 VAL B O 1
ATOM 3072 N N . ASP B 1 103 ? -0.687 -20.984 -18.062 1 97.88 103 ASP B N 1
ATOM 3073 C CA . ASP B 1 103 ? -0.696 -21.672 -16.781 1 97.88 103 ASP B CA 1
ATOM 3074 C C . ASP B 1 103 ? -0.19 -20.766 -15.664 1 97.88 103 ASP B C 1
ATOM 3076 O O . ASP B 1 103 ? -0.699 -20.812 -14.547 1 97.88 103 ASP B O 1
ATOM 3080 N N . HIS B 1 104 ? 0.868 -20 -15.945 1 98.44 104 HIS B N 1
ATOM 3081 C CA . HIS B 1 104 ? 1.394 -19.016 -15.008 1 98.44 104 HIS B CA 1
ATOM 3082 C C . HIS B 1 104 ? 1.511 -17.641 -15.648 1 98.44 104 HIS B C 1
ATOM 3084 O O . HIS B 1 104 ? 2.012 -17.516 -16.766 1 98.44 104 HIS B O 1
ATOM 3090 N N . LEU B 1 105 ? 1.008 -16.656 -15.016 1 98.25 105 LEU B N 1
ATOM 3091 C CA . LEU B 1 105 ? 1.262 -15.258 -15.344 1 98.25 105 LEU B CA 1
ATOM 3092 C C . LEU B 1 105 ? 2.199 -14.625 -14.328 1 98.25 105 LEU B C 1
ATOM 3094 O O . LEU B 1 105 ? 1.871 -14.539 -13.141 1 98.25 105 LEU B O 1
ATOM 3098 N N . ILE B 1 106 ? 3.369 -14.227 -14.773 1 98.38 106 ILE B N 1
ATOM 3099 C CA . ILE B 1 106 ? 4.336 -13.547 -13.922 1 98.38 106 ILE B CA 1
ATOM 3100 C C . ILE B 1 106 ? 4.371 -12.062 -14.266 1 98.38 106 ILE B C 1
ATOM 3102 O O . ILE B 1 106 ? 4.969 -11.664 -15.273 1 98.38 106 ILE B O 1
ATOM 3106 N N . ASN B 1 107 ? 3.736 -11.297 -13.469 1 97.81 107 ASN B N 1
ATOM 3107 C CA . ASN B 1 107 ? 3.779 -9.844 -13.57 1 97.81 107 ASN B CA 1
ATOM 3108 C C . ASN B 1 107 ? 5.055 -9.273 -12.961 1 97.81 107 ASN B C 1
ATOM 3110 O O . ASN B 1 107 ? 5.121 -9.039 -11.758 1 97.81 107 ASN B O 1
ATOM 3114 N N . ASN B 1 108 ? 6 -8.938 -13.773 1 96.75 108 ASN B N 1
ATOM 3115 C CA . ASN B 1 108 ? 7.312 -8.508 -13.312 1 96.75 108 ASN B CA 1
ATOM 3116 C C . ASN B 1 108 ? 7.695 -7.148 -13.891 1 96.75 108 ASN B C 1
ATOM 3118 O O . ASN B 1 108 ? 8.555 -6.449 -13.344 1 96.75 108 ASN B O 1
ATOM 3122 N N . ALA B 1 109 ? 7.043 -6.746 -15.023 1 94.38 109 ALA B N 1
ATOM 3123 C CA . ALA B 1 109 ? 7.395 -5.484 -15.664 1 94.38 109 ALA B CA 1
ATOM 3124 C C . ALA B 1 109 ? 7.25 -4.312 -14.695 1 94.38 109 ALA B C 1
ATOM 3126 O O . ALA B 1 109 ? 6.254 -4.215 -13.977 1 94.38 109 ALA B O 1
ATOM 3127 N N . GLY B 1 110 ? 8.242 -3.525 -14.609 1 93.94 110 GLY B N 1
ATOM 3128 C CA . GLY B 1 110 ? 8.227 -2.355 -13.742 1 93.94 110 GLY B CA 1
ATOM 3129 C C . GLY B 1 110 ? 9.344 -1.373 -14.047 1 93.94 110 GLY B C 1
ATOM 3130 O O . GLY B 1 110 ? 10.344 -1.738 -14.664 1 93.94 110 GLY B O 1
ATOM 3131 N N . VAL B 1 111 ? 9.117 -0.175 -13.734 1 93.81 111 VAL B N 1
ATOM 3132 C CA . VAL B 1 111 ? 10.117 0.884 -13.852 1 93.81 111 VAL B CA 1
ATOM 3133 C C . VAL B 1 111 ? 10.188 1.677 -12.555 1 93.81 111 VAL B C 1
ATOM 3135 O O . VAL B 1 111 ? 9.242 1.67 -11.758 1 93.81 111 VAL B O 1
ATOM 3138 N N . SER B 1 112 ? 11.32 2.199 -12.328 1 92.19 112 SER B N 1
ATOM 3139 C CA . SER B 1 112 ? 11.547 3.086 -11.188 1 92.19 112 SER B CA 1
ATOM 3140 C C . SER B 1 112 ? 12.172 4.402 -11.633 1 92.19 112 SER B C 1
ATOM 3142 O O . SER B 1 112 ? 12.656 4.52 -12.758 1 92.19 112 SER B O 1
ATOM 3144 N N . GLN B 1 113 ? 12 5.387 -10.844 1 89.56 113 GLN B N 1
ATOM 3145 C CA . GLN B 1 113 ? 12.656 6.676 -11.031 1 89.56 113 GLN B CA 1
ATOM 3146 C C . GLN B 1 113 ? 13.086 7.273 -9.695 1 89.56 113 GLN B C 1
ATOM 3148 O O . GLN B 1 113 ? 12.266 7.426 -8.789 1 89.56 113 GLN B O 1
ATOM 3153 N N . THR B 1 114 ? 14.336 7.496 -9.562 1 90.25 114 THR B N 1
ATOM 3154 C CA . THR B 1 114 ? 14.859 8.18 -8.391 1 90.25 114 THR B CA 1
ATOM 3155 C C . THR B 1 114 ? 14.812 9.695 -8.578 1 90.25 114 THR B C 1
ATOM 3157 O O . THR B 1 114 ? 15.523 10.234 -9.43 1 90.25 114 THR B O 1
ATOM 3160 N N . VAL B 1 115 ? 14.008 10.336 -7.875 1 92.44 115 VAL B N 1
ATOM 3161 C CA . VAL B 1 115 ? 13.789 11.773 -8.008 1 92.44 115 VAL B CA 1
ATOM 3162 C C . VAL B 1 115 ? 13.07 12.312 -6.773 1 92.44 115 VAL B C 1
ATOM 3164 O O . VAL B 1 115 ? 12.219 11.625 -6.199 1 92.44 115 VAL B O 1
ATOM 3167 N N . LEU B 1 116 ? 13.508 13.469 -6.328 1 95 116 LEU B N 1
ATOM 3168 C CA . LEU B 1 116 ? 12.672 14.148 -5.348 1 95 116 LEU B CA 1
ATOM 3169 C C . LEU B 1 116 ? 11.312 14.5 -5.941 1 95 116 LEU B C 1
ATOM 3171 O O . LEU B 1 116 ? 11.227 14.945 -7.09 1 95 116 LEU B O 1
ATOM 3175 N N . PHE B 1 117 ? 10.297 14.352 -5.164 1 96.81 117 PHE B N 1
ATOM 3176 C CA . PHE B 1 117 ? 8.945 14.57 -5.676 1 96.81 117 PHE B CA 1
ATOM 3177 C C . PHE B 1 117 ? 8.805 15.984 -6.234 1 96.81 117 PHE B C 1
ATOM 3179 O O . PHE B 1 117 ? 8.211 16.172 -7.301 1 96.81 117 PHE B O 1
ATOM 3186 N N . GLU B 1 118 ? 9.414 16.891 -5.598 1 94.94 118 GLU B N 1
ATOM 3187 C CA . GLU B 1 118 ? 9.289 18.297 -5.984 1 94.94 118 GLU B CA 1
ATOM 3188 C C . GLU B 1 118 ? 10.109 18.594 -7.23 1 94.94 118 GLU B C 1
ATOM 3190 O O . GLU B 1 118 ? 9.953 19.656 -7.84 1 94.94 118 GLU B O 1
ATOM 3195 N N . ASP B 1 119 ? 10.945 17.688 -7.617 1 94.19 119 ASP B N 1
ATOM 3196 C CA . ASP B 1 119 ? 11.875 17.969 -8.703 1 94.19 119 ASP B CA 1
ATOM 3197 C C . ASP B 1 119 ? 11.328 17.469 -10.039 1 94.19 119 ASP B C 1
ATOM 3199 O O . ASP B 1 119 ? 11.961 17.656 -11.086 1 94.19 119 ASP B O 1
ATOM 3203 N N . PHE B 1 120 ? 10.156 16.844 -9.984 1 95 120 PHE B N 1
ATOM 3204 C CA . PHE B 1 120 ? 9.523 16.562 -11.266 1 95 120 PHE B CA 1
ATOM 3205 C C . PHE B 1 120 ? 9.281 17.859 -12.031 1 95 120 PHE B C 1
ATOM 3207 O O . PHE B 1 120 ? 8.773 18.828 -11.477 1 95 120 PHE B O 1
ATOM 3214 N N . SER B 1 121 ? 9.688 17.891 -13.336 1 93.5 121 SER B N 1
ATOM 3215 C CA . SER B 1 121 ? 9.453 19.078 -14.141 1 93.5 121 SER B CA 1
ATOM 3216 C C . SER B 1 121 ? 7.961 19.375 -14.266 1 93.5 121 SER B C 1
ATOM 3218 O O . SER B 1 121 ? 7.543 20.531 -14.148 1 93.5 121 SER B O 1
ATOM 3220 N N . GLN B 1 122 ? 7.27 18.328 -14.555 1 94.69 122 GLN B N 1
ATOM 3221 C CA . GLN B 1 122 ? 5.812 18.281 -14.5 1 94.69 122 GLN B CA 1
ATOM 3222 C C . GLN B 1 122 ? 5.332 16.984 -13.852 1 94.69 122 GLN B C 1
ATOM 3224 O O . GLN B 1 122 ? 5.914 15.914 -14.078 1 94.69 122 GLN B O 1
ATOM 3229 N N . ILE B 1 123 ? 4.359 17.125 -13.047 1 93.19 123 ILE B N 1
ATOM 3230 C CA . ILE B 1 123 ? 3.924 15.984 -12.25 1 93.19 123 ILE B CA 1
ATOM 3231 C C . ILE B 1 123 ? 3.486 14.852 -13.164 1 93.19 123 ILE B C 1
ATOM 3233 O O . ILE B 1 123 ? 3.66 13.672 -12.836 1 93.19 123 ILE B O 1
ATOM 3237 N N . GLN B 1 124 ? 3.039 15.195 -14.336 1 94.81 124 GLN B N 1
ATOM 3238 C CA . GLN B 1 124 ? 2.531 14.203 -15.281 1 94.81 124 GLN B CA 1
ATOM 3239 C C . GLN B 1 124 ? 3.648 13.281 -15.766 1 94.81 124 GLN B C 1
ATOM 3241 O O . GLN B 1 124 ? 3.385 12.188 -16.266 1 94.81 124 GLN B O 1
ATOM 3246 N N . VAL B 1 125 ? 4.891 13.742 -15.648 1 96 125 VAL B N 1
ATOM 3247 C CA . VAL B 1 125 ? 6.039 12.93 -16.047 1 96 125 VAL B CA 1
ATOM 3248 C C . VAL B 1 125 ? 6.133 11.695 -15.148 1 96 125 VAL B C 1
ATOM 3250 O O . VAL B 1 125 ? 6.793 10.719 -15.5 1 96 125 VAL B O 1
ATOM 3253 N N . ALA B 1 126 ? 5.457 11.688 -14.07 1 97.25 126 ALA B N 1
ATOM 3254 C CA . ALA B 1 126 ? 5.477 10.57 -13.117 1 97.25 126 ALA B CA 1
ATOM 3255 C C . ALA B 1 126 ? 4.465 9.5 -13.508 1 97.25 126 ALA B C 1
ATOM 3257 O O . ALA B 1 126 ? 4.531 8.367 -13.023 1 97.25 126 ALA B O 1
ATOM 3258 N N . ASN B 1 127 ? 3.512 9.766 -14.375 1 97.44 127 ASN B N 1
ATOM 3259 C CA . ASN B 1 127 ? 2.369 8.906 -14.664 1 97.44 127 ASN B CA 1
ATOM 3260 C C . ASN B 1 127 ? 2.812 7.555 -15.219 1 97.44 127 ASN B C 1
ATOM 3262 O O . ASN B 1 127 ? 2.244 6.52 -14.867 1 97.44 127 ASN B O 1
ATOM 3266 N N . PRO B 1 128 ? 3.912 7.57 -16.078 1 96.56 128 PRO B N 1
ATOM 3267 C CA . PRO B 1 128 ? 4.312 6.301 -16.688 1 96.56 128 PRO B CA 1
ATOM 3268 C C . PRO B 1 128 ? 4.734 5.254 -15.664 1 96.56 128 PRO B C 1
ATOM 3270 O O . PRO B 1 128 ? 4.613 4.051 -15.922 1 96.56 128 PRO B O 1
ATOM 3273 N N . ILE B 1 129 ? 5.188 5.648 -14.492 1 97.19 129 ILE B N 1
ATOM 3274 C CA . ILE B 1 129 ? 5.594 4.707 -13.453 1 97.19 129 ILE B CA 1
ATOM 3275 C C . ILE B 1 129 ? 4.383 3.91 -12.977 1 97.19 129 ILE B C 1
ATOM 3277 O O . ILE B 1 129 ? 4.418 2.678 -12.938 1 97.19 129 ILE B O 1
ATOM 3281 N N . MET B 1 130 ? 3.289 4.598 -12.711 1 98.06 130 MET B N 1
ATOM 3282 C CA . MET B 1 130 ? 2.049 3.951 -12.289 1 98.06 130 MET B CA 1
ATOM 3283 C C . MET B 1 130 ? 1.436 3.16 -13.445 1 98.06 130 MET B C 1
ATOM 3285 O O . MET B 1 130 ? 0.916 2.062 -13.234 1 98.06 130 MET B O 1
ATOM 3289 N N . ASP B 1 131 ? 1.536 3.709 -14.633 1 96.62 131 ASP B N 1
ATOM 3290 C CA . ASP B 1 131 ? 0.988 3.059 -15.82 1 96.62 131 ASP B CA 1
ATOM 3291 C C . ASP B 1 131 ? 1.658 1.708 -16.062 1 96.62 131 ASP B C 1
ATOM 3293 O O . ASP B 1 131 ? 0.981 0.712 -16.328 1 96.62 131 ASP B O 1
ATOM 3297 N N . THR B 1 132 ? 2.918 1.688 -15.961 1 95.81 132 THR B N 1
ATOM 3298 C CA . THR B 1 132 ? 3.68 0.476 -16.234 1 95.81 132 THR B CA 1
ATOM 3299 C C . THR B 1 132 ? 3.57 -0.507 -15.07 1 95.81 132 THR B C 1
ATOM 3301 O O . THR B 1 132 ? 3.193 -1.665 -15.266 1 95.81 132 THR B O 1
ATOM 3304 N N . ASN B 1 133 ? 3.861 -0.015 -13.891 1 97.56 133 ASN B N 1
ATOM 3305 C CA . ASN B 1 133 ? 3.967 -0.908 -12.742 1 97.56 133 ASN B CA 1
ATOM 3306 C C . ASN B 1 133 ? 2.604 -1.45 -12.328 1 97.56 133 ASN B C 1
ATOM 3308 O O . ASN B 1 133 ? 2.436 -2.66 -12.164 1 97.56 133 ASN B O 1
ATOM 3312 N N . PHE B 1 134 ? 1.679 -0.577 -12.219 1 98.31 134 PHE B N 1
ATOM 3313 C CA . PHE B 1 134 ? 0.39 -0.986 -11.672 1 98.31 134 PHE B CA 1
ATOM 3314 C C . PHE B 1 134 ? -0.563 -1.4 -12.781 1 98.31 134 PHE B C 1
ATOM 3316 O O . PHE B 1 134 ? -1.004 -2.551 -12.836 1 98.31 134 PHE B O 1
ATOM 3323 N N . TRP B 1 135 ? -0.874 -0.457 -13.672 1 97.44 135 TRP B N 1
ATOM 3324 C CA . TRP B 1 135 ? -1.88 -0.747 -14.688 1 97.44 135 TRP B CA 1
ATOM 3325 C C . TRP B 1 135 ? -1.382 -1.812 -15.656 1 97.44 135 TRP B C 1
ATOM 3327 O O . TRP B 1 135 ? -2.162 -2.643 -16.125 1 97.44 135 TRP B O 1
ATOM 3337 N N . GLY B 1 136 ? -0.099 -1.795 -16 1 95.62 136 GLY B N 1
ATOM 3338 C CA . GLY B 1 136 ? 0.465 -2.852 -16.828 1 95.62 136 GLY B CA 1
ATOM 3339 C C . GLY B 1 136 ? 0.209 -4.242 -16.266 1 95.62 136 GLY B C 1
ATOM 3340 O O . GLY B 1 136 ? -0.113 -5.164 -17.031 1 95.62 136 GLY B O 1
ATOM 3341 N N . SER B 1 137 ? 0.317 -4.402 -14.961 1 96.81 137 SER B N 1
ATOM 3342 C CA . SER B 1 137 ? 0.1 -5.68 -14.289 1 96.81 137 SER B CA 1
ATOM 3343 C C . SER B 1 137 ? -1.387 -6.004 -14.18 1 96.81 137 SER B C 1
ATOM 3345 O O . SER B 1 137 ? -1.791 -7.156 -14.344 1 96.81 137 SER B O 1
ATOM 3347 N N . THR B 1 138 ? -2.201 -4.996 -13.922 1 97 138 THR B N 1
ATOM 3348 C CA . THR B 1 138 ? -3.629 -5.203 -13.703 1 97 138 THR B CA 1
ATOM 3349 C C . THR B 1 138 ? -4.328 -5.535 -15.023 1 97 138 THR B C 1
ATOM 3351 O O . THR B 1 138 ? -5.195 -6.41 -15.062 1 97 138 THR B O 1
ATOM 3354 N N . TYR B 1 139 ? -3.961 -4.859 -16.109 1 95.81 139 TYR B N 1
ATOM 3355 C CA . TYR B 1 139 ? -4.586 -5.09 -17.406 1 95.81 139 TYR B CA 1
ATOM 3356 C C . TYR B 1 139 ? -4.328 -6.512 -17.891 1 95.81 139 TYR B C 1
ATOM 3358 O O . TYR B 1 139 ? -5.262 -7.223 -18.281 1 95.81 139 TYR B O 1
ATOM 3366 N N . ILE B 1 140 ? -3.113 -6.941 -17.875 1 95.94 140 ILE B N 1
ATOM 3367 C CA . ILE B 1 140 ? -2.803 -8.281 -18.375 1 95.94 140 ILE B CA 1
ATOM 3368 C C . ILE B 1 140 ? -3.463 -9.328 -17.5 1 95.94 140 ILE B C 1
ATOM 3370 O O . ILE B 1 140 ? -3.889 -10.383 -17.984 1 95.94 140 ILE B O 1
ATOM 3374 N N . THR B 1 141 ? -3.514 -9.07 -16.188 1 97.56 141 THR B N 1
ATOM 3375 C CA . THR B 1 141 ? -4.203 -9.953 -15.258 1 97.56 141 THR B CA 1
ATOM 3376 C C . THR B 1 141 ? -5.672 -10.109 -15.648 1 97.56 141 THR B C 1
ATOM 3378 O O . THR B 1 141 ? -6.188 -11.227 -15.711 1 97.56 141 THR B O 1
ATOM 3381 N N . TYR B 1 142 ? -6.309 -8.977 -15.93 1 96.88 142 TYR B N 1
ATOM 3382 C CA . TYR B 1 142 ? -7.715 -8.969 -16.328 1 96.88 142 TYR B CA 1
ATOM 3383 C C . TYR B 1 142 ? -7.953 -9.883 -17.516 1 96.88 142 TYR B C 1
ATOM 3385 O O . TYR B 1 142 ? -8.852 -10.727 -17.484 1 96.88 142 TYR B O 1
ATOM 3393 N N . TYR B 1 143 ? -7.148 -9.82 -18.484 1 94.75 143 TYR B N 1
ATOM 3394 C CA . TYR B 1 143 ? -7.336 -10.57 -19.734 1 94.75 143 TYR B CA 1
ATOM 3395 C C . TYR B 1 143 ? -6.902 -12.023 -19.562 1 94.75 143 TYR B C 1
ATOM 3397 O O . TYR B 1 143 ? -7.367 -12.906 -20.281 1 94.75 143 TYR B O 1
ATOM 3405 N N . ALA B 1 144 ? -6.023 -12.289 -18.609 1 96.38 144 ALA B N 1
ATOM 3406 C CA . ALA B 1 144 ? -5.473 -13.633 -18.438 1 96.38 144 ALA B CA 1
ATOM 3407 C C . ALA B 1 144 ? -6.398 -14.492 -17.578 1 96.38 144 ALA B C 1
ATOM 3409 O O . ALA B 1 144 ? -6.324 -15.727 -17.609 1 96.38 144 ALA B O 1
ATOM 3410 N N . ILE B 1 145 ? -7.246 -13.898 -16.75 1 96.94 145 ILE B N 1
ATOM 3411 C CA . ILE B 1 145 ? -8.023 -14.578 -15.719 1 96.94 145 ILE B CA 1
ATOM 3412 C C . ILE B 1 145 ? -8.844 -15.703 -16.359 1 96.94 145 ILE B C 1
ATOM 3414 O O . ILE B 1 145 ? -8.812 -16.844 -15.883 1 96.94 145 ILE B O 1
ATOM 3418 N N . PRO B 1 146 ? -9.539 -15.461 -17.5 1 94.56 146 PRO B N 1
ATOM 3419 C CA . PRO B 1 146 ? -10.312 -16.562 -18.078 1 94.56 146 PRO B CA 1
ATOM 3420 C C . PRO B 1 146 ? -9.445 -17.75 -18.484 1 94.56 146 PRO B C 1
ATOM 3422 O O . PRO B 1 146 ? -9.852 -18.891 -18.328 1 94.56 146 PRO B O 1
ATOM 3425 N N . HIS B 1 147 ? -8.305 -17.531 -18.969 1 94.5 147 HIS B N 1
ATOM 3426 C CA . HIS B 1 147 ? -7.395 -18.594 -19.391 1 94.5 147 HIS B CA 1
ATOM 3427 C C . HIS B 1 147 ? -6.797 -19.312 -18.188 1 94.5 147 HIS B C 1
ATOM 3429 O O . HIS B 1 147 ? -6.66 -20.547 -18.219 1 94.5 147 HIS B O 1
ATOM 3435 N N . LEU B 1 148 ? -6.449 -18.562 -17.156 1 97.31 148 LEU B N 1
ATOM 3436 C CA . LEU B 1 148 ? -5.863 -19.125 -15.953 1 97.31 148 LEU B CA 1
ATOM 3437 C C . LEU B 1 148 ? -6.875 -20 -15.211 1 97.31 148 LEU B C 1
ATOM 3439 O O . LEU B 1 148 ? -6.508 -21 -14.594 1 97.31 148 LEU B O 1
ATOM 3443 N N . ARG B 1 149 ? -8.086 -19.547 -15.273 1 95.75 149 ARG B N 1
ATOM 3444 C CA . ARG B 1 149 ? -9.125 -20.344 -14.633 1 95.75 149 ARG B CA 1
ATOM 3445 C C . ARG B 1 149 ? -9.25 -21.719 -15.289 1 95.75 149 ARG B C 1
ATOM 3447 O O . ARG B 1 149 ? -9.43 -22.719 -14.609 1 95.75 149 ARG B O 1
ATOM 3454 N N . GLN B 1 150 ? -9.148 -21.766 -16.578 1 94.19 150 GLN B N 1
ATOM 3455 C CA . GLN B 1 150 ? -9.258 -23.016 -17.328 1 94.19 150 GLN B CA 1
ATOM 3456 C C . GLN B 1 150 ? -8.094 -23.953 -17 1 94.19 150 GLN B C 1
ATOM 3458 O O . GLN B 1 150 ? -8.281 -25.172 -16.875 1 94.19 150 GLN B O 1
ATOM 3463 N N . SER B 1 151 ? -6.949 -23.422 -16.812 1 94.62 151 SER B N 1
ATOM 3464 C CA . SER B 1 151 ? -5.754 -24.219 -16.578 1 94.62 151 SER B CA 1
ATOM 3465 C C . SER B 1 151 ? -5.527 -24.469 -15.094 1 94.62 151 SER B C 1
ATOM 3467 O O . SER B 1 151 ? -4.594 -25.172 -14.711 1 94.62 151 SER B O 1
ATOM 3469 N N . LYS B 1 152 ? -6.41 -23.812 -14.234 1 94.38 152 LYS B N 1
ATOM 3470 C CA . LYS B 1 152 ? -6.16 -23.812 -12.797 1 94.38 152 LYS B CA 1
ATOM 3471 C C . LYS B 1 152 ? -4.758 -23.297 -12.484 1 94.38 152 LYS B C 1
ATOM 3473 O O . LYS B 1 152 ? -4.004 -23.938 -11.75 1 94.38 152 LYS B O 1
ATOM 3478 N N . GLY B 1 153 ? -4.484 -22.188 -13.133 1 96.75 153 GLY B N 1
ATOM 3479 C CA . GLY B 1 153 ? -3.141 -21.625 -13.125 1 96.75 153 GLY B CA 1
ATOM 3480 C C . GLY B 1 153 ? -2.883 -20.703 -11.953 1 96.75 153 GLY B C 1
ATOM 3481 O O . GLY B 1 153 ? -3.557 -20.781 -10.922 1 96.75 153 GLY B O 1
ATOM 3482 N N . LYS B 1 154 ? -1.705 -19.922 -12.102 1 98.06 154 LYS B N 1
ATOM 3483 C CA . LYS B 1 154 ? -1.223 -19.062 -11.023 1 98.06 154 LYS B CA 1
ATOM 3484 C C . LYS B 1 154 ? -0.882 -17.672 -11.547 1 98.06 154 LYS B C 1
ATOM 3486 O O . LYS B 1 154 ? -0.528 -17.516 -12.711 1 98.06 154 LYS B O 1
ATOM 3491 N N . ILE B 1 155 ? -1.082 -16.766 -10.695 1 98.75 155 ILE B N 1
ATOM 3492 C CA . ILE B 1 155 ? -0.581 -15.414 -10.914 1 98.75 155 ILE B CA 1
ATOM 3493 C C . ILE B 1 155 ? 0.539 -15.117 -9.922 1 98.75 155 ILE B C 1
ATOM 3495 O O . ILE B 1 155 ? 0.407 -15.391 -8.727 1 98.75 155 ILE B O 1
ATOM 3499 N N . VAL B 1 156 ? 1.647 -14.656 -10.391 1 98.88 156 VAL B N 1
ATOM 3500 C CA . VAL B 1 156 ? 2.756 -14.156 -9.578 1 98.88 156 VAL B CA 1
ATOM 3501 C C . VAL B 1 156 ? 2.961 -12.664 -9.844 1 98.88 156 VAL B C 1
ATOM 3503 O O . VAL B 1 156 ? 2.975 -12.234 -11 1 98.88 156 VAL B O 1
ATOM 3506 N N . VAL B 1 157 ? 3.037 -11.898 -8.844 1 98.81 157 VAL B N 1
ATOM 3507 C CA . VAL B 1 157 ? 3.309 -10.477 -9.008 1 98.81 157 VAL B CA 1
ATOM 3508 C C . VAL B 1 157 ? 4.566 -10.094 -8.234 1 98.81 157 VAL B C 1
ATOM 3510 O O . VAL B 1 157 ? 4.723 -10.461 -7.066 1 98.81 157 VAL B O 1
ATOM 3513 N N . ILE B 1 158 ? 5.441 -9.43 -8.906 1 98.38 158 ILE B N 1
ATOM 3514 C CA . ILE B 1 158 ? 6.656 -8.922 -8.281 1 98.38 158 ILE B CA 1
ATOM 3515 C C . ILE B 1 158 ? 6.422 -7.492 -7.797 1 98.38 158 ILE B C 1
ATOM 3517 O O . ILE B 1 158 ? 6.363 -6.559 -8.602 1 98.38 158 ILE B O 1
ATOM 3521 N N . THR B 1 159 ? 6.281 -7.332 -6.535 1 98.31 159 THR B N 1
ATOM 3522 C CA . THR B 1 159 ? 6.137 -6.004 -5.949 1 98.31 159 THR B CA 1
ATOM 3523 C C . THR B 1 159 ? 7.492 -5.453 -5.52 1 98.31 159 THR B C 1
ATOM 3525 O O . THR B 1 159 ? 8.328 -5.129 -6.363 1 98.31 159 THR B O 1
ATOM 3528 N N . SER B 1 160 ? 7.672 -5.23 -4.219 1 97.25 160 SER B N 1
ATOM 3529 C CA . SER B 1 160 ? 8.906 -4.695 -3.646 1 97.25 160 SER B CA 1
ATOM 3530 C C . SER B 1 160 ? 8.766 -4.469 -2.145 1 97.25 160 SER B C 1
ATOM 3532 O O . SER B 1 160 ? 7.652 -4.285 -1.642 1 97.25 160 SER B O 1
ATOM 3534 N N . ALA B 1 161 ? 9.914 -4.52 -1.467 1 96.25 161 ALA B N 1
ATOM 3535 C CA . ALA B 1 161 ? 9.906 -4.086 -0.073 1 96.25 161 ALA B CA 1
ATOM 3536 C C . ALA B 1 161 ? 9.414 -2.648 0.052 1 96.25 161 ALA B C 1
ATOM 3538 O O . ALA B 1 161 ? 8.828 -2.273 1.069 1 96.25 161 ALA B O 1
ATOM 3539 N N . ALA B 1 162 ? 9.516 -1.877 -0.988 1 96.75 162 ALA B N 1
ATOM 3540 C CA . ALA B 1 162 ? 9.07 -0.486 -1.024 1 96.75 162 ALA B CA 1
ATOM 3541 C C . ALA B 1 162 ? 7.547 -0.394 -0.926 1 96.75 162 ALA B C 1
ATOM 3543 O O . ALA B 1 162 ? 7 0.673 -0.636 1 96.75 162 ALA B O 1
ATOM 3544 N N . ALA B 1 163 ? 6.863 -1.515 -1.226 1 98.38 163 ALA B N 1
ATOM 3545 C CA . ALA B 1 163 ? 5.41 -1.542 -1.091 1 98.38 163 ALA B CA 1
ATOM 3546 C C . ALA B 1 163 ? 4.992 -1.444 0.374 1 98.38 163 ALA B C 1
ATOM 3548 O O . ALA B 1 163 ? 3.908 -0.944 0.685 1 98.38 163 ALA B O 1
ATOM 3549 N N . LYS B 1 164 ? 5.883 -1.901 1.234 1 97.56 164 LYS B N 1
ATOM 3550 C CA . LYS B 1 164 ? 5.578 -1.975 2.66 1 97.56 164 LYS B CA 1
ATOM 3551 C C . LYS B 1 164 ? 6.293 -0.87 3.434 1 97.56 164 LYS B C 1
ATOM 3553 O O . LYS B 1 164 ? 5.777 -0.374 4.438 1 97.56 164 LYS B O 1
ATOM 3558 N N . ILE B 1 165 ? 7.441 -0.56 3.039 1 97.06 165 ILE B N 1
ATOM 3559 C CA . ILE B 1 165 ? 8.227 0.544 3.582 1 97.06 165 ILE B CA 1
ATOM 3560 C C . ILE B 1 165 ? 8.609 1.508 2.461 1 97.06 165 ILE B C 1
ATOM 3562 O O . ILE B 1 165 ? 9.539 1.245 1.699 1 97.06 165 ILE B O 1
ATOM 3566 N N . ALA B 1 166 ? 7.883 2.568 2.412 1 97.06 166 ALA B N 1
ATOM 3567 C CA . ALA B 1 166 ? 8.039 3.523 1.317 1 97.06 166 ALA B CA 1
ATOM 3568 C C . ALA B 1 166 ? 9.383 4.23 1.391 1 97.06 166 ALA B C 1
ATOM 3570 O O . ALA B 1 166 ? 9.859 4.57 2.479 1 97.06 166 ALA B O 1
ATOM 3571 N N . ILE B 1 167 ? 9.953 4.527 0.255 1 94.12 167 ILE B N 1
ATOM 3572 C CA . ILE B 1 167 ? 11.32 5.027 0.146 1 94.12 167 ILE B CA 1
ATOM 3573 C C . ILE B 1 167 ? 11.312 6.473 -0.344 1 94.12 167 ILE B C 1
ATOM 3575 O O . ILE B 1 167 ? 10.758 6.77 -1.408 1 94.12 167 ILE B O 1
ATOM 3579 N N . PRO B 1 168 ? 11.969 7.383 0.447 1 95.12 168 PRO B N 1
ATOM 3580 C CA . PRO B 1 168 ? 12.164 8.719 -0.12 1 95.12 168 PRO B CA 1
ATOM 3581 C C . PRO B 1 168 ? 12.969 8.695 -1.416 1 95.12 168 PRO B C 1
ATOM 3583 O O . PRO B 1 168 ? 13.758 7.773 -1.644 1 95.12 168 PRO B O 1
ATOM 3586 N N . VAL B 1 169 ? 12.734 9.672 -2.35 1 93.88 169 VAL B N 1
ATOM 3587 C CA . VAL B 1 169 ? 13.359 9.844 -3.658 1 93.88 169 VAL B CA 1
ATOM 3588 C C . VAL B 1 169 ? 12.805 8.805 -4.633 1 93.88 169 VAL B C 1
ATOM 3590 O O . VAL B 1 169 ? 13.289 8.68 -5.762 1 93.88 169 VAL B O 1
ATOM 3593 N N . ALA B 1 170 ? 11.836 8.039 -4.188 1 95.75 170 ALA B N 1
ATOM 3594 C CA . ALA B 1 170 ? 11.102 7.086 -5.016 1 95.75 170 ALA B CA 1
ATOM 3595 C C . ALA B 1 170 ? 9.633 7.031 -4.613 1 95.75 170 ALA B C 1
ATOM 3597 O O . ALA B 1 170 ? 9.062 5.949 -4.445 1 95.75 170 ALA B O 1
ATOM 3598 N N . THR B 1 171 ? 9.055 8.164 -4.434 1 97.75 171 THR B N 1
ATOM 3599 C CA . THR B 1 171 ? 7.715 8.289 -3.873 1 97.75 171 THR B CA 1
ATOM 3600 C C . THR B 1 171 ? 6.684 7.625 -4.785 1 97.75 171 THR B C 1
ATOM 3602 O O . THR B 1 171 ? 5.871 6.82 -4.328 1 97.75 171 THR B O 1
ATOM 3605 N N . ILE B 1 172 ? 6.789 7.879 -6.113 1 98.5 172 ILE B N 1
ATOM 3606 C CA . ILE B 1 172 ? 5.809 7.348 -7.051 1 98.5 172 ILE B CA 1
ATOM 3607 C C . ILE B 1 172 ? 6.039 5.852 -7.246 1 98.5 172 ILE B C 1
ATOM 3609 O O . ILE B 1 172 ? 5.086 5.078 -7.379 1 98.5 172 ILE B O 1
ATOM 3613 N N . TYR B 1 173 ? 7.281 5.445 -7.262 1 97.5 173 TYR B N 1
ATOM 3614 C CA . TYR B 1 173 ? 7.598 4.023 -7.316 1 97.5 173 TYR B CA 1
ATOM 3615 C C . TYR B 1 173 ? 7.004 3.285 -6.121 1 97.5 173 TYR B C 1
ATOM 3617 O O . TYR B 1 173 ? 6.316 2.275 -6.285 1 97.5 173 TYR B O 1
ATOM 3625 N N . SER B 1 174 ? 7.266 3.824 -4.895 1 98.44 174 SER B N 1
ATOM 3626 C CA . SER B 1 174 ? 6.727 3.221 -3.682 1 98.44 174 SER B CA 1
ATOM 3627 C C . SER B 1 174 ? 5.203 3.131 -3.74 1 98.44 174 SER B C 1
ATOM 3629 O O . SER B 1 174 ? 4.625 2.109 -3.363 1 98.44 174 SER B O 1
ATOM 3631 N N . ALA B 1 175 ? 4.598 4.172 -4.25 1 98.88 175 ALA B N 1
ATOM 3632 C CA . ALA B 1 175 ? 3.146 4.191 -4.395 1 98.88 175 ALA B CA 1
ATOM 3633 C C . ALA B 1 175 ? 2.674 3.092 -5.34 1 98.88 175 ALA B C 1
ATOM 3635 O O . ALA B 1 175 ? 1.713 2.379 -5.039 1 98.88 175 ALA B O 1
ATOM 3636 N N . SER B 1 176 ? 3.322 2.938 -6.449 1 98.81 176 SER B N 1
ATOM 3637 C CA . SER B 1 176 ? 2.92 1.961 -7.457 1 98.81 176 SER B CA 1
ATOM 3638 C C . SER B 1 176 ? 3.047 0.536 -6.93 1 98.81 176 SER B C 1
ATOM 3640 O O . SER B 1 176 ? 2.193 -0.312 -7.203 1 98.81 176 SER B O 1
ATOM 3642 N N . LYS B 1 177 ? 4.125 0.296 -6.188 1 98.75 177 LYS B N 1
ATOM 3643 C CA . LYS B 1 177 ? 4.332 -1.041 -5.637 1 98.75 177 LYS B CA 1
ATOM 3644 C C . LYS B 1 177 ? 3.371 -1.318 -4.484 1 98.75 177 LYS B C 1
ATOM 3646 O O . LYS B 1 177 ? 2.918 -2.451 -4.305 1 98.75 177 LYS B O 1
ATOM 3651 N N . ALA B 1 178 ? 3.072 -0.277 -3.742 1 98.88 178 ALA B N 1
ATOM 3652 C CA . ALA B 1 178 ? 2.035 -0.416 -2.723 1 98.88 178 ALA B CA 1
ATOM 3653 C C . ALA B 1 178 ? 0.684 -0.735 -3.354 1 98.88 178 ALA B C 1
ATOM 3655 O O . ALA B 1 178 ? -0.074 -1.557 -2.832 1 98.88 178 ALA B O 1
ATOM 3656 N N . ALA B 1 179 ? 0.414 -0.076 -4.422 1 98.94 179 ALA B N 1
ATOM 3657 C CA . ALA B 1 179 ? -0.826 -0.343 -5.145 1 98.94 179 ALA B CA 1
ATOM 3658 C C . ALA B 1 179 ? -0.896 -1.799 -5.594 1 98.94 179 ALA B C 1
ATOM 3660 O O . ALA B 1 179 ? -1.939 -2.445 -5.469 1 98.94 179 ALA B O 1
ATOM 3661 N N . LEU B 1 180 ? 0.202 -2.326 -6.102 1 98.88 180 LEU B N 1
ATOM 3662 C CA . LEU B 1 180 ? 0.257 -3.725 -6.516 1 98.88 180 LEU B CA 1
ATOM 3663 C C . LEU B 1 180 ? -0.065 -4.648 -5.348 1 98.88 180 LEU B C 1
ATOM 3665 O O . LEU B 1 180 ? -0.875 -5.57 -5.48 1 98.88 180 LEU B O 1
ATOM 3669 N N . LEU B 1 181 ? 0.606 -4.367 -4.27 1 98.81 181 LEU B N 1
ATOM 3670 C CA . LEU B 1 181 ? 0.414 -5.195 -3.084 1 98.81 181 LEU B CA 1
ATOM 3671 C C . LEU B 1 181 ? -1.051 -5.207 -2.662 1 98.81 181 LEU B C 1
ATOM 3673 O O . LEU B 1 181 ? -1.643 -6.273 -2.484 1 98.81 181 LEU B O 1
ATOM 3677 N N . GLY B 1 182 ? -1.626 -4.016 -2.539 1 98.69 182 GLY B N 1
ATOM 3678 C CA . GLY B 1 182 ? -3.023 -3.924 -2.143 1 98.69 182 GLY B CA 1
ATOM 3679 C C . GLY B 1 182 ? -3.967 -4.594 -3.123 1 98.69 182 GLY B C 1
ATOM 3680 O O . GLY B 1 182 ? -4.895 -5.297 -2.717 1 98.69 182 GLY B O 1
ATOM 3681 N N . PHE B 1 183 ? -3.723 -4.445 -4.391 1 98.88 183 PHE B N 1
ATOM 3682 C CA . PHE B 1 183 ? -4.566 -5.004 -5.438 1 98.88 183 PHE B CA 1
ATOM 3683 C C . PHE B 1 183 ? -4.566 -6.527 -5.375 1 98.88 183 PHE B C 1
ATOM 3685 O O . PHE B 1 183 ? -5.629 -7.152 -5.324 1 98.88 183 PHE B O 1
ATOM 3692 N N . TYR B 1 184 ? -3.465 -7.102 -5.36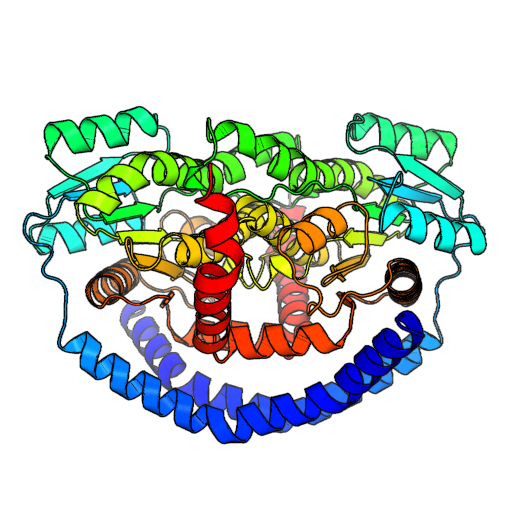7 1 98.88 184 TYR B N 1
ATOM 3693 C CA . TYR B 1 184 ? -3.373 -8.555 -5.504 1 98.88 184 TYR B CA 1
ATOM 3694 C C . TYR B 1 184 ? -3.758 -9.242 -4.203 1 98.88 184 TYR B C 1
ATOM 3696 O O . TYR B 1 184 ? -4.227 -10.383 -4.215 1 98.88 184 TYR B O 1
ATOM 3704 N N . GLU B 1 185 ? -3.551 -8.555 -3.045 1 98.5 185 GLU B N 1
ATOM 3705 C CA . GLU B 1 185 ? -4.055 -9.125 -1.796 1 98.5 185 GLU B CA 1
ATOM 3706 C C . GLU B 1 185 ? -5.574 -9.242 -1.816 1 98.5 185 GLU B C 1
ATOM 3708 O O . GLU B 1 185 ? -6.137 -10.211 -1.3 1 98.5 185 GLU B O 1
ATOM 3713 N N . ALA B 1 186 ? -6.203 -8.258 -2.391 1 97.94 186 ALA B N 1
ATOM 3714 C CA . ALA B 1 186 ? -7.656 -8.312 -2.514 1 97.94 186 ALA B CA 1
ATOM 3715 C C . ALA B 1 186 ? -8.078 -9.312 -3.59 1 97.94 186 ALA B C 1
ATOM 3717 O O . ALA B 1 186 ? -9 -10.102 -3.387 1 97.94 186 ALA B O 1
ATOM 3718 N N . LEU B 1 187 ? -7.402 -9.281 -4.676 1 98.5 187 LEU B N 1
ATOM 3719 C CA . LEU B 1 187 ? -7.75 -10.125 -5.816 1 98.5 187 LEU B CA 1
ATOM 3720 C C . LEU B 1 187 ? -7.641 -11.602 -5.457 1 98.5 187 LEU B C 1
ATOM 3722 O O . LEU B 1 187 ? -8.43 -12.422 -5.934 1 98.5 187 LEU B O 1
ATOM 3726 N N . ARG B 1 188 ? -6.684 -11.938 -4.668 1 97.88 188 ARG B N 1
ATOM 3727 C CA . ARG B 1 188 ? -6.453 -13.32 -4.273 1 97.88 188 ARG B CA 1
ATOM 3728 C C . ARG B 1 188 ? -7.695 -13.922 -3.627 1 97.88 188 ARG B C 1
ATOM 3730 O O . ARG B 1 188 ? -8 -15.102 -3.83 1 97.88 188 ARG B O 1
ATOM 3737 N N . ILE B 1 189 ? -8.375 -13.117 -2.869 1 97.12 189 ILE B N 1
ATOM 3738 C CA . ILE B 1 189 ? -9.586 -13.578 -2.207 1 97.12 189 ILE B CA 1
ATOM 3739 C C . ILE B 1 189 ? -10.672 -13.859 -3.25 1 97.12 189 ILE B C 1
ATOM 3741 O O . ILE B 1 189 ? -11.344 -14.891 -3.188 1 97.12 189 ILE B O 1
ATOM 3745 N N . GLU B 1 190 ? -10.789 -13.016 -4.219 1 96.81 190 GLU B N 1
ATOM 3746 C CA . GLU B 1 190 ? -11.82 -13.141 -5.238 1 96.81 190 GLU B CA 1
ATOM 3747 C C . GLU B 1 190 ? -11.578 -14.359 -6.125 1 96.81 190 GLU B C 1
ATOM 3749 O O . GLU B 1 190 ? -12.523 -14.969 -6.621 1 96.81 190 GLU B O 1
ATOM 3754 N N . LEU B 1 191 ? -10.344 -14.711 -6.312 1 97.38 191 LEU B N 1
ATOM 3755 C CA . LEU B 1 191 ? -9.992 -15.75 -7.273 1 97.38 191 LEU B CA 1
ATOM 3756 C C . LEU B 1 191 ? -9.883 -17.109 -6.586 1 97.38 191 LEU B C 1
ATOM 3758 O O . LEU B 1 191 ? -9.859 -18.141 -7.254 1 97.38 191 LEU B O 1
ATOM 3762 N N . ASN B 1 192 ? -9.805 -17.047 -5.293 1 94.75 192 ASN B N 1
ATOM 3763 C CA . ASN B 1 192 ? -9.68 -18.281 -4.527 1 94.75 192 ASN B CA 1
ATOM 3764 C C . ASN B 1 192 ? -10.93 -19.141 -4.648 1 94.75 192 ASN B C 1
ATOM 3766 O O . ASN B 1 192 ? -12.047 -18.641 -4.574 1 94.75 192 ASN B O 1
ATOM 3770 N N . P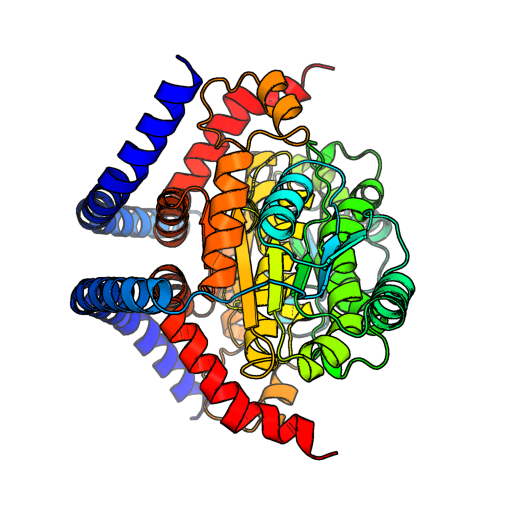RO B 1 193 ? -10.852 -20.375 -4.891 1 93.56 193 PRO B N 1
ATOM 3771 C CA . PRO B 1 193 ? -9.633 -21.188 -4.996 1 93.56 193 PRO B CA 1
ATOM 3772 C C . PRO B 1 193 ? -9.211 -21.422 -6.441 1 93.56 193 PRO B C 1
ATOM 3774 O O . PRO B 1 193 ? -8.266 -22.188 -6.691 1 93.56 193 PRO B O 1
ATOM 3777 N N . ASP B 1 194 ? -9.812 -20.859 -7.391 1 95.62 194 ASP B N 1
ATOM 3778 C CA . ASP B 1 194 ? -9.648 -21.188 -8.805 1 95.62 194 ASP B CA 1
ATOM 3779 C C . ASP B 1 194 ? -8.227 -20.859 -9.273 1 95.62 194 ASP B C 1
ATOM 3781 O O . ASP B 1 194 ? -7.629 -21.641 -10.023 1 95.62 194 ASP B O 1
ATOM 3785 N N . ILE B 1 195 ? -7.738 -19.766 -8.922 1 97.75 195 ILE B N 1
ATOM 3786 C CA . ILE B 1 195 ? -6.426 -19.266 -9.328 1 97.75 195 ILE B CA 1
ATOM 3787 C C . ILE B 1 195 ? -5.617 -18.875 -8.094 1 97.75 195 ILE B C 1
ATOM 3789 O O . ILE B 1 195 ? -6.078 -18.078 -7.266 1 97.75 195 ILE B O 1
ATOM 3793 N N . GLN B 1 196 ? -4.43 -19.422 -7.961 1 97.12 196 GLN B N 1
ATOM 3794 C CA . GLN B 1 196 ? -3.549 -19.062 -6.852 1 97.12 196 GLN B CA 1
ATOM 3795 C C . GLN B 1 196 ? -2.764 -17.797 -7.16 1 97.12 196 GLN B C 1
ATOM 3797 O O . GLN B 1 196 ? -2.287 -17.609 -8.281 1 97.12 196 GLN B O 1
ATOM 3802 N N . VAL B 1 197 ? -2.65 -16.938 -6.195 1 98.38 197 VAL B N 1
ATOM 3803 C CA . VAL B 1 197 ? -1.902 -15.695 -6.352 1 98.38 197 VAL B CA 1
ATOM 3804 C C . VAL B 1 197 ? -0.723 -15.672 -5.383 1 98.38 197 VAL B C 1
ATOM 3806 O O . VAL B 1 197 ? -0.904 -15.82 -4.172 1 98.38 197 VAL B O 1
ATOM 3809 N N . THR B 1 198 ? 0.463 -15.539 -5.898 1 98.44 198 THR B N 1
ATOM 3810 C CA . THR B 1 198 ? 1.684 -15.391 -5.113 1 98.44 198 THR B CA 1
ATOM 3811 C C . THR B 1 198 ? 2.217 -13.961 -5.211 1 98.44 198 THR B C 1
ATOM 3813 O O . THR B 1 198 ? 2.371 -13.43 -6.312 1 98.44 198 THR B O 1
ATOM 3816 N N . ILE B 1 199 ? 2.441 -13.359 -4.105 1 98.69 199 ILE B N 1
ATOM 3817 C CA . ILE B 1 199 ? 2.98 -12 -4.047 1 98.69 199 ILE B CA 1
ATOM 3818 C C . ILE B 1 199 ? 4.445 -12.047 -3.619 1 98.69 199 ILE B C 1
ATOM 3820 O O . ILE B 1 199 ? 4.766 -12.547 -2.537 1 98.69 199 ILE B O 1
ATOM 3824 N N . VAL B 1 200 ? 5.297 -11.562 -4.473 1 98.75 200 VAL B N 1
ATOM 3825 C CA . VAL B 1 200 ? 6.73 -11.531 -4.211 1 98.75 200 VAL B CA 1
ATOM 3826 C C . VAL B 1 200 ? 7.137 -10.141 -3.723 1 98.75 200 VAL B C 1
ATOM 3828 O O . VAL B 1 200 ? 6.742 -9.133 -4.309 1 98.75 200 VAL B O 1
ATOM 3831 N N . ILE B 1 201 ? 7.91 -10.094 -2.666 1 98.06 201 ILE B N 1
ATOM 3832 C CA . ILE B 1 201 ? 8.352 -8.844 -2.053 1 98.06 201 ILE B CA 1
ATOM 3833 C C . ILE B 1 201 ? 9.875 -8.828 -1.949 1 98.06 201 ILE B C 1
ATOM 3835 O O . ILE B 1 201 ? 10.43 -9.094 -0.882 1 98.06 201 ILE B O 1
ATOM 3839 N N . PRO B 1 202 ? 10.516 -8.43 -3.023 1 96.44 202 PRO B N 1
ATOM 3840 C CA . PRO B 1 202 ? 11.977 -8.359 -2.992 1 96.44 202 PRO B CA 1
ATOM 3841 C C . PRO B 1 202 ? 12.492 -7.121 -2.262 1 96.44 202 PRO B C 1
ATOM 3843 O O . PRO B 1 202 ? 11.883 -6.051 -2.354 1 96.44 202 PRO B O 1
ATOM 3846 N N . GLY B 1 203 ? 13.539 -7.336 -1.543 1 92.75 203 GLY B N 1
ATOM 3847 C CA . GLY B 1 203 ? 14.305 -6.203 -1.049 1 92.75 203 GLY B CA 1
ATOM 3848 C C . GLY B 1 203 ? 15.234 -5.613 -2.092 1 92.75 203 GLY B C 1
ATOM 3849 O O . GLY B 1 203 ? 14.852 -5.453 -3.252 1 92.75 203 GLY B O 1
ATOM 3850 N N . LEU B 1 204 ? 16.375 -5.246 -1.666 1 85.19 204 LEU B N 1
ATOM 3851 C CA . LEU B 1 204 ? 17.375 -4.711 -2.598 1 85.19 204 LEU B CA 1
ATOM 3852 C C . LEU B 1 204 ? 18.078 -5.836 -3.35 1 85.19 204 LEU B C 1
ATOM 3854 O O . LEU B 1 204 ? 18.828 -6.609 -2.754 1 85.19 204 LEU B O 1
ATOM 3858 N N . ILE B 1 205 ? 17.734 -5.871 -4.617 1 86.44 205 ILE B N 1
ATOM 3859 C CA . ILE B 1 205 ? 18.297 -6.914 -5.465 1 86.44 205 ILE B CA 1
ATOM 3860 C C . ILE B 1 205 ? 19.297 -6.293 -6.449 1 86.44 205 ILE B C 1
ATOM 3862 O O . ILE B 1 205 ? 19.016 -5.246 -7.035 1 86.44 205 ILE B O 1
ATOM 3866 N N . SER B 1 206 ? 20.375 -6.891 -6.602 1 78.44 206 SER B N 1
ATOM 3867 C CA . SER B 1 206 ? 21.391 -6.395 -7.527 1 78.44 206 SER B CA 1
ATOM 3868 C C . SER B 1 206 ? 20.969 -6.617 -8.977 1 78.44 206 SER B C 1
ATOM 3870 O O . SER B 1 206 ? 21.078 -7.734 -9.492 1 78.44 206 SER B O 1
ATOM 3872 N N . THR B 1 207 ? 20.406 -5.562 -9.562 1 76.69 207 THR B N 1
ATOM 3873 C CA . THR B 1 207 ? 19.984 -5.562 -10.953 1 76.69 207 THR B CA 1
ATOM 3874 C C . THR B 1 207 ? 20.391 -4.262 -11.641 1 76.69 207 THR B C 1
ATOM 3876 O O . THR B 1 207 ? 20.938 -3.361 -11 1 76.69 207 THR B O 1
ATOM 3879 N N . ASP B 1 208 ? 20.234 -4.211 -12.875 1 69.12 208 ASP B N 1
ATOM 3880 C CA . ASP B 1 208 ? 20.5 -2.988 -13.633 1 69.12 208 ASP B CA 1
ATOM 3881 C C . ASP B 1 208 ? 19.625 -1.838 -13.125 1 69.12 208 ASP B C 1
ATOM 3883 O O . ASP B 1 208 ? 20.016 -0.671 -13.234 1 69.12 208 ASP B O 1
ATOM 3887 N N . MET B 1 209 ? 18.562 -2.117 -12.57 1 65.81 209 MET B N 1
ATOM 3888 C CA . MET B 1 209 ? 17.641 -1.099 -12.047 1 65.81 209 MET B CA 1
ATOM 3889 C C . MET B 1 209 ? 18.219 -0.441 -10.797 1 65.81 209 MET B C 1
ATOM 3891 O O . MET B 1 209 ? 18.078 0.768 -10.609 1 65.81 209 MET B O 1
ATOM 3895 N N . THR B 1 210 ? 18.766 -1.189 -9.93 1 70.56 210 THR B N 1
ATOM 3896 C CA . THR B 1 210 ? 19.141 -0.704 -8.609 1 70.56 210 THR B CA 1
ATOM 3897 C C . THR B 1 210 ? 20.625 -0.311 -8.578 1 70.56 210 THR B C 1
ATOM 3899 O O . THR B 1 210 ? 21.031 0.503 -7.746 1 70.56 210 THR B O 1
ATOM 3902 N N . THR B 1 211 ? 21.359 -0.857 -9.391 1 56.97 211 THR B N 1
ATOM 3903 C CA . THR B 1 211 ? 22.812 -0.718 -9.336 1 56.97 211 THR B CA 1
ATOM 3904 C C . THR B 1 211 ? 23.219 0.738 -9.531 1 56.97 211 THR B C 1
ATOM 3906 O O . THR B 1 211 ? 24.031 1.265 -8.781 1 56.97 211 THR B O 1
ATOM 3909 N N . PRO B 1 212 ? 22.609 1.294 -10.562 1 54.19 212 PRO B N 1
ATOM 3910 C CA . PRO B 1 212 ? 23.047 2.684 -10.711 1 54.19 212 PRO B CA 1
ATOM 3911 C C . PRO B 1 212 ? 22.703 3.547 -9.5 1 54.19 212 PRO B C 1
ATOM 3913 O O . PRO B 1 212 ? 23.469 4.438 -9.133 1 54.19 212 PRO B O 1
ATOM 3916 N N . GLU B 1 213 ? 21.688 3.262 -8.906 1 57.75 213 GLU B N 1
ATOM 3917 C CA . GLU B 1 213 ? 21.234 4.062 -7.773 1 57.75 213 GLU B CA 1
ATOM 3918 C C . GLU B 1 213 ? 22.125 3.834 -6.551 1 57.75 213 GLU B C 1
ATOM 3920 O O . GLU B 1 213 ? 22.438 4.777 -5.82 1 57.75 213 GLU B O 1
ATOM 3925 N N . PHE B 1 214 ? 22.531 2.594 -6.402 1 55.03 214 PHE B N 1
ATOM 3926 C CA . PHE B 1 214 ? 23.438 2.23 -5.32 1 55.03 214 PHE B CA 1
ATOM 3927 C C . PHE B 1 214 ? 24.797 2.895 -5.516 1 55.03 214 PHE B C 1
ATOM 3929 O O . PHE B 1 214 ? 25.406 3.361 -4.551 1 55.03 214 PHE B O 1
ATOM 3936 N N . ILE B 1 215 ? 25.203 2.822 -6.68 1 48.88 215 ILE B N 1
ATOM 3937 C CA . ILE B 1 215 ? 26.5 3.4 -7 1 48.88 215 ILE B CA 1
ATOM 3938 C C . ILE B 1 215 ? 26.453 4.914 -6.797 1 48.88 215 ILE B C 1
ATOM 3940 O O . ILE B 1 215 ? 27.406 5.504 -6.266 1 48.88 215 ILE B O 1
ATOM 3944 N N . ARG B 1 216 ? 25.453 5.379 -7.293 1 50.16 216 ARG B N 1
ATOM 3945 C CA . ARG B 1 216 ? 25.359 6.836 -7.258 1 50.16 216 ARG B CA 1
ATOM 3946 C C . ARG B 1 216 ? 25.234 7.34 -5.824 1 50.16 216 ARG B C 1
ATOM 3948 O O . ARG B 1 216 ? 25.781 8.383 -5.473 1 50.16 216 ARG B O 1
ATOM 3955 N N . HIS B 1 217 ? 24.562 6.664 -5.105 1 55.94 217 HIS B N 1
ATOM 3956 C CA . HIS B 1 217 ? 24.297 7.223 -3.785 1 55.94 217 HIS B CA 1
ATOM 3957 C C . HIS B 1 217 ? 25.172 6.578 -2.723 1 55.94 217 HIS B C 1
ATOM 3959 O O . HIS B 1 217 ? 25.031 6.863 -1.532 1 55.94 217 HIS B O 1
ATOM 3965 N N . GLY B 1 218 ? 26.344 5.941 -3.23 1 48.38 218 GLY B N 1
ATOM 3966 C CA . GLY B 1 218 ? 27.469 5.523 -2.41 1 48.38 218 GLY B CA 1
ATOM 3967 C C . GLY B 1 218 ? 27.141 4.379 -1.472 1 48.38 218 GLY B C 1
ATOM 3968 O O . GLY B 1 218 ? 27.75 4.238 -0.411 1 48.38 218 GLY B O 1
ATOM 3969 N N . SER B 1 219 ? 26 3.736 -1.577 1 51.5 219 SER B N 1
ATOM 3970 C CA . SER B 1 219 ? 25.641 2.895 -0.44 1 51.5 219 SER B CA 1
ATOM 3971 C C . SER B 1 219 ? 26.266 1.51 -0.561 1 51.5 219 SER B C 1
ATOM 3973 O O . SER B 1 219 ? 25.594 0.548 -0.935 1 51.5 219 SER B O 1
ATOM 3975 N N . ASP B 1 220 ? 27.562 1.483 -0.636 1 48.84 220 ASP B N 1
ATOM 3976 C CA . ASP B 1 220 ? 28.266 0.212 -0.467 1 48.84 220 ASP B CA 1
ATOM 3977 C C . ASP B 1 220 ? 27.688 -0.575 0.711 1 48.84 220 ASP B C 1
ATOM 3979 O O . ASP B 1 220 ? 28 -1.754 0.887 1 48.84 220 ASP B O 1
ATOM 3983 N N . CYS B 1 221 ? 27.047 0.071 1.56 1 47.88 221 CYS B N 1
ATOM 3984 C CA . CYS B 1 221 ? 26.641 -0.561 2.809 1 47.88 221 CYS B CA 1
ATOM 3985 C C . CYS B 1 221 ? 25.266 -1.214 2.664 1 47.88 221 CYS B C 1
ATOM 3987 O O . CYS B 1 221 ? 24.797 -1.894 3.578 1 47.88 221 CYS B O 1
ATOM 3989 N N . ILE B 1 222 ? 24.734 -1.174 1.429 1 60.47 222 ILE B N 1
ATOM 3990 C CA . ILE B 1 222 ? 23.375 -1.713 1.416 1 60.47 222 ILE B CA 1
ATOM 3991 C C . ILE B 1 222 ? 23.422 -3.188 1.025 1 60.47 222 ILE B C 1
ATOM 3993 O O . ILE B 1 222 ? 23.984 -3.551 -0.004 1 60.47 222 ILE B O 1
ATOM 3997 N N . VAL B 1 223 ? 23.078 -4.055 1.973 1 67.44 223 VAL B N 1
ATOM 3998 C CA . VAL B 1 223 ? 23 -5.504 1.82 1 67.44 223 VAL B CA 1
ATOM 3999 C C . VAL B 1 223 ? 22.047 -5.852 0.682 1 67.44 223 VAL B C 1
ATOM 4001 O O . VAL B 1 223 ? 20.828 -5.75 0.835 1 67.44 223 VAL B O 1
ATOM 4004 N N . SER B 1 224 ? 22.703 -6.031 -0.531 1 79.75 224 SER B N 1
ATOM 4005 C CA . SER B 1 224 ? 21.891 -6.414 -1.69 1 79.75 224 SER B CA 1
ATOM 4006 C C . SER B 1 224 ? 21.922 -7.922 -1.908 1 79.75 224 SER B C 1
ATOM 4008 O O . SER B 1 224 ? 22.906 -8.586 -1.553 1 79.75 224 SER B O 1
ATOM 4010 N N . GLU B 1 225 ? 20.844 -8.484 -2.408 1 85.31 225 GLU B N 1
ATOM 4011 C CA . GLU B 1 225 ? 20.703 -9.891 -2.762 1 85.31 225 GLU B CA 1
ATOM 4012 C C . GLU B 1 225 ? 20.984 -10.125 -4.242 1 85.31 225 GLU B C 1
ATOM 4014 O O . GLU B 1 225 ? 20.516 -9.367 -5.094 1 85.31 225 GLU B O 1
ATOM 4019 N N . PRO B 1 226 ? 21.859 -11.148 -4.543 1 87.5 226 PRO B N 1
ATOM 4020 C CA . PRO B 1 226 ? 22.078 -11.453 -5.957 1 87.5 226 PRO B CA 1
ATOM 4021 C C . PRO B 1 226 ? 20.781 -11.867 -6.676 1 87.5 226 PRO B C 1
ATOM 4023 O O . PRO B 1 226 ? 19.953 -12.555 -6.094 1 87.5 226 PRO B O 1
ATOM 4026 N N . VAL B 1 227 ? 20.641 -11.445 -7.895 1 92.44 227 VAL B N 1
ATOM 4027 C CA . VAL B 1 227 ? 19.422 -11.641 -8.664 1 92.44 227 VAL B CA 1
ATOM 4028 C C . VAL B 1 227 ? 19.188 -13.133 -8.883 1 92.44 227 VAL B C 1
ATOM 4030 O O . VAL B 1 227 ? 18.031 -13.594 -8.898 1 92.44 227 VAL B O 1
ATOM 4033 N N . ASN B 1 228 ? 20.25 -13.984 -9.016 1 91.81 228 ASN B N 1
ATOM 4034 C CA . ASN B 1 228 ? 20.094 -15.422 -9.227 1 91.81 228 ASN B CA 1
ATOM 4035 C C . ASN B 1 228 ? 19.469 -16.094 -8.016 1 91.81 228 ASN B C 1
ATOM 4037 O O . ASN B 1 228 ? 18.609 -16.969 -8.164 1 91.81 228 ASN B O 1
ATOM 4041 N N . ARG B 1 229 ? 19.844 -15.648 -6.887 1 91.31 229 ARG B N 1
ATOM 4042 C CA . ARG B 1 229 ? 19.266 -16.203 -5.668 1 91.31 229 ARG B CA 1
ATOM 4043 C C . ARG B 1 229 ? 17.812 -15.789 -5.508 1 91.31 229 ARG B C 1
ATOM 4045 O O . ARG B 1 229 ? 16.984 -16.578 -5.07 1 91.31 229 ARG B O 1
ATOM 4052 N N . CYS B 1 230 ? 17.594 -14.578 -5.824 1 94.75 230 CYS B N 1
ATOM 4053 C CA . CYS B 1 230 ? 16.219 -14.086 -5.777 1 94.75 230 CYS B CA 1
ATOM 4054 C C . CYS B 1 230 ? 15.32 -14.883 -6.723 1 94.75 230 CYS B C 1
ATOM 4056 O O . CYS B 1 230 ? 14.25 -15.352 -6.324 1 94.75 230 CYS B O 1
ATOM 4058 N N . ALA B 1 231 ? 15.773 -15.086 -7.938 1 96.81 231 ALA B N 1
ATOM 4059 C CA . ALA B 1 231 ? 15 -15.797 -8.945 1 96.81 231 ALA B CA 1
ATOM 4060 C C . ALA B 1 231 ? 14.727 -17.234 -8.516 1 96.81 231 ALA B C 1
ATOM 4062 O O . ALA B 1 231 ? 13.617 -17.75 -8.688 1 96.81 231 ALA B O 1
ATOM 4063 N N . LYS B 1 232 ? 15.711 -17.891 -7.938 1 96.12 232 LYS B N 1
ATOM 4064 C CA . LYS B 1 232 ? 15.547 -19.25 -7.457 1 96.12 232 LYS B CA 1
ATOM 4065 C C . LYS B 1 232 ? 14.516 -19.328 -6.336 1 96.12 232 LYS B C 1
ATOM 4067 O O . LYS B 1 232 ? 13.695 -20.234 -6.297 1 96.12 232 LYS B O 1
ATOM 4072 N N . ALA B 1 233 ? 14.609 -18.375 -5.445 1 95.69 233 ALA B N 1
ATOM 4073 C CA . ALA B 1 233 ? 13.656 -18.328 -4.344 1 95.69 233 ALA B CA 1
ATOM 4074 C C . ALA B 1 233 ? 12.227 -18.125 -4.859 1 95.69 233 ALA B C 1
ATOM 4076 O O . ALA B 1 233 ? 11.297 -18.766 -4.371 1 95.69 233 ALA B O 1
ATOM 4077 N N . ILE B 1 234 ? 12.094 -17.281 -5.832 1 98.06 234 ILE B N 1
ATOM 4078 C CA . ILE B 1 234 ? 10.781 -17.016 -6.418 1 98.06 234 ILE B CA 1
ATOM 4079 C C . ILE B 1 234 ? 10.25 -18.281 -7.082 1 98.06 234 ILE B C 1
ATOM 4081 O O . ILE B 1 234 ? 9.125 -18.703 -6.801 1 98.06 234 ILE B O 1
ATOM 4085 N N . PHE B 1 235 ? 11.078 -18.922 -7.91 1 98.06 235 PHE B N 1
ATOM 4086 C CA . PHE B 1 235 ? 10.656 -20.125 -8.633 1 98.06 235 PHE B CA 1
ATOM 4087 C C . PHE B 1 235 ? 10.242 -21.219 -7.664 1 98.06 235 PHE B C 1
ATOM 4089 O O . PHE B 1 235 ? 9.164 -21.812 -7.805 1 98.06 235 PHE B O 1
ATOM 4096 N N . LYS B 1 236 ? 11.062 -21.469 -6.672 1 96.5 236 LYS B N 1
ATOM 4097 C CA . LYS B 1 236 ? 10.773 -22.5 -5.691 1 96.5 236 LYS B CA 1
ATOM 4098 C C . LYS B 1 236 ? 9.492 -22.203 -4.922 1 96.5 236 LYS B C 1
ATOM 4100 O O . LYS B 1 236 ? 8.656 -23.078 -4.711 1 96.5 236 LYS B O 1
ATOM 4105 N N . GLY B 1 237 ? 9.367 -20.953 -4.477 1 96.56 237 GLY B N 1
ATOM 4106 C CA . GLY B 1 237 ? 8.18 -20.547 -3.744 1 96.56 237 GLY B CA 1
ATOM 4107 C C . GLY B 1 237 ? 6.902 -20.672 -4.559 1 96.56 237 GLY B C 1
ATOM 4108 O O . GLY B 1 237 ? 5.863 -21.078 -4.035 1 96.56 237 GLY B O 1
ATOM 4109 N N . VAL B 1 238 ? 7.016 -20.297 -5.812 1 97.56 238 VAL B N 1
ATOM 4110 C CA . VAL B 1 238 ? 5.859 -20.391 -6.703 1 97.56 238 VAL B CA 1
ATOM 4111 C C . VAL B 1 238 ? 5.469 -21.859 -6.875 1 97.56 238 VAL B C 1
ATOM 4113 O O . VAL B 1 238 ? 4.289 -22.203 -6.781 1 97.56 238 VAL B O 1
ATOM 4116 N N . CYS B 1 239 ? 6.402 -22.75 -7.066 1 97 239 CYS B N 1
ATOM 4117 C CA . CYS B 1 239 ? 6.141 -24.172 -7.266 1 97 239 CYS B CA 1
ATOM 4118 C C . CYS B 1 239 ? 5.566 -24.797 -6.004 1 97 239 CYS B C 1
ATOM 4120 O O . CYS B 1 239 ? 4.809 -25.766 -6.082 1 97 239 CYS B O 1
ATOM 4122 N N . ARG B 1 240 ? 5.926 -24.234 -4.879 1 94.75 240 ARG B N 1
ATOM 4123 C CA . ARG B 1 240 ? 5.426 -24.75 -3.607 1 94.75 240 ARG B CA 1
ATOM 4124 C C . ARG B 1 240 ? 4.059 -24.156 -3.275 1 94.75 240 ARG B C 1
ATOM 4126 O O . ARG B 1 240 ? 3.426 -24.562 -2.297 1 94.75 240 ARG B O 1
ATOM 4133 N N . GLY B 1 241 ? 3.629 -23.156 -4.004 1 94.19 241 GLY B N 1
ATOM 4134 C CA . GLY B 1 241 ? 2.322 -22.547 -3.797 1 94.19 241 GLY B CA 1
ATOM 4135 C C . GLY B 1 241 ? 2.301 -21.562 -2.652 1 94.19 241 GLY B C 1
ATOM 4136 O O . GLY B 1 241 ? 1.289 -21.422 -1.96 1 94.19 241 GLY B O 1
ATOM 4137 N N . GLU B 1 242 ? 3.404 -20.891 -2.402 1 94.25 242 GLU B N 1
ATOM 4138 C CA . GLU B 1 242 ? 3.475 -19.906 -1.323 1 94.25 242 GLU B CA 1
ATOM 4139 C C . GLU B 1 242 ? 2.67 -18.656 -1.659 1 94.25 242 GLU B C 1
ATOM 4141 O O . GLU B 1 242 ? 2.646 -18.219 -2.811 1 94.25 242 GLU B O 1
ATOM 4146 N N . SER B 1 243 ? 2.043 -18.094 -0.609 1 94.81 243 SER B N 1
ATOM 4147 C CA . SER B 1 243 ? 1.233 -16.891 -0.808 1 94.81 243 SER B CA 1
ATOM 4148 C C . SER B 1 243 ? 2.104 -15.641 -0.892 1 94.81 243 SER B C 1
ATOM 4150 O O . SER B 1 243 ? 1.813 -14.727 -1.665 1 94.81 243 SER B O 1
ATOM 4152 N N . TYR B 1 244 ? 3.129 -15.633 -0.021 1 96.38 244 TYR B N 1
ATOM 4153 C CA . TYR B 1 244 ? 4.105 -14.547 -0.007 1 96.38 244 TYR B CA 1
ATOM 4154 C C . TYR B 1 244 ? 5.523 -15.086 -0.145 1 96.38 244 TYR B C 1
ATOM 4156 O O . TYR B 1 244 ? 5.852 -16.141 0.408 1 96.38 244 TYR B O 1
ATOM 4164 N N . ILE B 1 245 ? 6.332 -14.383 -0.903 1 96.62 245 ILE B N 1
ATOM 4165 C CA . ILE B 1 245 ? 7.754 -14.688 -1.009 1 96.62 245 ILE B CA 1
ATOM 4166 C C . ILE B 1 245 ? 8.578 -13.43 -0.739 1 96.62 245 ILE B C 1
ATOM 4168 O O . ILE B 1 245 ? 8.648 -12.531 -1.587 1 96.62 245 ILE B O 1
ATOM 4172 N N . GLU B 1 246 ? 9.094 -13.289 0.398 1 94.94 246 GLU B N 1
ATOM 4173 C CA . GLU B 1 246 ? 9.992 -12.188 0.744 1 94.94 246 GLU B CA 1
ATOM 4174 C C . GLU B 1 246 ? 11.445 -12.562 0.496 1 94.94 246 GLU B C 1
ATOM 4176 O O . GLU B 1 246 ? 11.922 -13.586 0.99 1 94.94 246 GLU B O 1
ATOM 4181 N N . VAL B 1 247 ? 12.109 -11.727 -0.249 1 93.56 247 VAL B N 1
ATOM 4182 C CA . VAL B 1 247 ? 13.5 -12.008 -0.562 1 93.56 247 VAL B CA 1
ATOM 4183 C C . VAL B 1 247 ? 14.359 -10.773 -0.269 1 93.56 247 VAL B C 1
ATOM 4185 O O . VAL B 1 247 ? 14.172 -9.719 -0.881 1 93.56 247 VAL B O 1
ATOM 4188 N N . PRO B 1 248 ? 15.391 -10.867 0.63 1 90.5 248 PRO B N 1
ATOM 4189 C CA . PRO B 1 248 ? 15.648 -11.984 1.543 1 90.5 248 PRO B CA 1
ATOM 4190 C C . PRO B 1 248 ? 14.578 -12.133 2.617 1 90.5 248 PRO B C 1
ATOM 4192 O O . PRO B 1 248 ? 13.789 -11.211 2.838 1 90.5 248 PRO B O 1
ATOM 4195 N N . SER B 1 249 ? 14.484 -13.242 3.236 1 88.56 249 SER B N 1
ATOM 4196 C CA . SER B 1 249 ? 13.383 -13.555 4.148 1 88.56 249 SER B CA 1
ATOM 4197 C C . SER B 1 249 ? 13.422 -12.656 5.383 1 88.56 249 SER B C 1
ATOM 4199 O O . SER B 1 249 ? 12.383 -12.367 5.973 1 88.56 249 SER B O 1
ATOM 4201 N N . TRP B 1 250 ? 14.633 -12.172 5.762 1 86.62 250 TRP B N 1
ATOM 4202 C CA . TRP B 1 250 ? 14.781 -11.422 7.004 1 86.62 250 TRP B CA 1
ATOM 4203 C C . TRP B 1 250 ? 14.125 -10.047 6.891 1 86.62 250 TRP B C 1
ATOM 4205 O O . TRP B 1 250 ? 13.898 -9.375 7.902 1 86.62 250 TRP B O 1
ATOM 4215 N N . ILE B 1 251 ? 13.812 -9.602 5.723 1 89.75 251 ILE B N 1
ATOM 4216 C CA . ILE B 1 251 ? 13.281 -8.25 5.539 1 89.75 251 ILE B CA 1
ATOM 4217 C C . ILE B 1 251 ? 11.914 -8.141 6.207 1 89.75 251 ILE B C 1
ATOM 4219 O O . ILE B 1 251 ? 11.477 -7.043 6.559 1 89.75 251 ILE B O 1
ATOM 4223 N N . LYS B 1 252 ? 11.211 -9.266 6.359 1 89.44 252 LYS B N 1
ATOM 4224 C CA . LYS B 1 252 ? 9.867 -9.266 6.93 1 89.44 252 LYS B CA 1
ATOM 4225 C C . LYS B 1 252 ? 9.875 -8.766 8.367 1 89.44 252 LYS B C 1
ATOM 4227 O O . LYS B 1 252 ? 8.875 -8.234 8.852 1 89.44 252 LYS B O 1
ATOM 4232 N N . TRP B 1 253 ? 10.984 -8.82 9 1 86.69 253 TRP B N 1
ATOM 4233 C CA . TRP B 1 253 ? 11.078 -8.383 10.391 1 86.69 253 TRP B CA 1
ATOM 4234 C C . TRP B 1 253 ? 11.133 -6.863 10.477 1 86.69 253 TRP B C 1
ATOM 4236 O O . TRP B 1 253 ? 10.719 -6.281 11.484 1 86.69 253 TRP B O 1
ATOM 4246 N N . PHE B 1 254 ? 11.578 -6.266 9.406 1 88.88 254 PHE B N 1
ATOM 4247 C CA . PHE B 1 254 ? 11.508 -4.809 9.352 1 88.88 254 PHE B CA 1
ATOM 4248 C C . PHE B 1 254 ? 10.07 -4.344 9.156 1 88.88 254 PHE B C 1
ATOM 4250 O O . PHE B 1 254 ? 9.68 -3.289 9.656 1 88.88 254 PHE B O 1
ATOM 4257 N N . PHE B 1 255 ? 9.297 -5.211 8.453 1 93.44 255 PHE B N 1
ATOM 4258 C CA . PHE B 1 255 ? 7.887 -4.883 8.297 1 93.44 255 PHE B CA 1
ATOM 4259 C C . PHE B 1 255 ? 7.168 -4.926 9.648 1 93.44 255 PHE B C 1
ATOM 4261 O O . PHE B 1 255 ? 6.285 -4.109 9.914 1 93.44 255 PHE B O 1
ATOM 4268 N N . LEU B 1 256 ? 7.551 -5.863 10.477 1 89.31 256 LEU B N 1
ATOM 4269 C CA . LEU B 1 256 ? 6.977 -5.969 11.812 1 89.31 256 LEU B CA 1
ATOM 4270 C C . LEU B 1 256 ? 7.336 -4.75 12.656 1 89.31 256 LEU B C 1
ATOM 4272 O O . LEU B 1 256 ? 6.473 -4.18 13.328 1 89.31 256 LEU B O 1
ATOM 4276 N N . VAL B 1 257 ? 8.625 -4.293 12.594 1 88.56 257 VAL B N 1
ATOM 4277 C CA . VAL B 1 257 ? 9.062 -3.119 13.336 1 88.56 257 VAL B CA 1
ATOM 4278 C C . VAL B 1 257 ? 8.297 -1.888 12.859 1 88.56 257 VAL B C 1
ATOM 4280 O O . VAL B 1 257 ? 7.852 -1.071 13.672 1 88.56 257 VAL B O 1
ATOM 4283 N N . LYS B 1 258 ? 8.125 -1.787 11.562 1 92.19 258 LYS B N 1
ATOM 4284 C CA . LYS B 1 258 ? 7.395 -0.658 10.992 1 92.19 258 LYS B CA 1
ATOM 4285 C C . LYS B 1 258 ? 5.973 -0.589 11.539 1 92.19 258 LYS B C 1
ATOM 4287 O O . LYS B 1 258 ? 5.453 0.499 11.797 1 92.19 258 LYS B O 1
ATOM 4292 N N . THR B 1 259 ? 5.367 -1.729 11.672 1 90.38 259 THR B N 1
ATOM 4293 C CA . THR B 1 259 ? 3.984 -1.79 12.133 1 90.38 259 THR B CA 1
ATOM 4294 C C . THR B 1 259 ? 3.893 -1.467 13.617 1 90.38 259 THR B C 1
ATOM 4296 O O . THR B 1 259 ? 2.992 -0.743 14.047 1 90.38 259 THR B O 1
ATOM 4299 N N . MET B 1 260 ? 4.875 -1.902 14.391 1 85.56 260 MET B N 1
ATOM 4300 C CA . MET B 1 260 ? 4.797 -1.763 15.844 1 85.56 260 MET B CA 1
ATOM 4301 C C . MET B 1 260 ? 5.402 -0.437 16.297 1 85.56 260 MET B C 1
ATOM 4303 O O . MET B 1 260 ? 4.938 0.163 17.266 1 85.56 260 MET B O 1
ATOM 4307 N N . TRP B 1 261 ? 6.469 -0.052 15.547 1 87.69 261 TRP B N 1
ATOM 4308 C CA . TRP B 1 261 ? 7.223 1.141 15.93 1 87.69 261 TRP B CA 1
ATOM 4309 C C . TRP B 1 261 ? 7.598 1.958 14.695 1 87.69 261 TRP B C 1
ATOM 4311 O O . TRP B 1 261 ? 8.781 2.156 14.414 1 87.69 261 TRP B O 1
ATOM 4321 N N . PRO B 1 262 ? 6.566 2.516 14.125 1 89.81 262 PRO B N 1
ATOM 4322 C CA . PRO B 1 262 ? 6.828 3.219 12.867 1 89.81 262 PRO B CA 1
ATOM 4323 C C . PRO B 1 262 ? 7.836 4.355 13.023 1 89.81 262 PRO B C 1
ATOM 4325 O O . PRO B 1 262 ? 8.57 4.664 12.078 1 89.81 262 PRO B O 1
ATOM 4328 N N . GLU B 1 263 ? 7.98 4.953 14.211 1 89.5 263 GLU B N 1
ATOM 4329 C CA . GLU B 1 263 ? 8.875 6.086 14.422 1 89.5 263 GLU B CA 1
ATOM 4330 C C . GLU B 1 263 ? 10.336 5.68 14.219 1 89.5 263 GLU B C 1
ATOM 4332 O O . GLU B 1 263 ? 11.156 6.5 13.812 1 89.5 263 GLU B O 1
ATOM 4337 N N . VAL B 1 264 ? 10.625 4.441 14.547 1 87.44 264 VAL B N 1
ATOM 4338 C CA . VAL B 1 264 ? 11.992 3.961 14.375 1 87.44 264 VAL B CA 1
ATOM 4339 C C . VAL B 1 264 ? 12.359 3.973 12.891 1 87.44 264 VAL B C 1
ATOM 4341 O O . VAL B 1 264 ? 13.43 4.449 12.516 1 87.44 264 VAL B O 1
ATOM 4344 N N . ILE B 1 265 ? 11.461 3.471 12.047 1 90.19 265 ILE B N 1
ATOM 4345 C CA . ILE B 1 265 ? 11.703 3.408 10.609 1 90.19 265 ILE B CA 1
ATOM 4346 C C . ILE B 1 265 ? 11.789 4.824 10.039 1 90.19 265 ILE B C 1
ATOM 4348 O O . ILE B 1 265 ? 12.68 5.121 9.234 1 90.19 265 ILE B O 1
ATOM 4352 N N . VAL B 1 266 ? 10.883 5.668 10.5 1 91.81 266 VAL B N 1
ATOM 4353 C CA . VAL B 1 266 ? 10.859 7.051 10.039 1 91.81 266 VAL B CA 1
ATOM 4354 C C . VAL B 1 266 ? 12.172 7.742 10.406 1 91.81 266 VAL B C 1
ATOM 4356 O O . VAL B 1 266 ? 12.75 8.461 9.586 1 91.81 266 VAL B O 1
ATOM 4359 N N . SER B 1 267 ? 12.641 7.516 11.633 1 91.69 267 SER B N 1
ATOM 4360 C CA . SER B 1 267 ? 13.883 8.125 12.086 1 91.69 267 SER B CA 1
ATOM 4361 C C . SER B 1 267 ? 15.07 7.656 11.242 1 91.69 267 SER B C 1
ATOM 4363 O O . SER B 1 267 ? 15.953 8.445 10.914 1 91.69 267 SER B O 1
ATOM 4365 N N . ILE B 1 268 ? 15.07 6.418 10.953 1 90.56 268 ILE B N 1
ATOM 4366 C CA . ILE B 1 268 ? 16.141 5.852 10.133 1 90.56 268 ILE B CA 1
ATOM 4367 C C . ILE B 1 268 ? 16.125 6.508 8.75 1 90.56 268 ILE B C 1
ATOM 4369 O O . ILE B 1 268 ? 17.172 6.934 8.258 1 90.56 268 ILE B O 1
ATOM 4373 N N . PHE B 1 269 ? 15.016 6.723 8.148 1 92.81 269 PHE B N 1
ATOM 4374 C CA . PHE B 1 269 ? 14.93 7.266 6.797 1 92.81 269 PHE B CA 1
ATOM 4375 C C . PHE B 1 269 ? 15.172 8.766 6.801 1 92.81 269 PHE B C 1
ATOM 4377 O O . PHE B 1 269 ? 15.75 9.312 5.852 1 92.81 269 PHE B O 1
ATOM 4384 N N . ASN B 1 270 ? 14.688 9.445 7.879 1 93.25 270 ASN B N 1
ATOM 4385 C CA . ASN B 1 270 ? 15.008 10.867 8 1 93.25 270 ASN B CA 1
ATOM 4386 C C . ASN B 1 270 ? 16.516 11.094 8.047 1 93.25 270 ASN B C 1
ATOM 4388 O O . ASN B 1 270 ? 17.047 11.969 7.355 1 93.25 270 ASN B O 1
ATOM 4392 N N . TYR B 1 271 ? 17.141 10.242 8.828 1 91.19 271 TYR B N 1
ATOM 4393 C CA . TYR B 1 271 ? 18.594 10.352 8.953 1 91.19 271 TYR B CA 1
ATOM 4394 C C . TYR B 1 271 ? 19.281 10.047 7.625 1 91.19 271 TYR B C 1
ATOM 4396 O O . TYR B 1 271 ? 20.125 10.812 7.168 1 91.19 271 TYR B O 1
ATOM 4404 N N . SER B 1 272 ? 18.922 8.953 7.027 1 88.38 272 SER B N 1
ATOM 4405 C CA . SER B 1 272 ? 19.516 8.531 5.766 1 88.38 272 SER B CA 1
ATOM 4406 C C . SER B 1 272 ? 19.266 9.555 4.664 1 88.38 272 SER B C 1
ATOM 4408 O O . SER B 1 272 ? 20.156 9.836 3.854 1 88.38 272 SER B O 1
ATOM 4410 N N . PHE B 1 273 ? 18.094 10.094 4.582 1 91.81 273 PHE B N 1
ATOM 4411 C CA . PHE B 1 273 ? 17.719 11.07 3.566 1 91.81 273 PHE B CA 1
ATOM 4412 C C . PHE B 1 273 ? 18.531 12.344 3.713 1 91.81 273 PHE B C 1
ATOM 4414 O O . PHE B 1 273 ? 19.078 12.852 2.732 1 91.81 273 PHE B O 1
ATOM 4421 N N . LEU B 1 274 ? 18.641 12.812 4.922 1 89.19 274 LEU B N 1
ATOM 4422 C CA . LEU B 1 274 ? 19.328 14.07 5.191 1 89.19 274 LEU B CA 1
ATOM 4423 C C . LEU B 1 274 ? 20.828 13.938 4.945 1 89.19 274 LEU B C 1
ATOM 4425 O O . LEU B 1 274 ? 21.453 14.859 4.414 1 89.19 274 LEU B O 1
ATOM 4429 N N . HIS B 1 275 ? 21.406 12.758 5.254 1 85.62 275 HIS B N 1
ATOM 4430 C CA . HIS B 1 275 ? 22.859 12.672 5.285 1 85.62 275 HIS B CA 1
ATOM 4431 C C . HIS B 1 275 ? 23.391 11.984 4.035 1 85.62 275 HIS B C 1
ATOM 4433 O O . HIS B 1 275 ? 24.516 12.25 3.609 1 85.62 275 HIS B O 1
ATOM 4439 N N . PHE B 1 276 ? 22.5 11.219 3.414 1 81.38 276 PHE B N 1
ATOM 4440 C CA . PHE B 1 276 ? 23.062 10.422 2.332 1 81.38 276 PHE B CA 1
ATOM 4441 C C . PHE B 1 276 ? 22.344 10.703 1.018 1 81.38 276 PHE B C 1
ATOM 4443 O O . PHE B 1 276 ? 22.953 10.656 -0.052 1 81.38 276 PHE B O 1
ATOM 4450 N N . MET B 1 277 ? 21.109 11 1.042 1 82.81 277 MET B N 1
ATOM 4451 C CA . MET B 1 277 ? 20.359 11.094 -0.199 1 82.81 277 MET B CA 1
ATOM 4452 C C . MET B 1 277 ? 20.234 12.547 -0.658 1 82.81 277 MET B C 1
ATOM 4454 O O . MET B 1 277 ? 20.547 12.867 -1.808 1 82.81 277 MET B O 1
ATOM 4458 N N . LYS B 1 278 ? 19.875 13.359 0.22 1 82.81 278 LYS B N 1
ATOM 4459 C CA . LYS B 1 278 ? 19.562 14.75 -0.093 1 82.81 278 LYS B CA 1
ATOM 4460 C C . LYS B 1 278 ? 20.766 15.461 -0.707 1 82.81 278 LYS B C 1
ATOM 4462 O O . LYS B 1 278 ? 20.625 16.219 -1.669 1 82.81 278 LYS B O 1
ATOM 4467 N N . PRO B 1 279 ? 21.984 15.188 -0.28 1 77.44 279 PRO B N 1
ATOM 4468 C CA . PRO B 1 279 ? 23.141 15.875 -0.839 1 77.44 279 PRO B CA 1
ATOM 4469 C C . PRO B 1 279 ? 23.375 15.555 -2.314 1 77.44 279 PRO B C 1
ATOM 4471 O O . PRO B 1 279 ? 23.984 16.344 -3.037 1 77.44 279 PRO B O 1
ATOM 4474 N N . TYR B 1 280 ? 22.844 14.492 -2.742 1 75.31 280 TYR B N 1
ATOM 4475 C CA . TYR B 1 280 ? 23 14.109 -4.141 1 75.31 280 TYR B CA 1
ATOM 4476 C C . TYR B 1 280 ? 22 14.852 -5.027 1 75.31 280 TYR B C 1
ATOM 4478 O O . TYR B 1 280 ? 22.203 14.969 -6.238 1 75.31 280 TYR B O 1
ATOM 4486 N N . PHE B 1 281 ? 20.938 15.344 -4.52 1 73.44 281 PHE B N 1
ATOM 4487 C CA . PHE B 1 281 ? 19.938 16.062 -5.289 1 73.44 281 PHE B CA 1
ATOM 4488 C C . PHE B 1 281 ? 20.141 17.562 -5.18 1 73.44 281 PHE B C 1
ATOM 4490 O O . PHE B 1 281 ? 19.547 18.328 -5.941 1 73.44 281 PHE B O 1
ATOM 4497 N N . LYS B 1 282 ? 20.719 18.125 -4.164 1 61.12 282 LYS B N 1
ATOM 4498 C CA . LYS B 1 282 ? 21.031 19.547 -4.004 1 61.12 282 LYS B CA 1
ATOM 4499 C C . LYS B 1 282 ? 22.062 20.016 -5.027 1 61.12 282 LYS B C 1
ATOM 4501 O O . LYS B 1 282 ? 22.156 21.203 -5.324 1 61.12 282 LYS B O 1
ATOM 4506 N N . ARG B 1 283 ? 23.047 19.219 -5.406 1 45.12 283 ARG B N 1
ATOM 4507 C CA . ARG B 1 283 ? 24.234 19.703 -6.09 1 45.12 283 ARG B CA 1
ATOM 4508 C C . ARG B 1 283 ? 23.875 20.359 -7.418 1 45.12 283 ARG B C 1
ATOM 4510 O O . ARG B 1 283 ? 24.641 21.172 -7.953 1 45.12 283 ARG B O 1
ATOM 4517 N N . ASP B 1 284 ? 22.844 20.109 -8.32 1 36.94 284 ASP B N 1
ATOM 4518 C CA . ASP B 1 284 ? 23.094 21.016 -9.438 1 36.94 284 ASP B CA 1
ATOM 4519 C C . ASP B 1 284 ? 22.516 22.406 -9.148 1 36.94 284 ASP B C 1
ATOM 4521 O O . ASP B 1 284 ? 21.438 22.531 -8.578 1 36.94 284 ASP B O 1
#

InterPro domains:
  IPR002347 Short-chain dehydrogenase/reductase SDR [PF00106] (90-212)
  IPR002347 Short-chain dehydrogenase/reductase SDR [PR00080] (100-111)
  IPR002347 Short-chain dehydrogenase/reductase SDR [PR00080] (153-161)
  IPR002347 Short-chain dehydrogenase/reductase SDR [PR00080] (173-192)
  IPR002347 Short-chain dehydrogenase/reductase SDR [PR00081] (54-71)
  IPR002347 Short-chain dehydrogenase/reductase SDR [PR00081] (100-111)
  IPR002347 Short-chain dehydrogenase/reductase SDR [PR00081] (147-163)
  IPR002347 Short-chain dehydrogenase/reductase SDR [PR00081] (173-192)
  IPR002347 Short-chain dehydrogenase/reductase SDR [PR00081] (193-210)
  IPR020904 Short-chain dehydrogenase/reductase, conserved site [PS00061] (160-188)
  IPR036291 NAD(P)-binding domain superfamily [SSF51735] (50-276)

Foldseek 3Di:
DVVVVVVVVVVCCVPPVVVVVVVCCVVCVVVVVVVVVVLVVVLLVQFAQQALAEEEFECCPWFLNVLLVVVSVVRHHHYQYHYQPDDLLVSLVCSCVVSVAHAEYEAEWAAFFQAACVPPPDNVVLVVRLCRLAVSLVVNCVNRLVRNLVNLHEYEYEAELLLLVPAGSGNSNSVSSVNVVVVQVVVQVVCPPRYAYAYEYEYAADIPRCVVVCVLLVPPVDPHHYSNVSSVQSSRCVRSRHNYGYVPPCSVVVSVCCVVPVVVSVVVNVVCCVPGNVVSRPPD/DVVVVVVVVVVCCVPPVVVVVVVCCVVCVVVVVVVVVVLVVVLLVQFAQQALAEEEFECCPWFLNVLLVVVSVVRHHHYQYHYQPDDLLVSLVCSCVVSVAHAEYEADWAAFFQAACVPPPDNVVLVVRLCRLAVSLVVNCVNRLVRNLVNLHEYEYEAELLLLVPAGSGNSNSVSSVNVVVVQVVVQVVCPPRYAYAYEYEYAADIPRCVVVCVLLVPPVDDHHYSNVSSVQSSRCVRSRHNYGYVPPCSVVVSVCCVVPVVVSVVVNVVCCVPGNVVSRPPD

Nearest PDB structures (foldseek):
  6emm-assembly1_A  TM=8.920E-01  e=7.489E-16  Homo sapiens
  5jsf-assembly1_A  TM=8.942E-01  e=2.145E-15  Homo sapiens
  5l7w-assembly1_A  TM=8.725E-01  e=1.307E-15  Homo sapiens
  1yde-assembly3_K  TM=8.786E-01  e=5.038E-14  Homo sapiens
  4yqy-assembly1_A-2  TM=7.992E-01  e=3.071E-14  Sulfitobacter sp. NAS-14.1

Organism: Thlaspi arvense (NCBI:txid13288)

Sequence (568 aa):
MQIFNMDMLHIILDILLPPLTLIFLFLFYSFYLFIKLLNCDRKHLCVENVVGKVVLITGASSGIGEHVAYEYAKKGANLALVARREDRLQIVAETSQQLGSVDHLINNAGVSQTVLFEDFSQIQVANPIMDTNFWGSTYITYYAIPHLRQSKGKIVVITSAAAKIAIPVATIYSASKAALLGFYEALRIELNPDIQVTIVIPGLISTDMTTPEFIRHGSDCIVSEPVNRCAKAIFKGVCRGESYIEVPSWIKWFFLVKTMWPEVIVSIFNYSFLHFMKPYFKRDMQIFNMDMLHIILDILLPPLTLIFLFLFYSFYLFIKLLNCDRKHLCVENVVGKVVLITGASSGIGEHVAYEYAKKGANLALVARREDRLQIVAETSQQLGSVDHLINNAGVSQTVLFEDFSQIQVANPIMDTNFWGSTYITYYAIPHLRQSKGKIVVITSAAAKIAIPVATIYSASKAALLGFYEALRIELNPDIQVTIVIPGLISTDMTTPEFIRHGSDCIVSEPVNRCAKAIFKGVCRGESYIEVPSWIKWFFLVKTMWPEVIVSIFNYSFLHFMKPYFKRD

Solvent-accessible surface area (backbone atoms only — not comparable to full-atom values): 28715 Å² total; per-residue (Å²): 111,72,64,61,52,45,53,52,48,51,50,50,39,53,64,47,44,59,61,50,50,52,50,47,48,66,72,41,43,65,55,50,54,51,52,50,52,53,47,50,55,50,27,69,71,52,57,58,80,47,58,68,35,30,35,38,30,28,22,31,86,46,56,54,30,31,41,35,49,48,58,42,47,77,52,44,31,40,77,43,77,33,61,73,82,57,62,44,66,58,49,48,52,49,41,28,71,74,66,70,43,39,32,32,40,36,38,43,31,64,60,78,58,84,43,51,81,85,67,49,92,47,74,71,75,52,47,59,39,38,44,40,34,29,47,49,42,51,53,37,46,64,65,35,44,69,45,19,50,74,58,55,14,37,39,35,37,56,51,29,42,31,30,79,51,38,36,63,40,22,28,63,40,10,11,23,23,8,17,41,50,16,23,51,59,4,44,34,50,71,36,52,84,52,31,49,50,26,44,32,31,38,50,56,47,57,29,80,81,43,43,58,55,36,61,70,53,63,44,82,78,57,84,54,41,58,37,67,59,47,19,50,52,50,54,52,36,55,33,38,65,38,55,66,45,53,36,62,64,47,56,58,57,53,54,48,42,39,69,76,41,44,64,60,52,50,50,52,47,43,50,45,37,65,72,48,47,45,62,70,68,63,67,118,111,74,65,62,50,47,54,50,47,51,51,48,40,53,63,48,43,58,61,50,50,54,49,46,47,66,70,40,43,64,55,49,53,50,52,50,52,53,47,50,54,51,28,70,70,54,58,58,80,48,58,70,35,29,36,36,30,28,23,31,86,48,55,53,32,30,41,34,50,48,58,41,47,76,54,45,30,41,77,45,77,35,61,71,83,58,63,44,64,58,49,48,52,49,41,30,68,75,67,71,43,36,30,33,40,36,37,42,31,64,59,78,61,83,43,51,82,84,67,47,92,46,73,72,74,54,47,59,41,38,44,41,34,29,48,49,42,50,52,34,46,63,64,36,45,70,46,19,51,75,58,54,15,37,39,36,38,57,49,26,42,33,30,78,51,39,36,63,40,22,27,64,41,9,11,23,24,8,18,42,51,15,24,50,59,5,44,34,51,71,35,52,84,50,30,50,50,26,43,32,31,38,51,55,46,57,28,80,80,43,43,60,56,36,61,70,54,63,44,84,77,58,82,55,41,56,38,65,59,47,20,50,51,50,52,52,36,55,34,37,65,39,55,66,44,52,36,61,64,48,56,57,58,54,54,49,43,39,69,78,40,45,65,60,54,49,50,52,48,42,50,44,36,65,72,48,47,44,63,70,67,61,68,119

Secondary structure (DSSP, 8-state):
-HHHHHHHHHHHHHHHHHHHHHHHHHHHHHHHHHHHHHHHHHHHHSPPP-TT-EEEEESTTSHHHHHHHHHHHHTT-EEEEE-TTS-HHHHHHHHHHHHS---EEEE---------GGG-SSGGGGHHHHIIIIIHHHHHHHHHHHHHHHHT-EEEEE--GGGTS--TT-HHHHHHHHHHHHHHHHHHHHHTTTSEEEEEEE-SEESTTTHHHHHHTT-TTS-PEEHHHHHHHHHHHHHTT-SEEEESGGGHHHHHHHHH-HHHHHHHHHHHIIIIIHHHHH--/-HHHHHHHHHHHHHHHHHHHHHHHHHHHHHHHHHHHHHHHHHHHHSPPP-TT-EEEEESTTSHHHHHHHHHHHHTT-EEEEE-TTS-HHHHHHHHHHHHS---EEEE---------GGG-SSGGGGHHHHIIIIIHHHHHHHHHHHHHHHHT-EEEEE--GGGTS--TT-HHHHHHHHHHHHHHHHHHHHHTTTSEEEEEEE-SEESTTTHHHHHHTT-TTS-PEEHHHHHHHHHHHHHTT-SEEEESGGGHHHHHHHHH-HHHHHHHHHHHIIIIIHHHHH--

Radius of gyration: 23.43 Å; Cα contacts (8 Å, |Δi|>4): 981; chains: 2; bounding box: 65×67×58 Å

pLDDT: mean 87.82, std 12.66, range [36.94, 98.94]